Protein AF-0000000080751768 (afdb_homodimer)

Sequence (608 aa):
MKRVINFMGIRRVAFVATLVLTLLSLVSLAVRGLNFGLDFTGGTLIELSYERPVELSDVRAGLETAGYGDALVQSFGATTDVLVRLKGDDPQLGEKVASALRQSASDNPMTVKRAEFVGPAVGEELRDQGGLGMLLALGGILVYVAFRFQWKFGCGAVLSLFHDVIVTLGVFSFLQIPFDLTVLAAVLAIIGYSLNDTIVVFDRIRENFRLLRKADLVENINISTTQTLLRTMATSISTLLAILALMLFGGEPLWGFSLALFIGVMAGTYSSIYIANVVLIWLKLTRDDLIPPVAQEAETDLRPMKRVINFMGIRRVAFVATLVLTLLSLVSLAVRGLNFGLDFTGGTLIELSYERPVELSDVRAGLETAGYGDALVQSFGATTDVLVRLKGDDPQLGEKVASALRQSASDNPMTVKRAEFVGPAVGEELRDQGGLGMLLALGGILVYVAFRFQWKFGCGAVLSLFHDVIVTLGVFSFLQIPFDLTVLAAVLAIIGYSLNDTIVVFDRIRENFRLLRKADLVENINISTTQTLLRTMATSISTLLAILALMLFGGEPLWGFSLALFIGVMAGTYSSIYIANVVLIWLKLTRDDLIPPVAQEAETDLRP

Radius of gyration: 27.69 Å; Cα contacts (8 Å, |Δi|>4): 995; chains: 2; bounding box: 84×96×71 Å

Secondary structure (DSSP, 8-state):
------GGGGHHHHHHHHHHHHHHHHHHHHHT--EE-HHHH-EEEEEEEESS---HHHHHHHHHHHT-TT-EEEEESEEEEEEEEE--S-TTHHHHHHHHHHHHTTTS-EEEEEEEEE-HHHHHHHHHHHHHHHHHHHHHHHHHHHHHS-HHHHHHHHHHHHHHHHHHHHHHHHHT-EE-HHHHHHHHHHHHHHHHHHHHHHHHHHHHHHH-TT--HHHHHHHHHHHHHHHHHHHHHHHHHHHHHHHHHS-GGGHHHHHHHHHHHHHHHHHHHHHHHHHHHHTT--GGGGS-------------/------GGGGHHHHHHHHHHHHHHHHHHHHHT--EE-HHHH-EEEEEEEESS---HHHHHHHHHHHT-TT-EEEEESEEEEEEEEE--S-TTHHHHHHHHHHHHTTTS-EEEEEEEEE-HHHHHHHHHHHHHHHHHHHHHHHHHHHHHS-HHHHHHHHHHHHHHHHHHHHHHHHHT-EE-HHHHHHHHHHHHHHHHHHHHHHHHHHHHHHH-TT--HHHHHHHHHHHHHHHHHHHHHHHHHHHHHHHHHS-GGGHHHHHHHHHHHHHHHHHHHHHHHHHHHHTT--GGGGS-------------

Organism: Azotobacter vinelandii (strain DJ / ATCC BAA-1303) (NCBI:txid322710)

InterPro domains:
  IPR005665 Protein-export membrane protein SecF, bacterial [MF_01464_B] (5-287)
  IPR005665 Protein-export membrane protein SecF, bacterial [TIGR00966] (5-283)
  IPR022645 Protein-export membrane protein SecD/SecF, bacterial [PR01755] (32-47)
  IPR022645 Protein-export membrane protein SecD/SecF, bacterial [PR01755] (144-158)
  IPR022645 Protein-export membrane protein SecD/SecF, bacterial [PR01755] (192-210)
  IPR022645 Protein-export membrane protein SecD/SecF, bacterial [PR01755] (224-239)
  IPR022646 Protein-export membrane protein SecD/SecF/SecDF, conserved site [PF07549] (27-54)
  IPR022813 Protein-export membrane protein SecD/SecF, archaeal and bacterial [PTHR30081] (6-285)
  IPR048634 Protein export membrane protein SecD/SecF, C-terminal [PF02355] (108-284)
  IPR055344 Protein-export membrane protein SecD/SecF, C-terminal, bacterial [TIGR00916] (91-273)

pLDDT: mean 86.0, std 11.64, range [31.56, 97.41]

Foldseek 3Di:
DPDQDQLCVCLVVLVVVLVVLLVLLVVLCVPQNALADCLQQWFKKWKKFWPDQDDQVLLLVLCVVLPQNVWDWDDFPDSRIIMITHDDQDPCVRVSSVVSSCVSPVVIHMDTPDMDGDGRVSNNVCVVVLVVVLVVLLVVVLVVCVVPDQVLLSVLLSVLLVSLLSSLSSVSSVVNPHDYPLQSVLNSVLSVLLSVLLVQLVVLLLVVVVVVVPDALSRSSSRSCRVCVVVLCVVLVVVLVVLVCCCVPVGRVCNSSSSSNNSSSVSSSSSSNRRSSVSSVVVRDHSVSSPDPPPPPPPPCPPD/DPDQDQLCVCLVVLVVVLVVLLVLLVVLCVPQNALADCLQQWFKKWKKFWPDADDQVLLLVLCVVLPQNVWDWDDFPDSRIIMITHDDQDPCVRVSSVVSSCVSPVVIHMDTPDMDGDGRVSNNVCVVVLVVVLVVLLVVVLVVCVVPDQVLLSVLLSVLLVSLLSSLSSVSSVVNPHDYPLQSVLNSVLSVLLSVLLVQLVVLLLVVVVVVVPDALSRSSSRSCRVCVVVLCVVLVVVLVVLVCCCVPVGRVCNSSSSSNNSSSVSSSSSSNRRSSVSSVVVRDHSVSSPDPPPPPPPPCPPD

Solvent-accessible surface area (backbone atoms only — not comparable to full-atom values): 30622 Å² total; per-residue (Å²): 128,84,84,65,50,68,62,68,76,47,40,67,60,52,46,50,51,49,51,51,48,44,49,54,15,49,50,28,40,72,73,67,28,68,34,65,21,55,58,39,61,15,11,31,39,35,32,35,38,35,78,51,73,62,59,67,67,57,54,50,50,40,30,38,75,68,70,44,63,82,46,47,77,42,81,45,91,49,67,30,23,37,33,39,37,36,81,49,80,58,82,58,49,55,56,54,50,50,52,47,44,49,66,65,31,71,88,46,59,66,44,73,42,31,38,36,30,29,22,44,69,52,5,47,50,42,42,53,32,36,51,47,13,49,50,46,15,52,49,47,39,50,54,47,34,52,72,71,31,57,63,63,58,23,52,13,51,50,54,30,49,50,49,28,53,45,40,39,52,11,50,34,17,67,69,53,41,66,45,34,67,60,34,53,52,23,53,50,50,30,55,30,55,30,47,36,49,30,50,54,40,51,51,39,37,58,54,40,55,70,70,39,77,82,54,51,62,69,55,40,46,20,46,25,46,46,72,39,41,63,56,53,47,49,37,48,50,43,29,46,44,28,37,48,28,28,45,75,30,36,44,74,91,38,30,54,26,28,49,42,37,50,46,19,51,54,40,17,58,52,23,33,61,57,44,24,48,49,42,33,58,76,67,60,65,51,70,73,71,71,47,71,75,70,75,71,71,76,74,68,75,74,64,131,128,84,83,64,48,68,65,69,76,48,38,67,58,52,46,51,52,48,51,50,48,46,49,52,15,49,50,27,40,71,73,66,29,70,34,63,22,54,59,39,61,16,10,31,38,35,32,35,37,35,79,50,72,62,59,67,68,58,54,49,51,40,31,38,73,68,70,43,63,83,47,46,78,42,80,46,93,49,66,31,20,36,33,39,37,37,82,50,78,58,82,56,48,55,57,54,50,51,52,48,44,49,67,67,31,70,88,46,59,66,44,74,42,31,37,38,29,28,21,44,69,52,4,47,49,45,42,53,31,35,52,47,12,48,51,46,14,52,48,46,38,48,54,49,34,52,71,71,32,56,63,62,58,24,51,15,52,50,54,30,48,50,48,27,52,44,40,40,53,12,50,32,18,67,69,54,42,66,45,33,66,61,33,52,52,25,52,50,52,31,56,31,55,32,48,38,50,31,50,55,40,51,50,39,35,57,53,40,55,69,71,41,77,83,54,50,62,68,55,40,46,20,46,25,46,46,72,39,40,63,56,54,47,50,38,49,50,44,29,46,43,30,35,49,28,29,46,75,31,36,44,75,90,37,31,53,25,28,49,44,36,49,47,20,52,55,40,19,58,50,25,35,59,57,43,24,47,49,42,32,58,75,68,60,65,51,70,72,71,69,48,71,76,68,74,72,68,75,73,70,74,75,63,133

Structure (mmCIF, N/CA/C/O backbone):
data_AF-0000000080751768-model_v1
#
loop_
_entity.id
_entity.type
_entity.pdbx_description
1 polymer 'Protein-export membrane protein SecF'
#
loop_
_atom_site.group_PDB
_atom_site.id
_atom_site.type_symbol
_atom_site.label_atom_id
_atom_site.label_alt_id
_atom_site.label_comp_id
_atom_site.label_asym_id
_atom_site.label_entity_id
_atom_site.label_seq_id
_atom_site.pdbx_PDB_ins_code
_atom_site.Cartn_x
_atom_site.Cartn_y
_atom_site.Cartn_z
_atom_site.occupancy
_atom_site.B_iso_or_equiv
_atom_site.auth_seq_id
_atom_site.auth_comp_id
_atom_site.auth_asym_id
_atom_site.auth_atom_id
_atom_site.pdbx_PDB_model_num
ATOM 1 N N . MET A 1 1 ? -8.139 27.379 27.003 1 40.51 1 MET A N 1
ATOM 2 C CA . MET A 1 1 ? -6.799 26.954 26.61 1 40.51 1 MET A CA 1
ATOM 3 C C . MET A 1 1 ? -6.731 25.438 26.457 1 40.51 1 MET A C 1
ATOM 5 O O . MET A 1 1 ? -7.106 24.701 27.37 1 40.51 1 MET A O 1
ATOM 9 N N . LYS A 1 2 ? -6.96 24.838 25.332 1 58.49 2 LYS A N 1
ATOM 10 C CA . LYS A 1 2 ? -7.027 23.387 25.189 1 58.49 2 LYS A CA 1
ATOM 11 C C . LYS A 1 2 ? -5.839 22.712 25.869 1 58.49 2 LYS A C 1
ATOM 13 O O . LYS A 1 2 ? -4.736 23.261 25.892 1 58.49 2 LYS A O 1
ATOM 18 N N . ARG A 1 3 ? -6.053 21.817 26.842 1 78.95 3 ARG A N 1
ATOM 19 C CA . ARG A 1 3 ? -5.131 21.046 27.669 1 78.95 3 ARG A CA 1
ATOM 20 C C . ARG A 1 3 ? -4.014 20.441 26.825 1 78.95 3 ARG A C 1
ATOM 22 O O . ARG A 1 3 ? -4.275 19.815 25.797 1 78.95 3 ARG A O 1
ATOM 29 N N . VAL A 1 4 ? -2.801 20.948 27.023 1 88.66 4 VAL A N 1
ATOM 30 C CA . VAL A 1 4 ? -1.594 20.467 26.358 1 88.66 4 VAL A CA 1
ATOM 31 C C . VAL A 1 4 ? -1.123 19.172 27.015 1 88.66 4 VAL A C 1
ATOM 33 O O . VAL A 1 4 ? -0.942 19.117 28.234 1 88.66 4 VAL A O 1
ATOM 36 N N . ILE A 1 5 ? -1.144 18.123 26.306 1 89.25 5 ILE A N 1
ATOM 37 C CA . ILE A 1 5 ? -0.67 16.831 26.788 1 89.25 5 ILE A CA 1
ATOM 38 C C . ILE A 1 5 ? 0.857 16.813 26.802 1 89.25 5 ILE A C 1
ATOM 40 O O . ILE A 1 5 ? 1.498 17.254 25.845 1 89.25 5 ILE A O 1
ATOM 44 N N . ASN A 1 6 ? 1.413 16.372 27.892 1 90.38 6 ASN A N 1
ATOM 45 C CA . ASN A 1 6 ? 2.864 16.315 28.03 1 90.38 6 ASN A CA 1
ATOM 46 C C . ASN A 1 6 ? 3.434 15.032 27.43 1 90.38 6 ASN A C 1
ATOM 48 O O . ASN A 1 6 ? 3.904 14.157 28.159 1 90.38 6 ASN A O 1
ATOM 52 N N . PHE A 1 7 ? 3.573 14.924 26.201 1 89.51 7 PHE A N 1
ATOM 53 C CA . PHE A 1 7 ? 4.073 13.755 25.485 1 89.51 7 PHE A CA 1
ATOM 54 C C . PHE A 1 7 ? 5.543 13.513 25.804 1 89.51 7 PHE A C 1
ATOM 56 O O . PHE A 1 7 ? 5.973 12.366 25.942 1 89.51 7 PHE A O 1
ATOM 63 N N . MET A 1 8 ? 6.305 14.6 25.935 1 87.54 8 MET A N 1
ATOM 64 C CA . MET A 1 8 ? 7.748 14.491 26.125 1 87.54 8 MET A CA 1
ATOM 65 C C . MET A 1 8 ? 8.081 14.136 27.57 1 87.54 8 MET A C 1
ATOM 67 O O . MET A 1 8 ? 9.235 13.85 27.894 1 87.54 8 MET A O 1
ATOM 71 N N . GLY A 1 9 ? 7.063 14.156 28.424 1 85.21 9 GLY A N 1
ATOM 72 C CA . GLY A 1 9 ? 7.274 13.727 29.797 1 85.21 9 GLY A CA 1
ATOM 73 C C . GLY A 1 9 ? 7.701 12.275 29.91 1 85.21 9 GLY A C 1
ATOM 74 O O . GLY A 1 9 ? 8.446 11.911 30.822 1 85.21 9 GLY A O 1
ATOM 75 N N . ILE A 1 10 ? 7.23 11.455 28.968 1 87.18 10 ILE A N 1
ATOM 76 C CA . ILE A 1 10 ? 7.543 10.031 29.019 1 87.18 10 ILE A CA 1
ATOM 77 C C . ILE A 1 10 ? 8.546 9.683 27.921 1 87.18 10 ILE A C 1
ATOM 79 O O . ILE A 1 10 ? 8.668 8.521 27.528 1 87.18 10 ILE A O 1
ATOM 83 N N . ARG A 1 11 ? 9.228 10.697 27.492 1 85.99 11 ARG A N 1
ATOM 84 C CA . ARG A 1 11 ? 10.106 10.507 26.342 1 85.99 11 ARG A CA 1
ATOM 85 C C . ARG A 1 11 ? 11.205 9.497 26.653 1 85.99 11 ARG A C 1
ATOM 87 O O . ARG A 1 11 ? 11.621 8.735 25.778 1 85.99 11 ARG A O 1
ATOM 94 N N . ARG A 1 12 ? 11.658 9.473 27.829 1 88.51 12 ARG A N 1
ATOM 95 C CA . ARG A 1 12 ? 12.729 8.548 28.186 1 88.51 12 ARG A CA 1
ATOM 96 C C . ARG A 1 12 ? 12.244 7.103 28.134 1 88.51 12 ARG A C 1
ATOM 98 O O . ARG A 1 12 ? 12.935 6.23 27.605 1 88.51 12 ARG A O 1
ATOM 105 N N . VAL A 1 13 ? 11.06 6.933 28.655 1 89.92 13 VAL A N 1
ATOM 106 C CA . VAL A 1 13 ? 10.482 5.594 28.632 1 89.92 13 VAL A CA 1
ATOM 107 C C . VAL A 1 13 ? 10.186 5.182 27.192 1 89.92 13 VAL A C 1
ATOM 109 O O . VAL A 1 13 ? 10.444 4.042 26.8 1 89.92 13 VAL A O 1
ATOM 112 N N . ALA A 1 14 ? 9.604 6.146 26.463 1 89.44 14 ALA A N 1
ATOM 113 C CA . ALA A 1 14 ? 9.298 5.876 25.06 1 89.44 14 ALA A CA 1
ATOM 114 C C . ALA A 1 14 ? 10.567 5.571 24.27 1 89.44 14 ALA A C 1
ATOM 116 O O . ALA A 1 14 ? 10.571 4.693 23.404 1 89.44 14 ALA A O 1
ATOM 117 N N . PHE A 1 15 ? 11.605 6.216 24.609 1 88.38 15 PHE A N 1
ATOM 118 C CA . PHE A 1 15 ? 12.872 6.016 23.917 1 88.38 15 PHE A CA 1
ATOM 119 C C . PHE A 1 15 ? 13.453 4.643 24.234 1 88.38 15 PHE A C 1
ATOM 121 O O . PHE A 1 15 ? 13.948 3.952 23.342 1 88.38 15 PHE A O 1
ATOM 128 N N . VAL A 1 16 ? 13.424 4.318 25.478 1 91.32 16 VAL A N 1
ATOM 129 C CA . VAL A 1 16 ? 13.955 3.02 25.881 1 91.32 16 VAL A CA 1
ATOM 130 C C . VAL A 1 16 ? 13.153 1.904 25.217 1 91.32 16 VAL A C 1
ATOM 132 O O . VAL A 1 16 ? 13.723 0.922 24.736 1 91.32 16 VAL A O 1
ATOM 135 N N . ALA A 1 17 ? 11.845 2.074 25.222 1 91.96 17 ALA A N 1
ATOM 136 C CA . ALA A 1 17 ? 10.992 1.083 24.57 1 91.96 17 ALA A CA 1
ATOM 137 C C . ALA A 1 17 ? 11.325 0.966 23.085 1 91.96 17 ALA A C 1
ATOM 139 O O . ALA A 1 17 ? 11.365 -0.139 22.538 1 91.96 17 ALA A O 1
ATOM 140 N N . THR A 1 18 ? 11.537 2.097 22.478 1 92.57 18 THR A N 1
ATOM 141 C CA . THR A 1 18 ? 11.883 2.132 21.062 1 92.57 18 THR A CA 1
ATOM 142 C C . THR A 1 18 ? 13.221 1.442 20.814 1 92.57 18 THR A C 1
ATOM 144 O O . THR A 1 18 ? 13.362 0.672 19.862 1 92.57 18 THR A O 1
ATOM 147 N N . LEU A 1 19 ? 14.166 1.726 21.626 1 92.63 19 LEU A N 1
ATOM 148 C CA . LEU A 1 19 ? 15.497 1.148 21.478 1 92.63 19 LEU A CA 1
ATOM 149 C C . LEU A 1 19 ? 15.457 -0.365 21.667 1 92.63 19 LEU A C 1
ATOM 151 O O . LEU A 1 19 ? 16.096 -1.106 20.917 1 92.63 19 LEU A O 1
ATOM 155 N N . VAL A 1 20 ? 14.715 -0.792 22.647 1 95.15 20 VAL A N 1
ATOM 156 C CA . VAL A 1 20 ? 14.605 -2.221 22.922 1 95.15 20 VAL A CA 1
ATOM 157 C C . VAL A 1 20 ? 13.931 -2.924 21.745 1 95.15 20 VAL A C 1
ATOM 159 O O . VAL A 1 20 ? 14.394 -3.974 21.294 1 95.15 20 VAL A O 1
ATOM 162 N N . LEU A 1 21 ? 12.867 -2.354 21.279 1 94.72 21 LEU A N 1
ATOM 163 C CA . LEU A 1 21 ? 12.135 -2.953 20.169 1 94.72 21 LEU A CA 1
ATOM 164 C C . LEU A 1 21 ? 12.999 -3.006 18.914 1 94.72 21 LEU A C 1
ATOM 166 O O . LEU A 1 21 ? 12.98 -3.999 18.183 1 94.72 21 LEU A O 1
ATOM 170 N N . THR A 1 22 ? 13.721 -1.96 18.678 1 95.37 22 THR A N 1
ATOM 171 C CA . THR A 1 22 ? 14.587 -1.899 17.506 1 95.37 22 THR A CA 1
ATOM 172 C C . THR A 1 22 ? 15.72 -2.915 17.617 1 95.37 22 THR A C 1
ATOM 174 O O . THR A 1 22 ? 16.039 -3.604 16.646 1 95.37 22 THR A O 1
ATOM 177 N N . LEU A 1 23 ? 16.299 -3.003 18.755 1 96.24 23 LEU A N 1
ATOM 178 C CA . LEU A 1 23 ? 17.397 -3.941 18.961 1 96.24 23 LEU A CA 1
ATOM 179 C C . LEU A 1 23 ? 16.914 -5.381 18.833 1 96.24 23 LEU A C 1
ATOM 181 O O . LEU A 1 23 ? 17.593 -6.218 18.234 1 96.24 23 LEU A O 1
ATOM 185 N N . LEU A 1 24 ? 15.766 -5.647 19.436 1 96.9 24 LEU A N 1
ATOM 186 C CA . LEU A 1 24 ? 15.196 -6.985 19.316 1 96.9 24 LEU A CA 1
ATOM 187 C C . LEU A 1 24 ? 14.931 -7.333 17.855 1 96.9 24 LEU A C 1
ATOM 189 O O . LEU A 1 24 ? 15.145 -8.473 17.435 1 96.9 24 LEU A O 1
ATOM 193 N N . SER A 1 25 ? 14.432 -6.365 17.136 1 97.35 25 SER A N 1
ATOM 194 C CA . SER A 1 25 ? 14.162 -6.569 15.717 1 97.35 25 SER A CA 1
ATOM 195 C C . SER A 1 25 ? 15.45 -6.818 14.939 1 97.35 25 SER A C 1
ATOM 197 O O . SER A 1 25 ? 15.506 -7.709 14.09 1 97.35 25 SER A O 1
ATOM 199 N N . LEU A 1 26 ? 16.485 -6.059 15.269 1 96.78 26 LEU A N 1
ATOM 200 C CA . LEU A 1 26 ? 17.765 -6.212 14.586 1 96.78 26 LEU A CA 1
ATOM 201 C C . LEU A 1 26 ? 18.4 -7.558 14.915 1 96.78 26 LEU A C 1
ATOM 203 O O . LEU A 1 26 ? 18.973 -8.21 14.039 1 96.78 26 LEU A O 1
ATOM 207 N N . VAL A 1 27 ? 18.313 -7.98 16.117 1 97.33 27 VAL A N 1
ATOM 208 C CA . VAL A 1 27 ? 18.862 -9.266 16.532 1 97.33 27 VAL A CA 1
ATOM 209 C C . VAL A 1 27 ? 18.118 -10.398 15.828 1 97.33 27 VAL A C 1
ATOM 211 O O . VAL A 1 27 ? 18.736 -11.352 15.349 1 97.33 27 VAL A O 1
ATOM 214 N N . SER A 1 28 ? 16.815 -10.272 15.763 1 97.22 28 SER A N 1
ATOM 215 C CA . SER A 1 28 ? 16.025 -11.29 15.078 1 97.22 28 SER A CA 1
ATOM 216 C C . SER A 1 28 ? 16.399 -11.379 13.602 1 97.22 28 SER A C 1
ATOM 218 O O . SER A 1 28 ? 16.534 -12.475 13.055 1 97.22 28 SER A O 1
ATOM 220 N N . LEU A 1 29 ? 16.572 -10.268 12.991 1 96.2 29 LEU A N 1
ATOM 221 C CA . LEU A 1 29 ? 16.924 -10.228 11.576 1 96.2 29 LEU A CA 1
ATOM 222 C C . LEU A 1 29 ? 18.315 -10.808 11.345 1 96.2 29 LEU A C 1
ATOM 224 O O . LEU A 1 29 ? 18.549 -11.492 10.346 1 96.2 29 LEU A O 1
ATOM 228 N N . ALA A 1 30 ? 19.247 -10.596 12.266 1 96.12 30 ALA A N 1
ATOM 229 C CA . ALA A 1 30 ? 20.625 -11.06 12.119 1 96.12 30 ALA A CA 1
ATOM 230 C C . ALA A 1 30 ? 20.734 -12.554 12.408 1 96.12 30 ALA A C 1
ATOM 232 O O . ALA A 1 30 ? 21.5 -13.265 11.753 1 96.12 30 ALA A O 1
ATOM 233 N N . VAL A 1 31 ? 19.981 -13.066 13.277 1 95.84 31 VAL A N 1
ATOM 234 C CA . VAL A 1 31 ? 20.119 -14.447 13.727 1 95.84 31 VAL A CA 1
ATOM 235 C C . VAL A 1 31 ? 19.191 -15.35 12.918 1 95.84 31 VAL A C 1
ATOM 237 O O . VAL A 1 31 ? 19.61 -16.402 12.428 1 95.84 31 VAL A O 1
ATOM 240 N N . ARG A 1 32 ? 17.957 -14.96 12.765 1 95 32 ARG A N 1
ATOM 241 C CA . ARG A 1 32 ? 16.965 -15.819 12.127 1 95 32 ARG A CA 1
ATOM 242 C C . ARG A 1 32 ? 16.802 -15.466 10.653 1 95 32 ARG A C 1
ATOM 244 O O . ARG A 1 32 ? 16.438 -16.32 9.841 1 95 32 ARG A O 1
ATOM 251 N N . GLY A 1 33 ? 17.037 -14.232 10.36 1 93.78 33 GLY A N 1
ATOM 252 C CA . GLY A 1 33 ? 16.793 -13.785 8.998 1 93.78 33 GLY A CA 1
ATOM 253 C C . GLY A 1 33 ? 15.319 -13.722 8.646 1 93.78 33 GLY A C 1
ATOM 254 O O . GLY A 1 33 ? 14.46 -13.918 9.508 1 93.78 33 GLY A O 1
ATOM 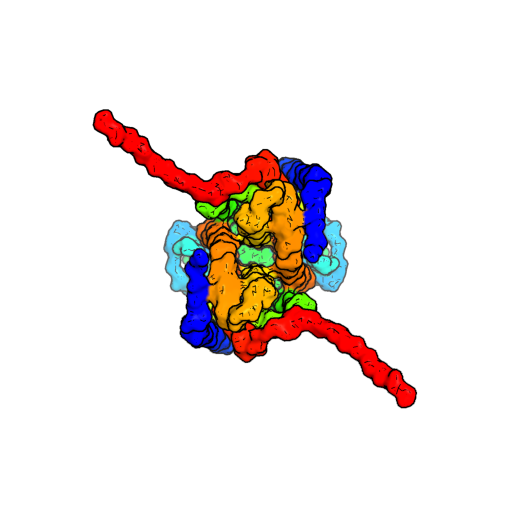255 N N . LEU A 1 34 ? 14.965 -13.477 7.39 1 94.07 34 LEU A N 1
ATOM 256 C CA . LEU A 1 34 ? 13.588 -13.449 6.911 1 94.07 34 LEU A CA 1
ATOM 257 C C . LEU A 1 34 ? 13.2 -14.789 6.294 1 94.07 34 LEU A C 1
ATOM 259 O O . LEU A 1 34 ? 14.048 -15.489 5.737 1 94.07 34 LEU A O 1
ATOM 263 N N . ASN A 1 35 ? 11.957 -15.19 6.471 1 93.2 35 ASN A N 1
ATOM 264 C CA . ASN A 1 35 ? 11.412 -16.35 5.775 1 93.2 35 ASN A CA 1
ATOM 265 C C . ASN A 1 35 ? 10.982 -16 4.354 1 93.2 35 ASN A C 1
ATOM 267 O O . ASN A 1 35 ? 9.796 -15.785 4.094 1 93.2 35 ASN A O 1
ATOM 271 N N . PHE A 1 36 ? 11.957 -16.061 3.466 1 91.32 36 PHE A N 1
ATOM 272 C CA . PHE A 1 36 ? 11.696 -15.638 2.095 1 91.32 36 PHE A CA 1
ATOM 273 C C . PHE A 1 36 ? 10.717 -16.586 1.414 1 91.32 36 PHE A C 1
ATOM 275 O O . PHE A 1 36 ? 10.859 -17.807 1.507 1 91.32 36 PHE A O 1
ATOM 282 N N . GLY A 1 37 ? 9.788 -15.978 0.799 1 89.28 37 GLY A N 1
ATOM 283 C CA . GLY A 1 37 ? 8.796 -16.747 0.063 1 89.28 37 GLY A CA 1
ATOM 284 C C . GLY A 1 37 ? 9.306 -17.256 -1.272 1 89.28 37 GLY A C 1
ATOM 285 O O . GLY A 1 37 ? 10.447 -16.985 -1.651 1 89.28 37 GLY A O 1
ATOM 286 N N . LEU A 1 38 ? 8.448 -17.882 -1.985 1 88.78 38 LEU A N 1
ATOM 287 C CA . LEU A 1 38 ? 8.74 -18.533 -3.258 1 88.78 38 LEU A CA 1
ATOM 288 C C . LEU A 1 38 ? 9.252 -17.523 -4.28 1 88.78 38 LEU A C 1
ATOM 290 O O . LEU A 1 38 ? 10.132 -17.838 -5.084 1 88.78 38 LEU A O 1
ATOM 294 N N . ASP A 1 39 ? 8.826 -16.358 -4.232 1 88.11 39 ASP A N 1
ATOM 295 C CA . ASP A 1 39 ? 9.188 -15.298 -5.169 1 88.11 39 ASP A CA 1
ATOM 296 C C . ASP A 1 39 ? 10.692 -15.037 -5.148 1 88.11 39 ASP A C 1
ATOM 298 O O . ASP A 1 39 ? 11.266 -14.604 -6.149 1 88.11 39 ASP A O 1
ATOM 302 N N . PHE A 1 40 ? 11.299 -15.364 -4.036 1 90.5 40 PHE A N 1
ATOM 303 C CA . PHE A 1 40 ? 12.698 -14.986 -3.878 1 90.5 40 PHE A CA 1
ATOM 304 C C . PHE A 1 40 ? 13.596 -16.217 -3.886 1 90.5 40 PHE A C 1
ATOM 306 O O . PHE A 1 40 ? 14.759 -16.141 -4.288 1 90.5 40 PHE A O 1
ATOM 313 N N . THR A 1 41 ? 13.086 -17.26 -3.428 1 89.56 41 THR A N 1
ATOM 314 C CA . THR A 1 41 ? 13.906 -18.458 -3.292 1 89.56 41 THR A CA 1
ATOM 315 C C . THR A 1 41 ? 13.804 -19.328 -4.542 1 89.56 41 THR A C 1
ATOM 317 O O . THR A 1 41 ? 14.677 -20.16 -4.799 1 89.56 41 THR A O 1
ATOM 320 N N . GLY A 1 42 ? 12.738 -19.148 -5.231 1 89.9 42 GLY A N 1
ATOM 321 C CA . GLY A 1 42 ? 12.436 -20.102 -6.286 1 89.9 42 GLY A CA 1
ATOM 322 C C . GLY A 1 42 ? 11.911 -21.425 -5.761 1 89.9 42 GLY A C 1
ATOM 323 O O . GLY A 1 42 ? 11.964 -21.687 -4.558 1 89.9 42 GLY A O 1
ATOM 324 N N . GLY A 1 43 ? 11.324 -22.143 -6.636 1 91.98 43 GLY A N 1
ATOM 325 C CA . GLY A 1 43 ? 10.783 -23.435 -6.246 1 91.98 43 GLY A CA 1
ATOM 326 C C . GLY A 1 43 ? 9.329 -23.617 -6.636 1 91.98 43 GLY A C 1
ATOM 327 O O . GLY A 1 43 ? 8.88 -23.074 -7.648 1 91.98 43 GLY A O 1
ATOM 328 N N . THR A 1 44 ? 8.722 -24.569 -5.931 1 91.87 44 THR A N 1
ATOM 329 C CA . THR A 1 44 ? 7.333 -24.892 -6.237 1 91.87 44 THR A CA 1
ATOM 330 C C . THR A 1 44 ? 6.47 -24.817 -4.981 1 91.87 44 THR A C 1
ATOM 332 O O . THR A 1 44 ? 6.905 -25.215 -3.898 1 91.87 44 THR A O 1
ATOM 335 N N . LEU A 1 45 ? 5.376 -24.239 -5.15 1 91.79 45 LEU A N 1
ATOM 336 C CA . LEU A 1 45 ? 4.378 -24.147 -4.09 1 91.79 45 LEU A CA 1
ATOM 337 C C . LEU A 1 45 ? 3.039 -24.71 -4.553 1 91.79 45 LEU A C 1
ATOM 339 O O . LEU A 1 45 ? 2.545 -24.348 -5.624 1 91.79 45 LEU A O 1
ATOM 343 N N . ILE A 1 46 ? 2.472 -25.616 -3.735 1 91.38 46 ILE A N 1
ATOM 344 C CA . ILE A 1 46 ? 1.197 -26.228 -4.095 1 91.38 46 ILE A CA 1
ATOM 345 C C . ILE A 1 46 ? 0.225 -26.124 -2.922 1 91.38 46 ILE A C 1
ATOM 347 O O . ILE A 1 46 ? 0.573 -26.458 -1.788 1 91.38 46 ILE A O 1
ATOM 351 N N . GLU A 1 47 ? -0.838 -25.625 -3.255 1 91.08 47 GLU A N 1
ATOM 352 C CA . GLU A 1 47 ? -1.92 -25.595 -2.276 1 91.08 47 GLU A CA 1
ATOM 353 C C . GLU A 1 47 ? -2.939 -26.699 -2.545 1 91.08 47 GLU A C 1
ATOM 355 O O . GLU A 1 47 ? -3.524 -26.76 -3.628 1 91.08 47 GLU A O 1
ATOM 360 N N . LEU A 1 48 ? -3.157 -27.494 -1.557 1 91.51 48 LEU A N 1
ATOM 361 C CA . LEU A 1 48 ? -4.057 -28.637 -1.673 1 91.51 48 LEU A CA 1
ATOM 362 C C . LEU A 1 48 ? -5.258 -28.48 -0.747 1 91.51 48 LEU A C 1
ATOM 364 O O . LEU A 1 48 ? -5.128 -27.956 0.361 1 91.51 48 LEU A O 1
ATOM 368 N N . SER A 1 49 ? -6.328 -28.894 -1.273 1 91.34 49 SER A N 1
ATOM 369 C CA . SER A 1 49 ? -7.541 -28.936 -0.462 1 91.34 49 SER A CA 1
ATOM 370 C C . SER A 1 49 ? -8.1 -30.352 -0.375 1 91.34 49 SER A C 1
ATOM 372 O O . SER A 1 49 ? -8.414 -30.965 -1.398 1 91.34 49 SER A O 1
ATOM 374 N N . TYR A 1 50 ? -8.248 -30.792 0.88 1 90.93 50 TYR A N 1
ATOM 375 C CA . TYR A 1 50 ? -8.816 -32.113 1.127 1 90.93 50 TYR A CA 1
ATOM 376 C C . TYR A 1 50 ? -10.297 -32.014 1.473 1 90.93 50 TYR A C 1
ATOM 378 O O . TYR A 1 50 ? -10.778 -30.95 1.87 1 90.93 50 TYR A O 1
ATOM 386 N N . GLU A 1 51 ? -10.968 -33.039 1.232 1 89.87 51 GLU A N 1
ATOM 387 C CA . GLU A 1 51 ? -12.391 -33.067 1.557 1 89.87 51 GLU A CA 1
ATOM 388 C C . GLU A 1 51 ? -12.612 -33.085 3.067 1 89.87 51 GLU A C 1
ATOM 390 O O . GLU A 1 51 ? -13.555 -32.468 3.569 1 89.87 51 GLU A O 1
ATOM 395 N N . ARG A 1 52 ? -11.784 -33.787 3.792 1 91.51 52 ARG A N 1
ATOM 396 C CA . ARG A 1 52 ? -11.805 -33.855 5.249 1 91.51 52 ARG A CA 1
ATOM 397 C C . ARG A 1 52 ? -10.483 -33.376 5.839 1 91.51 52 ARG A C 1
ATOM 399 O O . ARG A 1 52 ? -9.449 -33.412 5.169 1 91.51 52 ARG A O 1
ATOM 406 N N . PRO A 1 53 ? -10.615 -32.995 7.028 1 90.34 53 PRO A N 1
ATOM 407 C CA . PRO A 1 53 ? -9.377 -32.537 7.662 1 90.34 53 PRO A CA 1
ATOM 408 C C . PRO A 1 53 ? -8.276 -33.595 7.639 1 90.34 53 PRO A C 1
ATOM 410 O O . PRO A 1 53 ? -8.556 -34.787 7.793 1 90.34 53 PRO A O 1
ATOM 413 N N . VAL A 1 54 ? -7.08 -33.121 7.376 1 87.53 54 VAL A N 1
ATOM 414 C CA . VAL A 1 54 ? -5.949 -34.036 7.264 1 87.53 54 VAL A CA 1
ATOM 415 C C . VAL A 1 54 ? -4.843 -33.611 8.228 1 87.53 54 VAL A C 1
ATOM 417 O O . VAL A 1 54 ? -4.637 -32.417 8.459 1 87.53 54 VAL A O 1
ATOM 420 N N . GLU A 1 55 ? -4.173 -34.592 8.782 1 88.29 55 GLU A N 1
ATOM 421 C CA . GLU A 1 55 ? -3.023 -34.305 9.634 1 88.29 55 GLU A CA 1
ATOM 422 C C . GLU A 1 55 ? -1.77 -34.046 8.802 1 88.29 55 GLU A C 1
ATOM 424 O O . GLU A 1 55 ? -1.477 -34.79 7.864 1 88.29 55 GLU A O 1
ATOM 429 N N . LEU A 1 56 ? -1.06 -33.116 9.147 1 90.54 56 LEU A N 1
ATOM 430 C CA . LEU A 1 56 ? 0.139 -32.732 8.41 1 90.54 56 LEU A CA 1
ATOM 431 C C . LEU A 1 56 ? 1.166 -33.859 8.416 1 90.54 56 LEU A C 1
ATOM 433 O O . LEU A 1 56 ? 1.92 -34.023 7.454 1 90.54 56 LEU A O 1
ATOM 437 N N . SER A 1 57 ? 1.19 -34.648 9.467 1 90 57 SER A N 1
ATOM 438 C CA . SER A 1 57 ? 2.131 -35.758 9.569 1 90 57 SER A CA 1
ATOM 439 C C . SER A 1 57 ? 1.871 -36.804 8.49 1 90 57 SER A C 1
ATOM 441 O O . SER A 1 57 ? 2.808 -37.405 7.962 1 90 57 SER A O 1
ATOM 443 N N . ASP A 1 58 ? 0.641 -36.967 8.138 1 88.85 58 ASP A N 1
ATOM 444 C CA . ASP A 1 58 ? 0.276 -37.924 7.097 1 88.85 58 ASP A CA 1
ATOM 445 C C . ASP A 1 58 ? 0.738 -37.444 5.723 1 88.85 58 ASP A C 1
ATOM 447 O O . ASP A 1 58 ? 1.197 -38.242 4.903 1 88.85 58 ASP A O 1
ATOM 451 N N . VAL A 1 59 ? 0.583 -36.17 5.55 1 90.54 59 VAL A N 1
ATOM 452 C CA . VAL A 1 59 ? 1.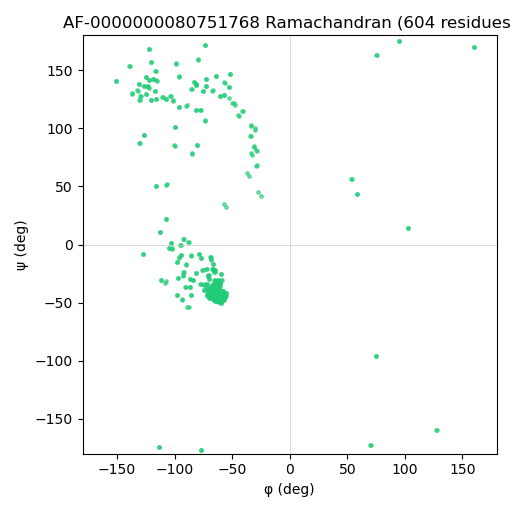001 -35.595 4.276 1 90.54 59 VAL A CA 1
ATOM 453 C C . VAL A 1 59 ? 2.519 -35.692 4.138 1 90.54 59 VAL A C 1
ATOM 455 O O . VAL A 1 59 ? 3.031 -36.046 3.074 1 90.54 59 VAL A O 1
ATOM 458 N N . ARG A 1 60 ? 3.179 -35.426 5.242 1 91.25 60 ARG A N 1
ATOM 459 C CA . ARG A 1 60 ? 4.636 -35.51 5.234 1 91.25 60 ARG A CA 1
ATOM 460 C C . ARG A 1 60 ? 5.1 -36.937 4.963 1 91.25 60 ARG A C 1
ATOM 462 O O . ARG A 1 60 ? 6.067 -37.153 4.229 1 91.25 60 ARG A O 1
ATOM 469 N N . ALA A 1 61 ? 4.463 -37.851 5.533 1 89.15 61 ALA A N 1
ATOM 470 C CA . ALA A 1 61 ? 4.798 -39.259 5.338 1 89.15 61 ALA A CA 1
ATOM 471 C C . ALA A 1 61 ? 4.58 -39.678 3.887 1 89.15 61 ALA A C 1
ATOM 473 O O . ALA A 1 61 ? 5.379 -40.432 3.325 1 89.15 61 ALA A O 1
ATOM 474 N N . GLY A 1 62 ? 3.503 -39.17 3.399 1 87.76 62 GLY A N 1
ATOM 475 C CA . GLY A 1 62 ? 3.241 -39.445 1.995 1 87.76 62 GLY A CA 1
ATOM 476 C C . GLY A 1 62 ? 4.302 -38.884 1.069 1 87.76 62 GLY A C 1
ATOM 477 O O . GLY A 1 62 ? 4.704 -39.541 0.106 1 87.76 62 GLY A O 1
ATOM 478 N N . LEU A 1 63 ? 4.764 -37.742 1.385 1 91.14 63 LEU A N 1
ATOM 479 C CA . LEU A 1 63 ? 5.788 -37.091 0.575 1 91.14 63 LEU A CA 1
ATOM 480 C C . LEU A 1 63 ? 7.132 -37.796 0.728 1 91.14 63 LEU A C 1
ATOM 482 O O . LEU A 1 63 ? 7.879 -37.935 -0.243 1 91.14 63 LEU A O 1
ATOM 486 N N . GLU A 1 64 ? 7.419 -38.18 1.915 1 90.67 64 GLU A N 1
ATOM 487 C CA . GLU A 1 64 ? 8.663 -38.903 2.159 1 90.67 64 GLU A CA 1
ATOM 488 C C . GLU A 1 64 ? 8.7 -40.216 1.383 1 90.67 64 GLU A C 1
ATOM 490 O O . GLU A 1 64 ? 9.733 -40.579 0.816 1 90.67 64 GLU A O 1
ATOM 495 N N . THR A 1 65 ? 7.623 -40.874 1.379 1 89.62 65 THR A N 1
ATOM 496 C CA . THR A 1 65 ? 7.515 -42.144 0.669 1 89.62 65 THR A CA 1
ATOM 497 C C . THR A 1 65 ? 7.666 -41.937 -0.835 1 89.62 65 THR A C 1
ATOM 499 O O . THR A 1 65 ? 8.203 -42.799 -1.534 1 89.62 65 THR A O 1
ATOM 502 N N . ALA A 1 66 ? 7.252 -40.807 -1.262 1 88.53 66 ALA A N 1
ATOM 503 C CA . ALA A 1 66 ? 7.312 -40.504 -2.689 1 88.53 66 ALA A CA 1
ATOM 504 C C . ALA A 1 66 ? 8.675 -39.934 -3.072 1 88.53 66 ALA A C 1
ATOM 506 O O . ALA A 1 66 ? 8.942 -39.684 -4.25 1 88.53 66 ALA A O 1
ATOM 507 N N . GLY A 1 67 ? 9.519 -39.618 -2.098 1 88.06 67 GLY A N 1
ATOM 508 C CA . GLY A 1 67 ? 10.872 -39.162 -2.374 1 88.06 67 GLY A CA 1
ATOM 509 C C . GLY A 1 67 ? 11.038 -37.661 -2.224 1 88.06 67 GLY A C 1
ATOM 510 O O . GLY A 1 67 ? 12.03 -37.092 -2.685 1 88.06 67 GLY A O 1
ATOM 511 N N . TYR A 1 68 ? 10.05 -37.072 -1.603 1 90.35 68 TYR A N 1
ATOM 512 C CA . TYR A 1 68 ? 10.09 -35.625 -1.42 1 90.35 68 TYR A CA 1
ATOM 513 C C . TYR A 1 68 ? 10.158 -35.264 0.059 1 90.35 68 TYR A C 1
ATOM 515 O O . TYR A 1 68 ? 9.403 -34.411 0.531 1 90.35 68 TYR A O 1
ATOM 523 N N . GLY A 1 69 ? 11.057 -35.854 0.731 1 85.18 69 GLY A N 1
ATOM 524 C CA . GLY A 1 69 ? 11.162 -35.686 2.171 1 85.18 69 GLY A CA 1
ATOM 525 C C . GLY A 1 69 ? 11.559 -34.28 2.58 1 85.18 69 GLY A C 1
ATOM 526 O O . GLY A 1 69 ? 11.312 -33.865 3.714 1 85.18 69 GLY A O 1
ATOM 527 N N . ASP A 1 70 ? 12.066 -33.454 1.754 1 86.01 70 ASP A N 1
ATOM 528 C CA . ASP A 1 70 ? 12.548 -32.116 2.084 1 86.01 70 ASP A CA 1
ATOM 529 C C . ASP A 1 70 ? 11.45 -31.074 1.888 1 86.01 70 ASP A C 1
ATOM 531 O O . ASP A 1 70 ? 11.663 -29.885 2.137 1 86.01 70 ASP A O 1
ATOM 535 N N . ALA A 1 71 ? 10.31 -31.57 1.574 1 89.3 71 ALA A N 1
ATOM 536 C CA . ALA A 1 71 ? 9.192 -30.658 1.349 1 89.3 71 ALA A CA 1
ATOM 537 C C . ALA A 1 71 ? 8.691 -30.07 2.665 1 89.3 71 ALA A C 1
ATOM 539 O O . ALA A 1 71 ? 8.637 -30.764 3.682 1 89.3 71 ALA A O 1
ATOM 540 N N . LEU A 1 72 ? 8.42 -28.826 2.705 1 88.67 72 LEU A N 1
ATOM 541 C CA . LEU A 1 72 ? 7.82 -28.16 3.856 1 88.67 72 LEU A CA 1
ATOM 542 C C . LEU A 1 72 ? 6.298 -28.17 3.757 1 88.67 72 LEU A C 1
ATOM 544 O O . LEU A 1 72 ? 5.734 -27.72 2.757 1 88.67 72 LEU A O 1
ATOM 548 N N . VAL A 1 73 ? 5.652 -28.791 4.74 1 90.5 73 VAL A N 1
ATOM 549 C CA . VAL A 1 73 ? 4.197 -28.909 4.759 1 90.5 73 VAL A CA 1
ATOM 550 C C . VAL A 1 73 ? 3.623 -28.042 5.877 1 90.5 73 VAL A C 1
ATOM 552 O O . VAL A 1 73 ? 4.061 -28.129 7.026 1 90.5 73 VAL A O 1
ATOM 555 N N . GLN A 1 74 ? 2.675 -27.199 5.485 1 86.81 74 GLN A N 1
ATOM 556 C CA . GLN A 1 74 ? 2.061 -26.314 6.47 1 86.81 74 GLN A CA 1
ATOM 557 C C . GLN A 1 74 ? 0.554 -26.208 6.251 1 86.81 74 GLN A C 1
ATOM 559 O O . GLN A 1 74 ? 0.062 -26.462 5.149 1 86.81 74 GLN A O 1
ATOM 564 N N . SER A 1 75 ? -0.088 -25.914 7.34 1 83.66 75 SER A N 1
ATOM 565 C CA . SER A 1 75 ? -1.511 -25.619 7.21 1 83.66 75 SER A CA 1
ATOM 566 C C . SER A 1 75 ? -1.736 -24.257 6.561 1 83.66 75 SER A C 1
ATOM 568 O O . SER A 1 75 ? -0.938 -23.336 6.747 1 83.66 75 SER A O 1
ATOM 570 N N . PHE A 1 76 ? -2.725 -24.194 5.76 1 77.81 76 PHE A N 1
ATOM 571 C CA . PHE A 1 76 ? -3.046 -22.945 5.081 1 77.81 76 PHE A CA 1
ATOM 572 C C . PHE A 1 76 ? -4.504 -22.565 5.308 1 77.81 76 PHE A C 1
ATOM 574 O O . PHE A 1 76 ? -5.377 -22.93 4.517 1 77.81 76 PHE A O 1
ATOM 581 N N . GLY A 1 77 ? -4.758 -21.758 6.3 1 74.14 77 GLY A N 1
ATOM 582 C CA . GLY A 1 77 ? -6.113 -21.319 6.593 1 74.14 77 GLY A CA 1
ATOM 583 C C . GLY A 1 77 ? -6.956 -22.39 7.259 1 74.14 77 GLY A C 1
ATOM 584 O O . GLY A 1 77 ? -6.809 -22.648 8.456 1 74.14 77 GLY A O 1
ATOM 585 N N . ALA A 1 78 ? -7.731 -23.094 6.312 1 76.36 78 ALA A N 1
ATOM 586 C CA . ALA A 1 78 ? -8.639 -24.128 6.802 1 76.36 78 ALA A CA 1
ATOM 587 C C . ALA A 1 78 ? -7.885 -25.419 7.107 1 76.36 78 ALA A C 1
ATOM 589 O O . ALA A 1 78 ? -6.791 -25.645 6.585 1 76.36 78 ALA A O 1
ATOM 590 N N . THR A 1 79 ? -8.433 -26.248 7.918 1 83.97 79 THR A N 1
ATOM 591 C CA . THR A 1 79 ? -7.819 -27.51 8.315 1 83.97 79 THR A CA 1
ATOM 592 C C . THR A 1 79 ? -7.766 -28.48 7.138 1 83.97 79 THR A C 1
ATOM 594 O O . THR A 1 79 ? -7.057 -29.487 7.188 1 83.97 79 THR A O 1
ATOM 597 N N . THR A 1 80 ? -8.472 -28.082 6.106 1 89.64 80 THR A N 1
ATOM 598 C CA . THR A 1 80 ? -8.507 -28.951 4.934 1 89.64 80 THR A CA 1
ATOM 599 C C . THR A 1 80 ? -7.469 -28.513 3.905 1 89.64 80 THR A C 1
ATOM 601 O O . THR A 1 80 ? -7.186 -29.242 2.952 1 89.64 80 THR A O 1
ATOM 604 N N . ASP A 1 81 ? -6.932 -27.337 4.158 1 89.82 81 ASP A N 1
ATOM 605 C CA . ASP A 1 81 ? -6.017 -26.782 3.166 1 89.82 81 ASP A CA 1
ATOM 606 C C . ASP A 1 81 ? -4.565 -26.931 3.613 1 89.82 81 ASP A C 1
ATOM 608 O O . ASP A 1 81 ? -4.223 -26.601 4.751 1 89.82 81 ASP A O 1
ATOM 612 N N . VAL A 1 82 ? -3.816 -27.489 2.745 1 90.93 82 VAL A N 1
ATOM 613 C CA . VAL A 1 82 ? -2.412 -27.743 3.051 1 90.93 82 VAL A CA 1
ATOM 614 C C . VAL A 1 82 ? -1.525 -27.076 2.003 1 90.93 82 VAL A C 1
ATOM 616 O O . VAL A 1 82 ? -1.839 -27.099 0.81 1 90.93 82 VAL A O 1
ATOM 619 N N . LEU A 1 83 ? -0.525 -26.469 2.487 1 91.63 83 LEU A N 1
ATOM 620 C CA . LEU A 1 83 ? 0.466 -25.841 1.621 1 91.63 83 LEU A CA 1
ATOM 621 C C . LEU A 1 83 ? 1.767 -26.638 1.616 1 91.63 83 LEU A C 1
ATOM 623 O O . LEU A 1 83 ? 2.316 -26.943 2.676 1 91.63 83 LEU A O 1
ATOM 627 N N . VAL A 1 84 ? 2.221 -27.018 0.428 1 91.6 84 VAL A N 1
ATOM 628 C CA . VAL A 1 84 ? 3.468 -27.759 0.266 1 91.6 84 VAL A CA 1
ATOM 629 C C . VAL A 1 84 ? 4.469 -26.921 -0.525 1 91.6 84 VAL A C 1
ATOM 631 O O . VAL A 1 84 ? 4.163 -26.449 -1.623 1 91.6 84 VAL A O 1
ATOM 634 N N . ARG A 1 85 ? 5.604 -26.754 0.067 1 91.23 85 ARG A N 1
ATOM 635 C CA . ARG A 1 85 ? 6.67 -26.005 -0.591 1 91.23 85 ARG A CA 1
ATOM 636 C C . ARG A 1 85 ? 7.882 -26.893 -0.853 1 91.23 85 ARG A C 1
ATOM 638 O O . ARG A 1 85 ? 8.315 -27.637 0.029 1 91.23 85 ARG A O 1
ATOM 645 N N . LEU A 1 86 ? 8.374 -26.802 -2.112 1 91.36 86 LEU A N 1
ATOM 646 C CA . LEU A 1 86 ? 9.536 -27.593 -2.502 1 91.36 86 LEU A CA 1
ATOM 647 C C . LEU A 1 86 ? 10.58 -26.723 -3.194 1 91.36 86 LEU A C 1
ATOM 649 O O . LEU A 1 86 ? 10.234 -25.843 -3.986 1 91.36 86 LEU A O 1
ATOM 653 N N . LYS A 1 87 ? 11.744 -27.037 -2.772 1 86.69 87 LYS A N 1
ATOM 654 C CA . LYS A 1 87 ? 12.847 -26.393 -3.479 1 86.69 87 LYS A CA 1
ATOM 655 C C . LYS A 1 87 ? 13.197 -27.149 -4.758 1 86.69 87 LYS A C 1
ATOM 657 O O . LYS A 1 87 ? 13.066 -28.373 -4.817 1 86.69 87 LYS A O 1
ATOM 662 N N . GLY A 1 88 ? 13.493 -26.421 -5.831 1 83.09 88 GLY A N 1
ATOM 663 C CA . GLY A 1 88 ? 13.902 -27.085 -7.058 1 83.09 88 GLY A CA 1
ATOM 664 C C . GLY A 1 88 ? 13.735 -26.217 -8.29 1 83.09 88 GLY A C 1
ATOM 665 O O . GLY A 1 88 ? 13.142 -25.139 -8.221 1 83.09 88 GLY A O 1
ATOM 666 N N . ASP A 1 89 ? 14.304 -26.769 -9.321 1 83.82 89 ASP A N 1
ATOM 667 C CA . ASP A 1 89 ? 14.292 -26.021 -10.575 1 83.82 89 ASP A CA 1
ATOM 668 C C . ASP A 1 89 ? 13.415 -26.71 -11.618 1 83.82 89 ASP A C 1
ATOM 670 O O . ASP A 1 89 ? 13.391 -26.305 -12.782 1 83.82 89 ASP A O 1
ATOM 674 N N . ASP A 1 90 ? 12.653 -27.725 -11.141 1 83.68 90 ASP A N 1
ATOM 675 C CA . ASP A 1 90 ? 11.807 -28.482 -12.058 1 83.68 90 ASP A CA 1
ATOM 676 C C . ASP A 1 90 ? 10.377 -27.947 -12.055 1 83.68 90 ASP A C 1
ATOM 678 O O . ASP A 1 90 ? 9.664 -28.07 -11.056 1 83.68 90 ASP A O 1
ATOM 682 N N . PRO A 1 91 ? 9.944 -27.481 -13.206 1 81.06 91 PRO A N 1
ATOM 683 C CA . PRO A 1 91 ? 8.583 -26.945 -13.282 1 81.06 91 PRO A CA 1
ATOM 684 C C . PRO A 1 91 ? 7.514 -28.024 -13.122 1 81.06 91 PRO A C 1
ATOM 686 O O . PRO A 1 91 ? 6.35 -27.71 -12.861 1 81.06 91 PRO A O 1
ATOM 689 N N . GLN A 1 92 ? 7.897 -29.241 -13.202 1 82.18 92 GLN A N 1
ATOM 690 C CA . GLN A 1 92 ? 6.928 -30.33 -13.134 1 82.18 92 GLN A CA 1
ATOM 691 C C . GLN A 1 92 ? 6.801 -30.865 -11.71 1 82.18 92 GLN A C 1
ATOM 693 O O . GLN A 1 92 ? 5.948 -31.71 -11.433 1 82.18 92 GLN A O 1
ATOM 698 N N . LEU A 1 93 ? 7.544 -30.277 -10.889 1 83.69 93 LEU A N 1
ATOM 699 C CA . LEU A 1 93 ? 7.603 -30.793 -9.526 1 83.69 93 LEU A CA 1
ATOM 700 C C . LEU A 1 93 ? 6.237 -30.71 -8.853 1 83.69 93 LEU A C 1
ATOM 702 O O . LEU A 1 93 ? 5.863 -31.6 -8.087 1 83.69 93 LEU A O 1
ATOM 706 N N . GLY A 1 94 ? 5.539 -29.714 -9.142 1 82.91 94 GLY A N 1
ATOM 707 C CA . GLY A 1 94 ? 4.223 -29.554 -8.545 1 82.91 94 GLY A CA 1
ATOM 708 C C . GLY A 1 94 ? 3.26 -30.666 -8.916 1 82.91 94 GLY A C 1
ATOM 709 O O . GLY A 1 94 ? 2.557 -31.199 -8.054 1 82.91 94 GLY A O 1
ATOM 710 N N . GLU A 1 95 ? 3.313 -31.021 -10.081 1 81.42 95 GLU A N 1
ATOM 711 C CA . GLU A 1 95 ? 2.435 -32.083 -10.562 1 81.42 95 GLU A CA 1
ATOM 712 C C . GLU A 1 95 ? 2.856 -33.441 -10.008 1 81.42 95 GLU A C 1
ATOM 714 O O . GLU A 1 95 ? 2.01 -34.292 -9.728 1 81.42 95 GLU A O 1
ATOM 719 N N . LYS A 1 96 ? 4.109 -33.598 -10.039 1 85.55 96 LYS A N 1
ATOM 720 C CA . LYS A 1 96 ? 4.633 -34.865 -9.537 1 85.55 96 LYS A CA 1
ATOM 721 C C . LYS A 1 96 ? 4.246 -35.079 -8.076 1 85.55 96 LYS A C 1
ATOM 723 O O . LYS A 1 96 ? 3.834 -36.176 -7.693 1 85.55 96 LYS A O 1
ATOM 728 N N . VAL A 1 97 ? 4.316 -34.021 -7.388 1 87.6 97 VAL A N 1
ATOM 729 C CA . VAL A 1 97 ? 4.008 -34.085 -5.963 1 87.6 97 VAL A CA 1
ATOM 730 C C . VAL A 1 97 ? 2.507 -34.282 -5.767 1 87.6 97 VAL A C 1
ATOM 732 O O . VAL A 1 97 ? 2.083 -35.096 -4.943 1 87.6 97 VAL A O 1
ATOM 735 N N . ALA A 1 98 ? 1.738 -33.549 -6.519 1 86.95 98 ALA A N 1
ATOM 736 C CA . ALA A 1 98 ? 0.287 -33.683 -6.42 1 86.95 98 ALA A CA 1
ATOM 737 C C . ALA A 1 98 ? -0.158 -35.1 -6.77 1 86.95 98 ALA A C 1
ATOM 739 O O . ALA A 1 98 ? -1.036 -35.662 -6.111 1 86.95 98 ALA A O 1
ATOM 740 N N . SER A 1 99 ? 0.418 -35.631 -7.753 1 85.85 99 SER A N 1
ATOM 741 C CA . SER A 1 99 ? 0.083 -36.987 -8.176 1 85.85 99 SER A CA 1
ATOM 742 C C . SER A 1 99 ? 0.476 -38.01 -7.116 1 85.85 99 SER A C 1
ATOM 744 O O . SER A 1 99 ? -0.259 -38.967 -6.866 1 85.85 99 SER A O 1
ATOM 746 N N . ALA A 1 100 ? 1.587 -37.755 -6.549 1 86.94 100 ALA A N 1
ATOM 747 C CA . ALA A 1 100 ? 2.064 -38.652 -5.5 1 86.94 100 ALA A CA 1
ATOM 748 C C . ALA A 1 100 ? 1.129 -38.633 -4.294 1 86.94 100 ALA A C 1
ATOM 750 O O . ALA A 1 100 ? 0.838 -39.679 -3.71 1 86.94 100 ALA A O 1
ATOM 751 N N . LEU A 1 101 ? 0.675 -37.553 -3.935 1 88.65 101 LEU A N 1
ATOM 752 C CA . LEU A 1 101 ? -0.195 -37.414 -2.772 1 88.65 101 LEU A CA 1
ATOM 753 C C . LEU A 1 101 ? -1.594 -37.94 -3.073 1 88.65 101 LEU A C 1
ATOM 755 O O . LEU A 1 101 ? -2.276 -38.449 -2.181 1 88.65 101 LEU A O 1
ATOM 759 N N . ARG A 1 102 ? -1.994 -37.746 -4.312 1 85.93 102 ARG A N 1
ATOM 760 C CA . ARG A 1 102 ? -3.29 -38.282 -4.713 1 85.93 102 ARG A CA 1
ATOM 761 C C . ARG A 1 102 ? -3.319 -39.801 -4.582 1 85.93 102 ARG A C 1
ATOM 763 O O . ARG A 1 102 ? -4.336 -40.376 -4.189 1 85.93 102 ARG A O 1
ATOM 770 N N . GLN A 1 103 ? -2.244 -40.357 -4.896 1 82.15 103 GLN A N 1
ATOM 771 C CA . GLN A 1 103 ? -2.135 -41.81 -4.825 1 82.15 103 GLN A CA 1
ATOM 772 C C . GLN A 1 103 ? -2.1 -42.289 -3.377 1 82.15 103 GLN A C 1
ATOM 774 O O . GLN A 1 103 ? -2.621 -43.361 -3.06 1 82.15 103 GLN A O 1
ATOM 779 N N . SER A 1 104 ? -1.507 -41.503 -2.56 1 79.94 104 SER A N 1
ATOM 780 C CA . SER A 1 104 ? -1.36 -41.888 -1.159 1 79.94 104 SER A CA 1
ATOM 781 C C . SER A 1 104 ? -2.633 -41.599 -0.371 1 79.94 104 SER A C 1
ATOM 783 O O . SER A 1 104 ? -2.878 -42.213 0.669 1 79.94 104 SER A O 1
ATOM 785 N N . ALA A 1 105 ? -3.411 -40.677 -0.822 1 76.39 105 ALA A N 1
ATOM 786 C CA . ALA A 1 105 ? -4.596 -40.25 -0.081 1 76.39 105 ALA A CA 1
ATOM 787 C C . ALA A 1 105 ? -5.872 -40.758 -0.747 1 76.39 105 ALA A C 1
ATOM 789 O O . ALA A 1 105 ? -6.845 -40.014 -0.888 1 76.39 105 ALA A O 1
ATOM 790 N N . SER A 1 106 ? -5.965 -41.971 -1.008 1 75.7 106 SER A N 1
ATOM 791 C CA . SER A 1 106 ? -7.103 -42.538 -1.724 1 75.7 106 SER A CA 1
ATOM 792 C C . SER A 1 106 ? -8.387 -42.409 -0.911 1 75.7 106 SER A C 1
ATOM 794 O O . SER A 1 106 ? -9.48 -42.323 -1.477 1 75.7 106 SER A O 1
ATOM 796 N N . ASP A 1 107 ? -8.26 -42.305 0.283 1 82.21 107 ASP A N 1
ATOM 797 C CA . ASP A 1 107 ? -9.434 -42.266 1.151 1 82.21 107 ASP A CA 1
ATOM 798 C C . ASP A 1 107 ? -9.919 -40.833 1.354 1 82.21 107 ASP A C 1
ATOM 800 O O . ASP A 1 107 ? -11.029 -40.611 1.842 1 82.21 107 ASP A O 1
ATOM 804 N N . ASN A 1 108 ? -9.137 -39.909 1.074 1 87.1 108 ASN A N 1
ATOM 805 C CA . ASN A 1 108 ? -9.461 -38.493 1.213 1 87.1 108 ASN A CA 1
ATOM 806 C C . ASN A 1 108 ? -9.119 -37.712 -0.052 1 87.1 108 ASN A C 1
ATOM 808 O O . ASN A 1 108 ? -8.026 -37.155 -0.166 1 87.1 108 ASN A O 1
ATOM 812 N N . PRO A 1 109 ? -10.046 -37.65 -0.995 1 88.05 109 PRO A N 1
ATOM 813 C CA . PRO A 1 109 ? -9.769 -36.968 -2.262 1 88.05 109 PRO A CA 1
ATOM 814 C C . PRO A 1 109 ? -9.246 -35.547 -2.065 1 88.05 109 PRO A C 1
ATOM 816 O O . PRO A 1 109 ? -9.689 -34.843 -1.153 1 88.05 109 PRO A O 1
ATOM 819 N N . MET A 1 110 ? -8.219 -35.252 -2.833 1 87.91 110 MET A N 1
ATOM 820 C CA . MET A 1 110 ? -7.584 -33.94 -2.735 1 87.91 110 MET A CA 1
ATOM 821 C C . MET A 1 110 ? -7.601 -33.225 -4.082 1 87.91 110 MET A C 1
ATOM 823 O O . MET A 1 110 ? -7.529 -33.867 -5.131 1 87.91 110 MET A O 1
ATOM 827 N N . THR A 1 111 ? -7.829 -31.922 -4.039 1 87.93 111 THR A N 1
ATOM 828 C CA . THR A 1 111 ? -7.799 -31.102 -5.245 1 87.93 111 THR A CA 1
ATOM 829 C C . THR A 1 111 ? -6.709 -30.038 -5.148 1 87.93 111 THR A C 1
ATOM 831 O O . THR A 1 111 ? -6.437 -29.517 -4.065 1 87.93 111 THR A O 1
ATOM 834 N N . VAL A 1 112 ? -6.134 -29.848 -6.272 1 88.96 112 VAL A N 1
ATOM 835 C CA . VAL A 1 112 ? -5.13 -28.791 -6.335 1 88.96 112 VAL A CA 1
ATOM 836 C C . VAL A 1 112 ? -5.815 -27.437 -6.502 1 88.96 112 VAL A C 1
ATOM 838 O O . VAL A 1 112 ? -6.444 -27.174 -7.53 1 88.96 112 VAL A O 1
ATOM 841 N N . LYS A 1 113 ? -5.637 -26.636 -5.513 1 89.2 113 LYS A N 1
ATOM 842 C CA . LYS A 1 113 ? -6.248 -25.31 -5.555 1 89.2 113 LYS A CA 1
ATOM 843 C C . LYS A 1 113 ? -5.357 -24.317 -6.295 1 89.2 113 LYS A C 1
ATOM 845 O O . LYS A 1 113 ? -5.851 -23.464 -7.035 1 89.2 113 LYS A O 1
ATOM 850 N N . ARG A 1 114 ? -4.11 -24.428 -5.962 1 90.18 114 ARG A N 1
ATOM 851 C CA . ARG A 1 114 ? -3.135 -23.52 -6.557 1 90.18 114 ARG A CA 1
ATOM 852 C C . ARG A 1 114 ? -1.764 -24.179 -6.66 1 90.18 114 ARG A C 1
ATOM 854 O O . ARG A 1 114 ? -1.372 -24.949 -5.781 1 90.18 114 ARG A O 1
ATOM 861 N N . ALA A 1 115 ? -1.112 -23.909 -7.772 1 90.13 115 ALA A N 1
ATOM 862 C CA . ALA A 1 115 ? 0.262 -24.359 -7.976 1 90.13 115 ALA A CA 1
ATOM 863 C C . ALA A 1 115 ? 1.114 -23.256 -8.599 1 90.13 115 ALA A C 1
ATOM 865 O O . ALA A 1 115 ? 0.7 -22.616 -9.568 1 90.13 115 ALA A O 1
ATOM 866 N N . GLU A 1 116 ? 2.224 -23.088 -7.914 1 90.01 116 GLU A N 1
ATOM 867 C CA . GLU A 1 116 ? 3.112 -22.032 -8.391 1 90.01 116 GLU A CA 1
ATOM 868 C C . GLU A 1 116 ? 4.552 -22.525 -8.493 1 90.01 116 GLU A C 1
ATOM 870 O O . GLU A 1 116 ? 5.032 -23.242 -7.612 1 90.01 116 GLU A O 1
ATOM 875 N N . PHE A 1 117 ? 5.15 -22.231 -9.637 1 90.52 117 PHE A N 1
ATOM 876 C CA . PHE A 1 117 ? 6.571 -22.488 -9.837 1 90.52 117 PHE A CA 1
ATOM 877 C C . PHE A 1 117 ? 7.31 -21.203 -10.19 1 90.52 117 PHE A C 1
ATOM 879 O O . PHE A 1 117 ? 6.846 -20.424 -11.025 1 90.52 117 PHE A O 1
ATOM 886 N N . VAL A 1 118 ? 8.448 -21.003 -9.557 1 91.01 118 VAL A N 1
ATOM 887 C CA . VAL A 1 118 ? 9.349 -19.898 -9.866 1 91.01 118 VAL A CA 1
ATOM 888 C C . VAL A 1 118 ? 10.771 -20.425 -10.048 1 91.01 118 VAL A C 1
ATOM 890 O O . VAL A 1 118 ? 11.307 -21.101 -9.167 1 91.01 118 VAL A O 1
ATOM 893 N N . GLY A 1 119 ? 11.283 -20.098 -11.204 1 91.17 119 GLY A N 1
ATOM 894 C CA . GLY A 1 119 ? 12.664 -20.49 -11.434 1 91.17 119 GLY A CA 1
ATOM 895 C C . GLY A 1 119 ? 13.642 -19.809 -10.494 1 91.17 119 GLY A C 1
ATOM 896 O O . GLY A 1 119 ? 13.44 -18.655 -10.11 1 91.17 119 GLY A O 1
ATOM 897 N N . PRO A 1 120 ? 14.697 -20.512 -10.108 1 89.09 120 PRO A N 1
ATOM 898 C CA . PRO A 1 120 ? 15.667 -19.955 -9.163 1 89.09 120 PRO A CA 1
ATOM 899 C C . PRO A 1 120 ? 16.291 -18.651 -9.657 1 89.09 120 PRO A C 1
ATOM 901 O O . PRO A 1 120 ? 16.516 -17.732 -8.866 1 89.09 120 PRO A O 1
ATOM 904 N N . ALA A 1 121 ? 16.579 -18.591 -10.923 1 87.79 121 ALA A N 1
ATOM 905 C CA . ALA A 1 121 ? 17.177 -17.379 -11.478 1 87.79 121 ALA A CA 1
ATOM 906 C C . ALA A 1 121 ? 16.234 -16.188 -11.337 1 87.79 121 ALA A C 1
ATOM 908 O O . ALA A 1 121 ? 16.668 -15.077 -11.023 1 87.79 121 ALA A O 1
ATOM 909 N N . VAL A 1 122 ? 15.059 -16.45 -11.57 1 87.04 122 VAL A N 1
ATOM 910 C CA . VAL A 1 122 ? 14.054 -15.397 -11.461 1 87.04 122 VAL A CA 1
ATOM 911 C C . VAL A 1 122 ? 13.919 -14.961 -10.004 1 87.04 122 VAL A C 1
ATOM 913 O O . VAL A 1 122 ? 13.801 -13.768 -9.715 1 87.04 122 VAL A O 1
ATOM 916 N N . GLY A 1 123 ? 13.909 -15.942 -9.188 1 88.92 123 GLY A N 1
ATOM 917 C CA . GLY A 1 123 ? 13.823 -15.631 -7.77 1 88.92 123 GLY A CA 1
ATOM 918 C C . GLY A 1 123 ? 14.946 -14.734 -7.286 1 88.92 123 GLY A C 1
ATOM 919 O O . GLY A 1 123 ? 14.708 -13.775 -6.548 1 88.92 123 GLY A O 1
ATOM 920 N N . GLU A 1 124 ? 16.114 -15.015 -7.683 1 89.49 124 GLU A N 1
ATOM 921 C CA . GLU A 1 124 ? 17.274 -14.214 -7.302 1 89.49 124 GLU A CA 1
ATOM 922 C C . GLU A 1 124 ? 17.181 -12.802 -7.872 1 89.49 124 GLU A C 1
ATOM 924 O O . GLU A 1 124 ? 17.524 -11.83 -7.196 1 89.49 124 GLU A O 1
ATOM 929 N N . GLU A 1 125 ? 16.756 -12.746 -9.043 1 87.43 125 GLU A N 1
ATOM 930 C CA . GLU A 1 125 ? 16.604 -11.445 -9.686 1 87.43 125 GLU A CA 1
ATOM 931 C C . GLU A 1 125 ? 15.57 -10.588 -8.961 1 87.43 125 GLU A C 1
ATOM 933 O O . GLU A 1 125 ? 15.786 -9.393 -8.747 1 87.43 125 GLU A O 1
ATOM 938 N N . LEU A 1 126 ? 14.52 -11.251 -8.622 1 85.94 126 LEU A N 1
ATOM 939 C CA . LEU A 1 126 ? 13.455 -10.535 -7.928 1 85.94 126 LEU A CA 1
ATOM 940 C C . LEU A 1 126 ? 13.921 -10.068 -6.553 1 85.94 126 LEU A C 1
ATOM 942 O O . LEU A 1 126 ? 13.585 -8.962 -6.122 1 85.94 126 LEU A O 1
ATOM 946 N N . ARG A 1 127 ? 14.62 -10.906 -5.913 1 86.93 127 ARG A N 1
ATOM 947 C CA . ARG A 1 127 ? 15.157 -10.543 -4.606 1 86.93 127 ARG A CA 1
ATOM 948 C C . ARG A 1 127 ? 16.084 -9.337 -4.711 1 86.93 127 ARG A C 1
ATOM 950 O O . ARG A 1 127 ? 15.961 -8.384 -3.938 1 86.93 127 ARG A O 1
ATOM 957 N N . ASP A 1 128 ? 16.958 -9.336 -5.643 1 87.51 128 ASP A N 1
ATOM 958 C CA . ASP A 1 128 ? 17.924 -8.255 -5.809 1 87.51 128 ASP A CA 1
ATOM 959 C C . ASP A 1 128 ? 17.238 -6.969 -6.263 1 87.51 128 ASP A C 1
ATOM 961 O O . ASP A 1 128 ? 17.515 -5.89 -5.735 1 87.51 128 ASP A O 1
ATOM 965 N N . GLN A 1 129 ? 16.365 -7.145 -7.179 1 85.53 129 GLN A N 1
ATOM 966 C CA . GLN A 1 129 ? 15.65 -5.978 -7.685 1 85.53 129 GLN A CA 1
ATOM 967 C C . GLN A 1 129 ? 14.728 -5.393 -6.618 1 85.53 129 GLN A C 1
ATOM 969 O O . GLN A 1 129 ? 14.614 -4.172 -6.491 1 85.53 129 GLN A O 1
ATOM 974 N N . GLY A 1 130 ? 14.077 -6.277 -5.96 1 83.25 130 GLY A N 1
ATOM 975 C CA . GLY A 1 130 ? 13.23 -5.818 -4.871 1 83.25 130 GLY A CA 1
ATOM 976 C C . GLY A 1 130 ? 13.999 -5.099 -3.779 1 83.25 130 GLY A C 1
ATOM 977 O O . GLY A 1 130 ? 13.575 -4.042 -3.306 1 83.25 130 GLY A O 1
ATOM 978 N N . GLY A 1 131 ? 15.054 -5.696 -3.36 1 83.4 131 GLY A N 1
ATOM 979 C CA . GLY A 1 131 ? 15.904 -5.057 -2.369 1 83.4 131 GLY A CA 1
ATOM 980 C C . GLY A 1 131 ? 16.437 -3.71 -2.818 1 83.4 131 GLY A C 1
ATOM 981 O O . GLY A 1 131 ? 16.429 -2.746 -2.05 1 83.4 131 GLY A O 1
ATOM 982 N N . LEU A 1 132 ? 16.846 -3.669 -4.016 1 84.19 132 LEU A N 1
ATOM 983 C CA . LEU A 1 132 ? 17.35 -2.417 -4.57 1 84.19 132 LEU A CA 1
ATOM 984 C C . LEU A 1 132 ? 16.243 -1.372 -4.649 1 84.19 132 LEU A C 1
ATOM 986 O O . LEU A 1 132 ? 16.476 -0.192 -4.377 1 84.19 132 LEU A O 1
ATOM 990 N N . GLY A 1 133 ? 15.125 -1.86 -5.069 1 82.41 133 GLY A N 1
ATOM 991 C CA . GLY A 1 133 ? 13.987 -0.954 -5.091 1 82.41 133 GLY A CA 1
ATOM 992 C C . GLY A 1 133 ? 13.695 -0.329 -3.74 1 82.41 133 GLY A C 1
ATOM 993 O O . GLY A 1 133 ? 13.433 0.872 -3.649 1 82.41 133 GLY A O 1
ATOM 994 N N . MET A 1 134 ? 13.738 -1.092 -2.733 1 84.41 134 MET A N 1
ATOM 995 C CA . MET A 1 134 ? 13.496 -0.598 -1.38 1 84.41 134 MET A CA 1
ATOM 996 C C . MET A 1 134 ? 14.565 0.408 -0.968 1 84.41 134 MET A C 1
ATOM 998 O O . MET A 1 134 ? 14.25 1.457 -0.402 1 84.41 134 MET A O 1
ATOM 1002 N N . LEU A 1 135 ? 15.831 0.121 -1.272 1 85.88 135 LEU A N 1
ATOM 1003 C CA . LEU A 1 135 ? 16.935 1.006 -0.918 1 85.88 135 LEU A CA 1
ATOM 1004 C C . LEU A 1 135 ? 16.831 2.33 -1.668 1 85.88 135 LEU A C 1
ATOM 1006 O O . LEU A 1 135 ? 17.07 3.395 -1.093 1 85.88 135 LEU A O 1
ATOM 1010 N N . LEU A 1 136 ? 16.484 2.232 -2.863 1 85.52 136 LEU A N 1
ATOM 1011 C CA . LEU A 1 136 ? 16.354 3.44 -3.67 1 85.52 136 LEU A CA 1
ATOM 1012 C C . LEU A 1 136 ? 15.162 4.274 -3.213 1 85.52 136 LEU A C 1
ATOM 1014 O O . LEU A 1 136 ? 15.212 5.506 -3.246 1 85.52 136 LEU A O 1
ATOM 1018 N N . ALA A 1 137 ? 14.107 3.541 -2.848 1 83.21 137 ALA A N 1
ATOM 1019 C CA . ALA A 1 137 ? 12.964 4.253 -2.283 1 83.21 137 ALA A CA 1
ATOM 1020 C C . ALA A 1 137 ? 13.362 5.02 -1.026 1 83.21 137 ALA A C 1
ATOM 1022 O O . ALA A 1 137 ? 13.047 6.204 -0.888 1 83.21 137 ALA A O 1
ATOM 1023 N N . LEU A 1 138 ? 14.045 4.401 -0.178 1 83.78 138 LEU A N 1
ATOM 1024 C CA . LEU A 1 138 ? 14.525 5.032 1.047 1 83.78 138 LEU A CA 1
ATOM 1025 C C . LEU A 1 138 ? 15.486 6.172 0.73 1 83.78 138 LEU A C 1
ATOM 1027 O O . LEU A 1 138 ? 15.416 7.238 1.347 1 83.78 138 LEU A O 1
ATOM 1031 N N . GLY A 1 139 ? 16.402 5.882 -0.229 1 83.06 139 GLY A N 1
ATOM 1032 C CA . GLY A 1 139 ? 17.343 6.906 -0.657 1 83.06 139 GLY A CA 1
ATOM 1033 C C . GLY A 1 139 ? 16.667 8.127 -1.251 1 83.06 139 GLY A C 1
ATOM 1034 O O . GLY A 1 139 ? 17.029 9.261 -0.93 1 83.06 139 GLY A O 1
ATOM 1035 N N . GLY A 1 140 ? 15.709 7.912 -2.139 1 81.96 140 GLY A N 1
ATOM 1036 C CA . GLY A 1 140 ? 14.962 9.018 -2.717 1 81.96 140 GLY A CA 1
ATOM 1037 C C . GLY A 1 140 ? 14.257 9.869 -1.678 1 81.96 140 GLY A C 1
ATOM 1038 O O . GLY A 1 140 ? 14.277 11.099 -1.758 1 81.96 140 GLY A O 1
ATOM 1039 N N . ILE A 1 141 ? 13.669 9.295 -0.683 1 81.19 141 ILE A N 1
ATOM 1040 C CA . ILE A 1 141 ? 12.984 10.004 0.392 1 81.19 141 ILE A CA 1
ATOM 1041 C C . ILE A 1 141 ? 13.994 10.814 1.202 1 81.19 141 ILE A C 1
ATOM 1043 O O . ILE A 1 141 ? 13.722 11.955 1.582 1 81.19 141 ILE A O 1
ATOM 1047 N N . LEU A 1 142 ? 15.133 10.17 1.424 1 81.24 142 LEU A N 1
ATOM 1048 C CA . LEU A 1 142 ? 16.192 10.854 2.157 1 81.24 142 LEU A CA 1
ATOM 1049 C C . LEU A 1 142 ? 16.633 12.116 1.423 1 81.24 142 LEU A C 1
ATOM 1051 O O . LEU A 1 142 ? 16.821 13.166 2.042 1 81.24 142 LEU A O 1
ATOM 1055 N N . VAL A 1 143 ? 16.823 11.951 0.157 1 81.77 143 VAL A N 1
ATOM 1056 C CA . VAL A 1 143 ? 17.23 13.094 -0.653 1 81.77 143 VAL A CA 1
ATOM 1057 C C . VAL A 1 143 ? 16.156 14.177 -0.595 1 81.77 143 VAL A C 1
ATOM 1059 O O . VAL A 1 143 ? 16.466 15.36 -0.436 1 81.77 143 VAL A O 1
ATOM 1062 N N . TYR A 1 144 ? 14.91 13.814 -0.665 1 82.59 144 TYR A N 1
ATOM 1063 C CA . TYR A 1 144 ? 13.809 14.77 -0.625 1 82.59 144 TYR A CA 1
ATOM 1064 C C . TYR A 1 144 ? 13.768 15.5 0.712 1 82.59 144 TYR A C 1
ATOM 1066 O O . TYR A 1 144 ? 13.646 16.727 0.753 1 82.59 144 TYR A O 1
ATOM 1074 N N . VAL A 1 145 ? 13.836 14.764 1.784 1 78.17 145 VAL A N 1
ATOM 1075 C CA . VAL A 1 145 ? 13.753 15.337 3.123 1 78.17 145 VAL A CA 1
ATOM 1076 C C . VAL A 1 145 ? 14.938 16.271 3.36 1 78.17 145 VAL A C 1
ATOM 1078 O O . VAL A 1 145 ? 14.8 17.304 4.02 1 78.17 145 VAL A O 1
ATOM 1081 N N . ALA A 1 146 ? 16.102 15.92 2.802 1 77.42 146 ALA A N 1
ATOM 1082 C CA . ALA A 1 146 ? 17.305 16.734 2.953 1 77.42 146 ALA A CA 1
ATOM 1083 C C . ALA A 1 146 ? 17.131 18.098 2.292 1 77.42 146 ALA A C 1
ATOM 1085 O O . ALA A 1 146 ? 17.634 19.107 2.793 1 77.42 146 ALA A O 1
ATOM 1086 N N . PHE A 1 147 ? 16.4 18.092 1.213 1 80.94 147 PHE A N 1
ATOM 1087 C CA . PHE A 1 147 ? 16.213 19.341 0.484 1 80.94 147 PHE A CA 1
ATOM 1088 C C . PHE A 1 147 ? 15.035 20.126 1.047 1 80.94 147 PHE A C 1
ATOM 1090 O O . PHE A 1 147 ? 15.018 21.357 0.987 1 80.94 147 PHE A O 1
ATOM 1097 N N . ARG A 1 148 ? 14.162 19.408 1.529 1 75.87 148 ARG A N 1
ATOM 1098 C CA . ARG A 1 148 ? 12.924 20.061 1.943 1 75.87 148 ARG A CA 1
ATOM 1099 C C . ARG A 1 148 ? 13.034 20.593 3.368 1 75.87 148 ARG A C 1
ATOM 1101 O O . ARG A 1 148 ? 12.443 21.623 3.699 1 75.87 148 ARG A O 1
ATOM 1108 N N . PHE A 1 149 ? 13.69 19.871 4.146 1 75.54 149 PHE A N 1
ATOM 1109 C CA . PHE A 1 149 ? 13.697 20.2 5.566 1 75.54 149 PHE A CA 1
ATOM 1110 C C . PHE A 1 149 ? 15.101 20.567 6.03 1 75.54 149 PHE A C 1
ATOM 1112 O O . PHE A 1 149 ? 16.088 20.193 5.394 1 75.54 149 PHE A O 1
ATOM 1119 N N . GLN A 1 150 ? 15.105 21.41 6.986 1 83.52 150 GLN A N 1
ATOM 1120 C CA . GLN A 1 150 ? 16.356 21.594 7.715 1 83.52 150 GLN A CA 1
ATOM 1121 C C . GLN A 1 150 ? 16.915 20.258 8.193 1 83.52 150 GLN A C 1
ATOM 1123 O O . GLN A 1 150 ? 16.161 19.312 8.43 1 83.52 150 GLN A O 1
ATOM 1128 N N . TRP A 1 151 ? 18.169 20.124 8.24 1 85.33 151 TRP A N 1
ATOM 1129 C CA . TRP A 1 151 ? 18.843 18.845 8.433 1 85.33 151 TRP A CA 1
ATOM 1130 C C . TRP A 1 151 ? 18.424 18.202 9.751 1 85.33 151 TRP A C 1
ATOM 1132 O O . TRP A 1 151 ? 18.389 16.975 9.867 1 85.33 151 TRP A O 1
ATOM 1142 N N . LYS A 1 152 ? 18.101 19.05 10.728 1 89.51 152 LYS A N 1
ATOM 1143 C CA . LYS A 1 152 ? 17.689 18.465 12.001 1 89.51 152 LYS A CA 1
ATOM 1144 C C . LYS A 1 152 ? 16.35 17.745 11.867 1 89.51 152 LYS A C 1
ATOM 1146 O O . LYS A 1 152 ? 16.158 16.669 12.437 1 89.51 152 LYS A O 1
ATOM 1151 N N . PHE A 1 153 ? 15.432 18.352 11.053 1 89.83 153 PHE A N 1
ATOM 1152 C CA . PHE A 1 153 ? 14.15 17.714 10.778 1 89.83 153 PHE A CA 1
ATOM 1153 C C . PHE A 1 153 ? 14.337 16.469 9.919 1 89.83 153 PHE A C 1
ATOM 1155 O O . PHE A 1 153 ? 13.653 15.463 10.118 1 89.83 153 PHE A O 1
ATOM 1162 N N . GLY A 1 154 ? 15.265 16.604 9.001 1 88.39 154 GLY A N 1
ATOM 1163 C CA . GLY A 1 154 ? 15.564 15.461 8.152 1 88.39 154 GLY A CA 1
ATOM 1164 C C . GLY A 1 154 ? 16.071 14.259 8.925 1 88.39 154 GLY A C 1
ATOM 1165 O O . GLY A 1 154 ? 15.662 13.127 8.662 1 88.39 154 GLY A O 1
ATOM 1166 N N . CYS A 1 155 ? 16.929 14.493 9.872 1 89.28 155 CYS A N 1
ATOM 1167 C CA . CYS A 1 155 ? 17.467 13.412 10.69 1 89.28 155 CYS A CA 1
ATOM 1168 C C . CYS A 1 155 ? 16.361 12.728 11.485 1 89.28 155 CYS A C 1
ATOM 1170 O O . CYS A 1 155 ? 16.337 11.501 11.593 1 89.28 155 CYS A O 1
ATOM 1172 N N . GLY A 1 156 ? 15.485 13.533 12.034 1 90.5 156 GLY A N 1
ATOM 1173 C CA . GLY A 1 156 ? 14.369 12.961 12.769 1 90.5 156 GLY A CA 1
ATOM 1174 C C . GLY A 1 156 ? 13.456 12.113 11.904 1 90.5 156 GLY A C 1
ATOM 1175 O O . GLY A 1 156 ? 13.036 11.029 12.312 1 90.5 156 GLY A O 1
ATOM 1176 N N . ALA A 1 157 ? 13.188 12.596 10.719 1 90.41 157 ALA A N 1
ATOM 1177 C CA . ALA A 1 157 ? 12.31 11.889 9.79 1 90.41 157 ALA A CA 1
ATOM 1178 C C . ALA A 1 157 ? 12.933 10.569 9.345 1 90.41 157 ALA A C 1
ATOM 1180 O O . ALA A 1 157 ? 12.259 9.536 9.315 1 90.41 157 ALA A O 1
ATOM 1181 N N . VAL A 1 158 ? 14.195 10.585 9.06 1 87.86 158 VAL A N 1
ATOM 1182 C CA . VAL A 1 158 ? 14.9 9.418 8.541 1 87.86 158 VAL A CA 1
ATOM 1183 C C . VAL A 1 158 ? 15.005 8.352 9.629 1 87.86 158 VAL A C 1
ATOM 1185 O O . VAL A 1 158 ? 14.771 7.168 9.372 1 87.86 158 VAL A O 1
ATOM 1188 N N . LEU A 1 159 ? 15.352 8.748 10.785 1 90.36 159 LEU A N 1
ATOM 1189 C CA . LEU A 1 159 ? 15.487 7.796 11.882 1 90.36 159 LEU A CA 1
ATOM 1190 C C . LEU A 1 159 ? 14.146 7.146 12.206 1 90.36 159 LEU A C 1
ATOM 1192 O O . LEU A 1 159 ? 14.091 5.961 12.541 1 90.36 159 LEU A O 1
ATOM 1196 N N . SER A 1 160 ? 13.108 7.952 12.172 1 92.68 160 SER A N 1
ATOM 1197 C CA . SER A 1 160 ? 11.773 7.405 12.392 1 92.68 160 SER A CA 1
ATOM 1198 C C . SER A 1 160 ? 11.411 6.381 11.321 1 92.68 160 SER A C 1
ATOM 1200 O O . SER A 1 160 ? 10.836 5.334 11.625 1 92.68 160 SER A O 1
ATOM 1202 N N . LEU A 1 161 ? 11.745 6.677 10.099 1 90.58 161 LEU A N 1
ATOM 1203 C CA . LEU A 1 161 ? 11.445 5.787 8.982 1 90.58 161 LEU A CA 1
ATOM 1204 C C . LEU A 1 161 ? 12.211 4.475 9.112 1 90.58 161 LEU A C 1
ATOM 1206 O O . LEU A 1 161 ? 11.656 3.401 8.866 1 90.58 161 LEU A O 1
ATOM 1210 N N . PHE A 1 162 ? 13.503 4.601 9.447 1 90.69 162 PHE A N 1
ATOM 1211 C CA . PHE A 1 162 ? 14.319 3.409 9.644 1 90.69 162 PHE A CA 1
ATOM 1212 C C . PHE A 1 162 ? 13.743 2.535 10.751 1 90.69 162 PHE A C 1
ATOM 1214 O O . PHE A 1 162 ? 13.683 1.311 10.616 1 90.69 162 PHE A O 1
ATOM 1221 N N . HIS A 1 163 ? 13.383 3.185 11.792 1 93.45 163 HIS A N 1
ATOM 1222 C CA . HIS A 1 163 ? 12.762 2.457 12.893 1 93.45 163 HIS A CA 1
ATOM 1223 C C . HIS A 1 163 ? 11.518 1.71 12.428 1 93.45 163 HIS A C 1
ATOM 1225 O O . HIS A 1 163 ? 11.333 0.536 12.759 1 93.45 163 HIS A O 1
ATOM 1231 N N . ASP A 1 164 ? 10.634 2.346 11.693 1 94.54 164 ASP A N 1
ATOM 1232 C CA . ASP A 1 164 ? 9.376 1.747 11.256 1 94.54 164 ASP A CA 1
ATOM 1233 C C . ASP A 1 164 ? 9.626 0.525 10.376 1 94.54 164 ASP A C 1
ATOM 1235 O O . ASP A 1 164 ? 8.962 -0.503 10.529 1 94.54 164 ASP A O 1
ATOM 1239 N N . VAL A 1 165 ? 10.591 0.644 9.465 1 93.32 165 VAL A N 1
ATOM 1240 C CA . VAL A 1 165 ? 10.908 -0.442 8.545 1 93.32 165 VAL A CA 1
ATOM 1241 C C . VAL A 1 165 ? 11.535 -1.604 9.312 1 93.32 165 VAL A C 1
ATOM 1243 O O . VAL A 1 165 ? 11.155 -2.761 9.118 1 93.32 165 VAL A O 1
ATOM 1246 N N . ILE A 1 166 ? 12.452 -1.321 10.237 1 95.38 166 ILE A N 1
ATOM 1247 C CA . ILE A 1 166 ? 13.171 -2.337 10.997 1 95.38 166 ILE A CA 1
ATOM 1248 C C . ILE A 1 166 ? 12.196 -3.098 11.893 1 95.38 166 ILE A C 1
ATOM 1250 O O . ILE A 1 166 ? 12.261 -4.326 11.99 1 95.38 166 ILE A O 1
ATOM 1254 N N . VAL A 1 167 ? 11.33 -2.408 12.52 1 96.5 167 VAL A N 1
ATOM 1255 C CA . VAL A 1 167 ? 10.377 -3.048 13.42 1 96.5 167 VAL A CA 1
ATOM 1256 C C . VAL A 1 167 ? 9.436 -3.948 12.622 1 96.5 167 VAL A C 1
ATOM 1258 O O . VAL A 1 167 ? 9.109 -5.055 13.056 1 96.5 167 VAL A O 1
ATOM 1261 N N . THR A 1 168 ? 8.957 -3.519 11.476 1 96.42 168 THR A N 1
ATOM 1262 C CA . THR A 1 168 ? 8.083 -4.33 10.636 1 96.42 168 THR A CA 1
ATOM 1263 C C . THR A 1 168 ? 8.796 -5.601 10.183 1 96.42 168 THR A C 1
ATOM 1265 O O . THR A 1 168 ? 8.26 -6.703 10.323 1 96.42 168 THR A O 1
ATOM 1268 N N . LEU A 1 169 ? 10.003 -5.438 9.676 1 96.35 169 LEU A N 1
ATOM 1269 C CA . LEU A 1 169 ? 10.782 -6.592 9.241 1 96.35 169 LEU A CA 1
ATOM 1270 C C . LEU A 1 169 ? 11.103 -7.506 10.419 1 96.35 169 LEU A C 1
ATOM 1272 O O . LEU A 1 169 ? 11.158 -8.728 10.265 1 96.35 169 LEU A O 1
ATOM 1276 N N . GLY A 1 170 ? 11.345 -6.858 11.554 1 97.39 170 GLY A N 1
ATOM 1277 C CA . GLY A 1 170 ? 11.636 -7.626 12.754 1 97.39 170 GLY A CA 1
ATOM 1278 C C . GLY A 1 170 ? 10.497 -8.539 13.168 1 97.39 170 GLY A C 1
ATOM 1279 O O . GLY A 1 170 ? 10.725 -9.678 13.579 1 97.39 170 GLY A O 1
ATOM 1280 N N . VAL A 1 171 ? 9.311 -8.104 13.076 1 96.96 171 VAL A N 1
ATOM 1281 C CA . VAL A 1 171 ? 8.147 -8.914 13.419 1 96.96 171 VAL A CA 1
ATOM 1282 C C . VAL A 1 171 ? 8.039 -10.097 12.459 1 96.96 171 VAL A C 1
ATOM 1284 O O . VAL A 1 171 ? 7.761 -11.222 12.88 1 96.96 171 VAL A O 1
ATOM 1287 N N . PHE A 1 172 ? 8.267 -9.898 11.221 1 96.94 172 PHE A N 1
ATOM 1288 C CA . PHE A 1 172 ? 8.217 -10.969 10.233 1 96.94 172 PHE A CA 1
ATOM 1289 C C . PHE A 1 172 ? 9.326 -11.985 10.478 1 96.94 172 PHE A C 1
ATOM 1291 O O . PHE A 1 172 ? 9.122 -13.189 10.309 1 96.94 172 PHE A O 1
ATOM 1298 N N . SER A 1 173 ? 10.443 -11.456 10.855 1 97.39 173 SER A N 1
ATOM 1299 C CA . SER A 1 173 ? 11.563 -12.332 11.182 1 97.39 173 SER A CA 1
ATOM 1300 C C . SER A 1 173 ? 11.282 -13.14 12.444 1 97.39 173 SER A C 1
ATOM 1302 O O . SER A 1 173 ? 11.53 -14.347 12.483 1 97.39 173 SER A O 1
ATOM 1304 N N . PHE A 1 174 ? 10.734 -12.505 13.457 1 96.45 174 PHE A N 1
ATOM 1305 C CA . PHE A 1 174 ? 10.488 -13.134 14.749 1 96.45 174 PHE A CA 1
ATOM 1306 C C . PHE A 1 174 ? 9.414 -14.21 14.631 1 96.45 174 PHE A C 1
ATOM 1308 O O . PHE A 1 174 ? 9.558 -15.3 15.188 1 96.45 174 PHE A O 1
ATOM 1315 N N . LEU A 1 175 ? 8.381 -13.988 13.843 1 95.12 175 LEU A N 1
ATOM 1316 C CA . LEU A 1 175 ? 7.262 -14.916 13.721 1 95.12 175 LEU A CA 1
ATOM 1317 C C . LEU A 1 175 ? 7.468 -15.864 12.545 1 95.12 175 LEU A C 1
ATOM 1319 O O . LEU A 1 175 ? 6.686 -16.797 12.349 1 95.12 175 LEU A O 1
ATOM 1323 N N . GLN A 1 176 ? 8.456 -15.608 11.752 1 93.65 176 GLN A N 1
ATOM 1324 C CA . GLN A 1 176 ? 8.811 -16.43 10.6 1 93.65 176 GLN A CA 1
ATOM 1325 C C . GLN A 1 176 ? 7.648 -16.532 9.617 1 93.65 176 GLN A C 1
ATOM 1327 O O . GLN A 1 176 ? 7.305 -17.627 9.165 1 93.65 176 GLN A O 1
ATOM 1332 N N . ILE A 1 177 ? 7.067 -15.349 9.439 1 91.95 177 ILE A N 1
ATOM 1333 C CA . ILE A 1 177 ? 6.02 -15.235 8.43 1 91.95 177 ILE A CA 1
ATOM 1334 C C . ILE A 1 177 ? 6.651 -15.066 7.049 1 91.95 177 ILE A C 1
ATOM 1336 O O . ILE A 1 177 ? 7.64 -14.346 6.896 1 91.95 177 ILE A O 1
ATOM 1340 N N . PRO A 1 178 ? 6.057 -15.766 6.082 1 90.62 178 PRO A N 1
ATOM 1341 C CA . PRO A 1 178 ? 6.646 -15.685 4.743 1 90.62 178 PRO A CA 1
ATOM 1342 C C . PRO A 1 178 ? 6.725 -14.252 4.219 1 90.62 178 PRO A C 1
ATOM 1344 O O . PRO A 1 178 ? 5.757 -13.496 4.33 1 90.62 178 PRO A O 1
ATOM 1347 N N . PHE A 1 179 ? 7.912 -13.874 3.776 1 93.13 179 PHE A N 1
ATOM 1348 C CA . PHE A 1 179 ? 8.187 -12.577 3.17 1 93.13 179 PHE A CA 1
ATOM 1349 C C . PHE A 1 179 ? 8.206 -12.682 1.65 1 93.13 179 PHE A C 1
ATOM 1351 O O . PHE A 1 179 ? 9.19 -13.141 1.067 1 93.13 179 PHE A O 1
ATOM 1358 N N . ASP A 1 180 ? 7.145 -12.283 0.997 1 90.9 180 ASP A N 1
ATOM 1359 C CA . ASP A 1 180 ? 7.051 -12.369 -0.457 1 90.9 180 ASP A CA 1
ATOM 1360 C C . ASP A 1 180 ? 7.005 -10.979 -1.088 1 90.9 180 ASP A C 1
ATOM 1362 O O . ASP A 1 180 ? 7.218 -9.975 -0.406 1 90.9 180 ASP A O 1
ATOM 1366 N N . LEU A 1 181 ? 6.808 -10.974 -2.328 1 85.03 181 LEU A N 1
ATOM 1367 C CA . LEU A 1 181 ? 6.845 -9.727 -3.084 1 85.03 181 LEU A CA 1
ATOM 1368 C C . LEU A 1 181 ? 5.733 -8.786 -2.635 1 85.03 181 LEU A C 1
ATOM 1370 O O . LEU A 1 181 ? 5.904 -7.565 -2.647 1 85.03 181 LEU A O 1
ATOM 1374 N N . THR A 1 182 ? 4.65 -9.336 -2.289 1 86.28 182 THR A N 1
ATOM 1375 C CA . THR A 1 182 ? 3.524 -8.526 -1.838 1 86.28 182 THR A CA 1
ATOM 1376 C C . THR A 1 182 ? 3.841 -7.852 -0.506 1 86.28 182 THR A C 1
ATOM 1378 O O . THR A 1 182 ? 3.467 -6.699 -0.283 1 86.28 182 THR A O 1
ATOM 1381 N N . VAL A 1 183 ? 4.5 -8.552 0.338 1 91.46 183 VAL A N 1
ATOM 1382 C CA . VAL A 1 183 ? 4.923 -7.988 1.616 1 91.46 183 VAL A CA 1
ATOM 1383 C C . VAL A 1 183 ? 5.966 -6.898 1.38 1 91.46 183 VAL A C 1
ATOM 1385 O O . VAL A 1 183 ? 5.954 -5.863 2.051 1 91.46 183 VAL A O 1
ATOM 1388 N N . LEU A 1 184 ? 6.882 -7.179 0.476 1 89.81 184 LEU A N 1
ATOM 1389 C CA . LEU A 1 184 ? 7.851 -6.151 0.112 1 89.81 184 LEU A CA 1
ATOM 1390 C C . LEU A 1 184 ? 7.147 -4.882 -0.356 1 89.81 184 LEU A C 1
ATOM 1392 O O . LEU A 1 184 ? 7.545 -3.774 0.013 1 89.81 184 LEU A O 1
ATOM 1396 N N . ALA A 1 185 ? 6.182 -5.049 -1.151 1 85.9 185 ALA A N 1
ATOM 1397 C CA . ALA A 1 185 ? 5.395 -3.919 -1.638 1 85.9 185 ALA A CA 1
ATOM 1398 C C . ALA A 1 185 ? 4.751 -3.161 -0.481 1 85.9 185 ALA A C 1
ATOM 1400 O O . ALA A 1 185 ? 4.671 -1.93 -0.506 1 85.9 185 ALA A O 1
ATOM 1401 N N . ALA A 1 186 ? 4.241 -3.854 0.504 1 90.3 186 ALA A N 1
ATOM 1402 C CA . ALA A 1 186 ? 3.647 -3.236 1.687 1 90.3 186 ALA A CA 1
ATOM 1403 C C . ALA A 1 186 ? 4.674 -2.396 2.441 1 90.3 186 ALA A C 1
ATOM 1405 O O . ALA A 1 186 ? 4.358 -1.309 2.929 1 90.3 186 ALA A O 1
ATOM 1406 N N . VAL A 1 187 ? 5.869 -2.91 2.576 1 90.63 187 VAL A N 1
ATOM 1407 C CA . VAL A 1 187 ? 6.932 -2.201 3.281 1 90.63 187 VAL A CA 1
ATOM 1408 C C . VAL A 1 187 ? 7.235 -0.8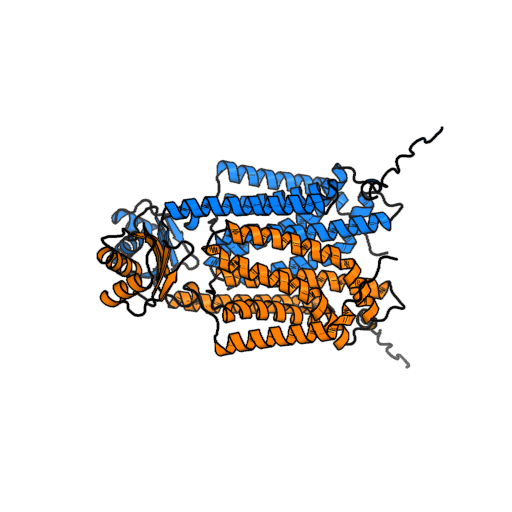84 2.57 1 90.63 187 VAL A C 1
ATOM 1410 O O . VAL A 1 187 ? 7.44 0.145 3.217 1 90.63 187 VAL A O 1
ATOM 1413 N N . LEU A 1 188 ? 7.29 -0.923 1.355 1 82.98 188 LEU A N 1
ATOM 1414 C CA . LEU A 1 188 ? 7.529 0.29 0.58 1 82.98 188 LEU A CA 1
ATOM 1415 C C . LEU A 1 188 ? 6.392 1.288 0.769 1 82.98 188 LEU A C 1
ATOM 1417 O O . LEU A 1 188 ? 6.626 2.497 0.838 1 82.98 188 LEU A O 1
ATOM 1421 N N . ALA A 1 189 ? 5.156 0.776 0.831 1 82.82 189 ALA A N 1
ATOM 1422 C CA . ALA A 1 189 ? 4.001 1.631 1.087 1 82.82 189 ALA A CA 1
ATOM 1423 C C . ALA A 1 189 ? 4.086 2.269 2.471 1 82.82 189 ALA A C 1
ATOM 1425 O O . ALA A 1 189 ? 3.701 3.426 2.653 1 82.82 189 ALA A O 1
ATOM 1426 N N . ILE A 1 190 ? 4.581 1.547 3.391 1 87.05 190 ILE A N 1
ATOM 1427 C CA . ILE A 1 190 ? 4.745 2.016 4.762 1 87.05 190 ILE A CA 1
ATOM 1428 C C . ILE A 1 190 ? 5.689 3.216 4.788 1 87.05 190 ILE A C 1
ATOM 1430 O O . ILE A 1 190 ? 5.48 4.163 5.551 1 87.05 190 ILE A O 1
ATOM 1434 N N . ILE A 1 191 ? 6.692 3.169 4 1 84.64 191 ILE A N 1
ATOM 1435 C CA . ILE A 1 191 ? 7.669 4.251 3.949 1 84.64 191 ILE A CA 1
ATOM 1436 C C . ILE A 1 191 ? 6.972 5.558 3.575 1 84.64 191 ILE A C 1
ATOM 1438 O O . ILE A 1 191 ? 7.192 6.59 4.212 1 84.64 191 ILE A O 1
ATOM 1442 N N . GLY A 1 192 ? 6.106 5.516 2.688 1 78.35 192 GLY A N 1
ATOM 1443 C CA . GLY A 1 192 ? 5.351 6.699 2.306 1 78.35 192 GLY A CA 1
ATOM 1444 C C . GLY A 1 192 ? 4.371 7.152 3.371 1 78.35 192 GLY A C 1
ATOM 1445 O O . GLY A 1 192 ? 4.265 8.346 3.659 1 78.35 192 GLY A O 1
ATOM 1446 N N . TYR A 1 193 ? 3.684 6.223 3.948 1 81.11 193 TYR A N 1
ATOM 1447 C CA . TYR A 1 193 ? 2.676 6.528 4.957 1 81.11 193 TYR A CA 1
ATOM 1448 C C . TYR A 1 193 ? 3.315 7.127 6.204 1 81.11 193 TYR A C 1
ATOM 1450 O O . TYR A 1 193 ? 2.807 8.102 6.763 1 81.11 193 TYR A O 1
ATOM 1458 N N . SER A 1 194 ? 4.373 6.465 6.651 1 86.36 194 SER A N 1
ATOM 1459 C CA . SER A 1 194 ? 5.053 6.912 7.862 1 86.36 194 SER A CA 1
ATOM 1460 C C . SER A 1 194 ? 5.574 8.337 7.711 1 86.36 194 SER A C 1
ATOM 1462 O O . SER A 1 194 ? 5.481 9.14 8.641 1 86.36 194 SER A O 1
ATOM 1464 N N . LEU A 1 195 ? 6.089 8.712 6.632 1 85.53 195 LEU A N 1
ATOM 1465 C CA . LEU A 1 195 ? 6.629 10.047 6.398 1 85.53 195 LEU A CA 1
ATOM 1466 C C . LEU A 1 195 ? 5.524 11.096 6.448 1 85.53 195 LEU A C 1
ATOM 1468 O O . LEU A 1 195 ? 5.749 12.22 6.904 1 85.53 195 LEU A O 1
ATOM 1472 N N . ASN A 1 196 ? 4.342 10.75 6.024 1 84.36 196 ASN A N 1
ATOM 1473 C CA . ASN A 1 196 ? 3.217 11.679 6.037 1 84.36 196 ASN A CA 1
ATOM 1474 C C . ASN A 1 196 ? 2.91 12.168 7.45 1 84.36 196 ASN A C 1
ATOM 1476 O O . ASN A 1 196 ? 2.76 13.37 7.676 1 84.36 196 ASN A O 1
ATOM 1480 N N . ASP A 1 197 ? 2.878 11.291 8.364 1 87.11 197 ASP A N 1
ATOM 1481 C CA . ASP A 1 197 ? 2.569 11.653 9.744 1 87.11 197 ASP A CA 1
ATOM 1482 C C . ASP A 1 197 ? 3.686 12.498 10.353 1 87.11 197 ASP A C 1
ATOM 1484 O O . ASP A 1 197 ? 3.421 13.439 11.103 1 87.11 197 ASP A O 1
ATOM 1488 N N . THR A 1 198 ? 4.858 12.12 10.016 1 90.55 198 THR A N 1
ATOM 1489 C CA . THR A 1 198 ? 6.006 12.856 10.534 1 90.55 198 THR A CA 1
ATOM 1490 C C . THR A 1 198 ? 6.013 14.288 10.008 1 90.55 198 THR A C 1
ATOM 1492 O O . THR A 1 198 ? 6.275 15.23 10.759 1 90.55 198 THR A O 1
ATOM 1495 N N . ILE A 1 199 ? 5.72 14.468 8.795 1 86.6 199 ILE A N 1
ATOM 1496 C CA . ILE A 1 199 ? 5.727 15.784 8.166 1 86.6 199 ILE A CA 1
ATOM 1497 C C . ILE A 1 199 ? 4.643 16.66 8.79 1 86.6 199 ILE A C 1
ATOM 1499 O O . ILE A 1 199 ? 4.848 17.859 8.997 1 86.6 199 ILE A O 1
ATOM 1503 N N . VAL A 1 200 ? 3.512 16.098 9.113 1 85.26 200 VAL A N 1
ATOM 1504 C CA . VAL A 1 200 ? 2.409 16.839 9.716 1 85.26 200 VAL A CA 1
ATOM 1505 C C . VAL A 1 200 ? 2.847 17.414 11.061 1 85.26 200 VAL A C 1
ATOM 1507 O O . VAL A 1 200 ? 2.597 18.586 11.353 1 85.26 200 VAL A O 1
ATOM 1510 N N . VAL A 1 201 ? 3.464 16.638 11.85 1 90.74 201 VAL A N 1
ATOM 1511 C CA . VAL A 1 201 ? 3.913 17.065 13.17 1 90.74 201 VAL A CA 1
ATOM 1512 C C . VAL A 1 201 ? 5.025 18.103 13.028 1 90.74 201 VAL A C 1
ATOM 1514 O O . VAL A 1 201 ? 5.016 19.129 13.711 1 90.74 201 VAL A O 1
ATOM 1517 N N . PHE A 1 202 ? 5.964 17.882 12.147 1 90.8 202 PHE A N 1
ATOM 1518 C CA . PHE A 1 202 ? 7.095 18.778 11.933 1 90.8 202 PHE A CA 1
ATOM 1519 C C . PHE A 1 202 ? 6.622 20.137 11.431 1 90.8 202 PHE A C 1
ATOM 1521 O O . PHE A 1 202 ? 7.16 21.173 11.828 1 90.8 202 PHE A O 1
ATOM 1528 N N . ASP A 1 203 ? 5.682 20.084 10.603 1 87.46 203 ASP A N 1
ATOM 1529 C CA . ASP A 1 203 ? 5.152 21.338 10.075 1 87.46 203 ASP A CA 1
ATOM 1530 C C . ASP A 1 203 ? 4.521 22.177 11.184 1 87.46 203 ASP A C 1
ATOM 1532 O O . ASP A 1 203 ? 4.673 23.4 11.206 1 87.46 203 ASP A O 1
ATOM 1536 N N . ARG A 1 204 ? 3.8 21.505 12.048 1 89.74 204 ARG A N 1
ATOM 1537 C CA . ARG A 1 204 ? 3.178 22.219 13.158 1 89.74 204 ARG A CA 1
ATOM 1538 C C . ARG A 1 204 ? 4.232 22.778 14.109 1 89.74 204 ARG A C 1
ATOM 1540 O O . ARG A 1 204 ? 4.086 23.889 14.623 1 89.74 204 ARG A O 1
ATOM 1547 N N . ILE A 1 205 ? 5.261 22.073 14.327 1 91.7 205 ILE A N 1
ATOM 1548 C CA . ILE A 1 205 ? 6.352 22.53 15.181 1 91.7 205 ILE A CA 1
ATOM 1549 C C . ILE A 1 205 ? 7.005 23.766 14.566 1 91.7 205 ILE A C 1
ATOM 1551 O O . ILE A 1 205 ? 7.261 24.752 15.262 1 91.7 205 ILE A O 1
ATOM 1555 N N . ARG A 1 206 ? 7.235 23.72 13.296 1 89.27 206 ARG A N 1
ATOM 1556 C CA . ARG A 1 206 ? 7.841 24.849 12.597 1 89.27 206 ARG A CA 1
ATOM 1557 C C . ARG A 1 206 ? 6.942 26.079 12.66 1 89.27 206 ARG A C 1
ATOM 1559 O O . ARG A 1 206 ? 7.422 27.196 12.862 1 89.27 206 ARG A O 1
ATOM 1566 N N . GLU A 1 207 ? 5.688 25.822 12.427 1 87.15 207 GLU A N 1
ATOM 1567 C CA . GLU A 1 207 ? 4.718 26.91 12.492 1 87.15 207 GLU A CA 1
ATOM 1568 C C . GLU A 1 207 ? 4.685 27.539 13.882 1 87.15 207 GLU A C 1
ATOM 1570 O O . GLU A 1 207 ? 4.657 28.764 14.014 1 87.15 207 GLU A O 1
ATOM 1575 N N . ASN A 1 208 ? 4.735 26.704 14.913 1 90.79 208 ASN A N 1
ATOM 1576 C CA . ASN A 1 208 ? 4.605 27.167 16.291 1 90.79 208 ASN A CA 1
ATOM 1577 C C . ASN A 1 208 ? 5.883 27.842 16.778 1 90.79 208 ASN A C 1
ATOM 1579 O O . ASN A 1 208 ? 5.856 28.613 17.739 1 90.79 208 ASN A O 1
ATOM 1583 N N . PHE A 1 209 ? 7.012 27.575 16.176 1 88.41 209 PHE A N 1
ATOM 1584 C CA . PHE A 1 209 ? 8.231 28.312 16.489 1 88.41 209 PHE A CA 1
ATOM 1585 C C . PHE A 1 209 ? 8.071 29.791 16.158 1 88.41 209 PHE A C 1
ATOM 1587 O O . PHE A 1 209 ? 8.662 30.648 16.817 1 88.41 209 PHE A O 1
ATOM 1594 N N . ARG A 1 210 ? 7.276 29.99 15.175 1 83.27 210 ARG A N 1
ATOM 1595 C CA . ARG A 1 210 ? 7.049 31.371 14.76 1 83.27 210 ARG A CA 1
ATOM 1596 C C . ARG A 1 210 ? 5.963 32.025 15.607 1 83.27 210 ARG A C 1
ATOM 1598 O O . ARG A 1 210 ? 6.06 33.206 15.947 1 83.27 210 ARG A O 1
ATOM 1605 N N . LEU A 1 211 ? 5.075 31.214 16.037 1 84.6 211 LEU A N 1
ATOM 1606 C CA . LEU A 1 211 ? 3.905 31.753 16.721 1 84.6 211 LEU A CA 1
ATOM 1607 C C . LEU A 1 211 ? 4.15 31.848 18.224 1 84.6 211 LEU A C 1
ATOM 1609 O O . LEU A 1 211 ? 3.664 32.774 18.878 1 84.6 211 LEU A O 1
ATOM 1613 N N . LEU A 1 212 ? 4.88 30.837 18.71 1 85.51 212 LEU A N 1
ATOM 1614 C CA . LEU A 1 212 ? 5.121 30.773 20.148 1 85.51 212 LEU A CA 1
ATOM 1615 C C . LEU A 1 212 ? 6.512 31.295 20.489 1 85.51 212 LEU A C 1
ATOM 1617 O O . LEU A 1 212 ? 7.415 30.513 20.796 1 85.51 212 LEU A O 1
ATOM 1621 N N . ARG A 1 213 ? 6.699 32.506 20.661 1 81.52 213 ARG A N 1
ATOM 1622 C CA . ARG A 1 213 ? 7.992 33.166 20.812 1 81.52 213 ARG A CA 1
ATOM 1623 C C . ARG A 1 213 ? 8.628 32.824 22.155 1 81.52 213 ARG A C 1
ATOM 1625 O O . ARG A 1 213 ? 9.854 32.765 22.269 1 81.52 213 ARG A O 1
ATOM 1632 N N . LYS A 1 214 ? 7.872 32.512 23.075 1 85.47 214 LYS A N 1
ATOM 1633 C CA . LYS A 1 214 ? 8.409 32.341 24.422 1 85.47 214 LYS A CA 1
ATOM 1634 C C . LYS A 1 214 ? 8.5 30.865 24.795 1 85.47 214 LYS A C 1
ATOM 1636 O O . LYS A 1 214 ? 9.03 30.518 25.853 1 85.47 214 LYS A O 1
ATOM 1641 N N . ALA A 1 215 ? 8.064 30.018 23.966 1 87.69 215 ALA A N 1
ATOM 1642 C CA . ALA A 1 215 ? 8.031 28.6 24.316 1 87.69 215 ALA A CA 1
ATOM 1643 C C . ALA A 1 215 ? 9.371 27.931 24.023 1 87.69 215 ALA A C 1
ATOM 1645 O O . ALA A 1 215 ? 10.007 28.22 23.006 1 87.69 215 ALA A O 1
ATOM 1646 N N . ASP A 1 216 ? 9.829 27.148 24.994 1 90.87 216 ASP A N 1
ATOM 1647 C CA . ASP A 1 216 ? 11.025 26.355 24.723 1 90.87 216 ASP A CA 1
ATOM 1648 C C . ASP A 1 216 ? 10.709 25.186 23.792 1 90.87 216 ASP A C 1
ATOM 1650 O O . ASP A 1 216 ? 9.544 24.938 23.472 1 90.87 216 ASP A O 1
ATOM 1654 N N . LEU A 1 217 ? 11.699 24.544 23.374 1 92.01 217 LEU A N 1
ATOM 1655 C CA . LEU A 1 217 ? 11.577 23.483 22.38 1 92.01 217 LEU A CA 1
ATOM 1656 C C . LEU A 1 217 ? 10.63 22.39 22.864 1 92.01 217 LEU A C 1
ATOM 1658 O O . LEU A 1 217 ? 9.744 21.958 22.124 1 92.01 217 LEU A O 1
ATOM 1662 N N . VAL A 1 218 ? 10.782 21.94 24.094 1 93.4 218 VAL A N 1
ATOM 1663 C CA . VAL A 1 218 ? 9.981 20.851 24.643 1 93.4 218 VAL A CA 1
ATOM 1664 C C . VAL A 1 218 ? 8.52 21.285 24.745 1 93.4 218 VAL A C 1
ATOM 1666 O O . VAL A 1 218 ? 7.613 20.508 24.441 1 93.4 218 VAL A O 1
ATOM 1669 N N . GLU A 1 219 ? 8.329 22.478 25.138 1 93.16 219 GLU A N 1
ATOM 1670 C CA . GLU A 1 219 ? 6.975 23.017 25.226 1 93.16 219 GLU A CA 1
ATOM 1671 C C . GLU A 1 219 ? 6.336 23.134 23.845 1 93.16 219 GLU A C 1
ATOM 1673 O O . GLU A 1 219 ? 5.159 22.813 23.671 1 93.16 219 GLU A O 1
ATOM 1678 N N . ASN A 1 220 ? 7.123 23.64 22.931 1 94.11 220 ASN A N 1
ATOM 1679 C CA . ASN A 1 220 ? 6.635 23.738 21.56 1 94.11 220 ASN A CA 1
ATOM 1680 C C . ASN A 1 220 ? 6.229 22.373 21.011 1 94.11 220 ASN A C 1
ATOM 1682 O O . ASN A 1 220 ? 5.187 22.243 20.367 1 94.11 220 ASN A O 1
ATOM 1686 N N . ILE A 1 221 ? 7.025 21.412 21.255 1 94.31 221 ILE A N 1
ATOM 1687 C CA . ILE A 1 221 ? 6.764 20.064 20.763 1 94.31 221 ILE A CA 1
ATOM 1688 C C . ILE A 1 221 ? 5.495 19.514 21.41 1 94.31 221 ILE A C 1
ATOM 1690 O O . ILE A 1 221 ? 4.648 18.928 20.732 1 94.31 221 ILE A O 1
ATOM 1694 N N . ASN A 1 222 ? 5.349 19.721 22.72 1 94.92 222 ASN A N 1
ATOM 1695 C CA . ASN A 1 222 ? 4.155 19.255 23.417 1 94.92 222 ASN A CA 1
ATOM 1696 C C . ASN A 1 222 ? 2.895 19.931 22.885 1 94.92 222 ASN A C 1
ATOM 1698 O O . ASN A 1 222 ? 1.87 19.276 22.686 1 94.92 222 ASN A O 1
ATOM 1702 N N . ILE A 1 223 ? 2.957 21.219 22.609 1 93.66 223 ILE A N 1
ATOM 1703 C CA . ILE A 1 223 ? 1.819 21.972 22.095 1 93.66 223 ILE A CA 1
ATOM 1704 C C . ILE A 1 223 ? 1.497 21.516 20.674 1 93.66 223 ILE A C 1
ATOM 1706 O O . ILE A 1 223 ? 0.343 21.221 20.356 1 93.66 223 ILE A O 1
ATOM 1710 N N . SER A 1 224 ? 2.555 21.402 19.845 1 93.58 224 SER A N 1
ATOM 1711 C CA . SER A 1 224 ? 2.383 21.034 18.443 1 93.58 224 SER A CA 1
ATOM 1712 C C . SER A 1 224 ? 1.831 19.619 18.307 1 93.58 224 SER A C 1
ATOM 1714 O O . SER A 1 224 ? 0.946 19.369 17.486 1 93.58 224 SER A O 1
ATOM 1716 N N . THR A 1 225 ? 2.336 18.752 19.127 1 92.81 225 THR A N 1
ATOM 1717 C CA . THR A 1 225 ? 1.893 17.363 19.081 1 92.81 225 THR A CA 1
ATOM 1718 C C . THR A 1 225 ? 0.45 17.239 19.563 1 92.81 225 THR A C 1
ATOM 1720 O O . THR A 1 225 ? -0.323 16.444 19.026 1 92.81 225 THR A O 1
ATOM 1723 N N . THR A 1 226 ? 0.118 17.975 20.563 1 93.05 226 THR A N 1
ATOM 1724 C CA . THR A 1 226 ? -1.25 17.977 21.069 1 93.05 226 THR A CA 1
ATOM 1725 C C . THR A 1 226 ? -2.218 18.491 20.007 1 93.05 226 THR A C 1
ATOM 1727 O O . THR A 1 226 ? -3.297 17.926 19.818 1 93.05 226 THR A O 1
ATOM 1730 N N . GLN A 1 227 ? -1.816 19.501 19.26 1 88.95 227 GLN A N 1
ATOM 1731 C CA . GLN A 1 227 ? -2.658 20.127 18.246 1 88.95 227 GLN A CA 1
ATOM 1732 C C . GLN A 1 227 ? -2.862 19.2 17.051 1 88.95 227 GLN A C 1
ATOM 1734 O O . GLN A 1 227 ? -3.879 19.284 16.36 1 88.95 227 GLN A O 1
ATOM 1739 N N . THR A 1 228 ? -1.892 18.333 16.839 1 88.6 228 THR A N 1
ATOM 1740 C CA . THR A 1 228 ? -1.966 17.476 15.661 1 88.6 228 THR A CA 1
ATOM 1741 C C . THR A 1 228 ? -2.431 16.073 16.042 1 88.6 228 THR A C 1
ATOM 1743 O O . THR A 1 228 ? -2.626 15.221 15.172 1 88.6 228 THR A O 1
ATOM 1746 N N . LEU A 1 229 ? -2.616 15.826 17.287 1 89.27 229 LEU A N 1
ATOM 1747 C CA . LEU A 1 229 ? -2.913 14.481 17.766 1 89.27 229 LEU A CA 1
ATOM 1748 C C . LEU A 1 229 ? -4.196 13.951 17.136 1 89.27 229 LEU A C 1
ATOM 1750 O O . LEU A 1 229 ? -4.245 12.802 16.691 1 89.27 229 LEU A O 1
ATOM 1754 N N . LEU A 1 230 ? -5.213 14.754 17.163 1 84.79 230 LEU A N 1
ATOM 1755 C CA . LEU A 1 230 ? -6.498 14.311 16.634 1 84.79 230 LEU A CA 1
ATOM 1756 C C . LEU A 1 230 ? -6.39 13.985 15.148 1 84.79 230 LEU A C 1
ATOM 1758 O O . LEU A 1 230 ? -6.985 13.013 14.676 1 84.79 230 LEU A O 1
ATOM 1762 N N . ARG A 1 231 ? -5.665 14.816 14.473 1 81.86 231 ARG A N 1
ATOM 1763 C CA . ARG A 1 231 ? -5.455 14.568 13.05 1 81.86 231 ARG A CA 1
ATOM 1764 C C . ARG A 1 231 ? -4.65 13.291 12.831 1 81.86 231 ARG A C 1
ATOM 1766 O O . ARG A 1 231 ? -4.997 12.471 11.978 1 81.86 231 ARG A O 1
ATOM 1773 N N . THR A 1 232 ? -3.576 13.158 13.545 1 87.2 232 THR A N 1
ATOM 1774 C CA . THR A 1 232 ? -2.731 11.974 13.443 1 87.2 232 THR A CA 1
ATOM 1775 C C . THR A 1 232 ? -3.522 10.714 13.783 1 87.2 232 THR A C 1
ATOM 1777 O O . THR A 1 232 ? -3.435 9.71 13.072 1 87.2 232 THR A O 1
ATOM 1780 N N . MET A 1 233 ? -4.312 10.806 14.751 1 88.11 233 MET A N 1
ATOM 1781 C CA . MET A 1 233 ? -5.117 9.654 15.146 1 88.11 233 MET A CA 1
ATOM 1782 C C . MET A 1 233 ? -6.191 9.358 14.104 1 88.11 233 MET A C 1
ATOM 1784 O O . MET A 1 233 ? -6.47 8.195 13.808 1 88.11 233 MET A O 1
ATOM 1788 N N . ALA A 1 234 ? -6.787 10.394 13.636 1 84.41 234 ALA A N 1
ATOM 1789 C CA . ALA A 1 234 ? -7.848 10.215 12.648 1 84.41 234 ALA A CA 1
ATOM 1790 C C . ALA A 1 234 ? -7.318 9.53 11.392 1 84.41 234 ALA A C 1
ATOM 1792 O O . ALA A 1 234 ? -7.947 8.609 10.867 1 84.41 234 ALA A O 1
ATOM 1793 N N . THR A 1 235 ? -6.17 9.971 10.911 1 84.14 235 THR A N 1
ATOM 1794 C CA . THR A 1 235 ? -5.595 9.398 9.699 1 84.14 235 THR A CA 1
ATOM 1795 C C . THR A 1 235 ? -5.137 7.963 9.943 1 84.14 235 THR A C 1
ATOM 1797 O O . THR A 1 235 ? -5.362 7.084 9.109 1 84.14 235 THR A O 1
ATOM 1800 N N . SER A 1 236 ? -4.55 7.719 11.102 1 90.27 236 SER A N 1
ATOM 1801 C CA . SER A 1 236 ? -4.08 6.375 11.425 1 90.27 236 SER A CA 1
ATOM 1802 C C . SER A 1 236 ? -5.248 5.413 11.617 1 90.27 236 SER A C 1
ATOM 1804 O O . SER A 1 236 ? -5.211 4.28 11.135 1 90.27 236 SER A O 1
ATOM 1806 N N . ILE A 1 237 ? -6.27 5.866 12.304 1 88.8 237 ILE A N 1
ATOM 1807 C CA . ILE A 1 237 ? -7.416 5.006 12.58 1 88.8 237 ILE A CA 1
ATOM 1808 C C . ILE A 1 237 ? -8.147 4.687 11.278 1 88.8 237 ILE A C 1
ATOM 1810 O O . ILE A 1 237 ? -8.534 3.54 11.041 1 88.8 237 ILE A O 1
ATOM 1814 N N . SER A 1 238 ? -8.349 5.683 10.469 1 84.59 238 SER A N 1
ATOM 1815 C CA . SER A 1 238 ? -9.027 5.44 9.2 1 84.59 238 SER A CA 1
ATOM 1816 C C . SER A 1 238 ? -8.241 4.463 8.332 1 84.59 238 SER A C 1
ATOM 1818 O O . SER A 1 238 ? -8.818 3.55 7.737 1 84.59 238 SER A O 1
ATOM 1820 N N . THR A 1 239 ? -6.939 4.64 8.227 1 86.41 239 THR A N 1
ATOM 1821 C CA . THR A 1 239 ? -6.098 3.738 7.447 1 86.41 239 THR A CA 1
ATOM 1822 C C . THR A 1 239 ? -6.119 2.332 8.039 1 86.41 239 THR A C 1
ATOM 1824 O O . THR A 1 239 ? -6.191 1.344 7.304 1 86.41 239 THR A O 1
ATOM 1827 N N . LEU A 1 240 ? -6.109 2.229 9.404 1 90.91 240 LEU A N 1
ATOM 1828 C CA . LEU A 1 240 ? -6.103 0.931 10.07 1 90.91 240 LEU A CA 1
ATOM 1829 C C . LEU A 1 240 ? -7.423 0.201 9.85 1 90.91 240 LEU A C 1
ATOM 1831 O O . LEU A 1 240 ? -7.448 -1.028 9.751 1 90.91 240 LEU A O 1
ATOM 1835 N N . LEU A 1 241 ? -8.476 0.945 9.796 1 87.12 241 LEU A N 1
ATOM 1836 C CA . LEU A 1 241 ? -9.77 0.322 9.535 1 87.12 241 LEU A CA 1
ATOM 1837 C C . LEU A 1 241 ? -9.797 -0.315 8.15 1 87.12 241 LEU A C 1
ATOM 1839 O O . LEU A 1 241 ? -10.315 -1.422 7.981 1 87.12 241 LEU A O 1
ATOM 1843 N N . ALA A 1 242 ? -9.28 0.381 7.189 1 83.94 242 ALA A N 1
ATOM 1844 C CA . ALA A 1 242 ? -9.199 -0.175 5.841 1 83.94 242 ALA A CA 1
ATOM 1845 C C . ALA A 1 242 ? -8.312 -1.417 5.812 1 83.94 242 ALA A C 1
ATOM 1847 O O . ALA A 1 242 ? -8.645 -2.41 5.161 1 83.94 242 ALA A O 1
ATOM 1848 N N . ILE A 1 243 ? -7.214 -1.407 6.493 1 88.59 243 ILE A N 1
ATOM 1849 C CA . ILE A 1 243 ? -6.263 -2.512 6.533 1 88.59 243 ILE A CA 1
ATOM 1850 C C . ILE A 1 243 ? -6.888 -3.705 7.254 1 88.59 243 ILE A C 1
ATOM 1852 O O . ILE A 1 243 ? -6.697 -4.853 6.847 1 88.59 243 ILE A O 1
ATOM 1856 N N . LEU A 1 244 ? -7.621 -3.398 8.329 1 90.02 244 LEU A N 1
ATOM 1857 C CA . LEU A 1 244 ? -8.278 -4.47 9.069 1 90.02 244 LEU A CA 1
ATOM 1858 C C . LEU A 1 244 ? -9.316 -5.173 8.201 1 90.02 244 LEU A C 1
ATOM 1860 O O . LEU A 1 244 ? -9.47 -6.394 8.277 1 90.02 244 LEU A O 1
ATOM 1864 N N . ALA A 1 245 ? -10.018 -4.424 7.45 1 84.25 245 ALA A N 1
ATOM 1865 C CA . ALA A 1 245 ? -10.968 -5.021 6.515 1 84.25 245 ALA A CA 1
ATOM 1866 C C . ALA A 1 245 ? -10.261 -5.953 5.535 1 84.25 245 ALA A C 1
ATOM 1868 O O . ALA A 1 245 ? -10.769 -7.031 5.218 1 84.25 245 ALA A O 1
ATOM 1869 N N . LEU A 1 246 ? -9.122 -5.565 5.067 1 82.11 246 LEU A N 1
ATOM 1870 C CA . LEU A 1 246 ? -8.34 -6.396 4.159 1 82.11 246 LEU A CA 1
ATOM 1871 C C . LEU A 1 246 ? -7.844 -7.654 4.864 1 82.11 246 LEU A C 1
ATOM 1873 O O . LEU A 1 246 ? -7.831 -8.737 4.274 1 82.11 246 LEU A O 1
ATOM 1877 N N . MET A 1 247 ? -7.416 -7.463 6.083 1 87.19 247 MET A N 1
ATOM 1878 C CA . MET A 1 247 ? -6.863 -8.573 6.855 1 87.19 247 MET A CA 1
ATOM 1879 C C . MET A 1 247 ? -7.93 -9.627 7.132 1 87.19 247 MET A C 1
ATOM 1881 O O . MET A 1 247 ? -7.637 -10.824 7.142 1 87.19 247 MET A O 1
ATOM 1885 N N . LEU A 1 248 ? -9.1 -9.249 7.276 1 86.42 248 LEU A N 1
ATOM 1886 C CA . LEU A 1 248 ? -10.168 -10.166 7.659 1 86.42 248 LEU A CA 1
ATOM 1887 C C . LEU A 1 248 ? -10.869 -10.729 6.427 1 86.42 248 LEU A C 1
ATOM 1889 O O . LEU A 1 248 ? -11.323 -11.875 6.435 1 86.42 248 LEU A O 1
ATOM 1893 N N . PHE A 1 249 ? -10.841 -9.943 5.279 1 81.94 249 PHE A N 1
ATOM 1894 C CA . PHE A 1 249 ? -11.695 -10.347 4.169 1 81.94 249 PHE A CA 1
ATOM 1895 C C . PHE A 1 249 ? -10.891 -10.45 2.878 1 81.94 249 PHE A C 1
ATOM 1897 O O . PHE A 1 249 ? -11.401 -10.921 1.859 1 81.94 249 PHE A O 1
ATOM 1904 N N . GLY A 1 250 ? -9.694 -10.038 2.87 1 77.15 250 GLY A N 1
ATOM 1905 C CA . GLY A 1 250 ? -8.88 -10.028 1.665 1 77.15 250 GLY A CA 1
ATOM 1906 C C . GLY A 1 250 ? -8.352 -11.399 1.29 1 77.15 250 GLY A C 1
ATOM 1907 O O . GLY A 1 250 ? -7.883 -11.605 0.168 1 77.15 250 GLY A O 1
ATOM 1908 N N . GLY A 1 251 ? -8.45 -12.419 2.151 1 78.29 251 GLY A N 1
ATOM 1909 C CA . GLY A 1 251 ? -7.981 -13.766 1.864 1 78.29 251 GLY A CA 1
ATOM 1910 C C . GLY A 1 251 ? -6.577 -14.03 2.375 1 78.29 251 GLY A C 1
ATOM 1911 O O . GLY A 1 251 ? -5.869 -13.101 2.768 1 78.29 251 GLY A O 1
ATOM 1912 N N . GLU A 1 252 ? -6.156 -15.192 2.239 1 80.18 252 GLU A N 1
ATOM 1913 C CA . GLU A 1 252 ? -4.889 -15.637 2.81 1 80.18 252 GLU A CA 1
ATOM 1914 C C . GLU A 1 252 ? -3.704 -15.048 2.049 1 80.18 252 GLU A C 1
ATOM 1916 O O . GLU A 1 252 ? -2.698 -14.67 2.653 1 80.18 252 GLU A O 1
ATOM 1921 N N . PRO A 1 253 ? -3.849 -14.927 0.71 1 79.81 253 PRO A N 1
ATOM 1922 C CA . PRO A 1 253 ? -2.696 -14.403 -0.026 1 79.81 253 PRO A CA 1
ATOM 1923 C C . PRO A 1 253 ? -2.368 -12.957 0.343 1 79.81 253 PRO A C 1
ATOM 1925 O O . PRO A 1 253 ? -1.227 -12.519 0.18 1 79.81 253 PRO A O 1
ATOM 1928 N N . LEU A 1 254 ? -3.352 -12.217 0.882 1 85.05 254 LEU A N 1
ATOM 1929 C CA . LEU A 1 254 ? -3.128 -10.808 1.186 1 85.05 254 LEU A CA 1
ATOM 1930 C C . LEU A 1 254 ? -2.903 -10.603 2.68 1 85.05 254 LEU A C 1
ATOM 1932 O O . LEU A 1 254 ? -2.742 -9.47 3.139 1 85.05 254 LEU A O 1
ATOM 1936 N N . TRP A 1 255 ? -2.908 -11.641 3.431 1 88.48 255 TRP A N 1
ATOM 1937 C CA . TRP A 1 255 ? -2.793 -11.513 4.88 1 88.48 255 TRP A CA 1
ATOM 1938 C C . TRP A 1 255 ? -1.428 -10.96 5.272 1 88.48 255 TRP A C 1
ATOM 1940 O O . TRP A 1 255 ? -1.332 -10.069 6.119 1 88.48 255 TRP A O 1
ATOM 1950 N N . GLY A 1 256 ? -0.355 -11.501 4.689 1 90.38 256 GLY A N 1
ATOM 1951 C CA . GLY A 1 256 ? 0.974 -10.982 4.97 1 90.38 256 GLY A CA 1
ATOM 1952 C C . GLY A 1 256 ? 1.125 -9.513 4.623 1 90.38 256 GLY A C 1
ATOM 1953 O O . GLY A 1 256 ? 1.741 -8.753 5.373 1 90.38 256 GLY A O 1
ATOM 1954 N N . PHE A 1 257 ? 0.587 -9.059 3.513 1 89.87 257 PHE A N 1
ATOM 1955 C CA . PHE A 1 257 ? 0.587 -7.667 3.079 1 89.87 257 PHE A CA 1
ATOM 1956 C C . PHE A 1 257 ? -0.118 -6.781 4.1 1 89.87 257 PHE A C 1
ATOM 1958 O O . PHE A 1 257 ? 0.417 -5.748 4.508 1 89.87 257 PHE A O 1
ATOM 1965 N N . SER A 1 258 ? -1.324 -7.23 4.472 1 91.77 258 SER A N 1
ATOM 1966 C CA . SER A 1 258 ? -2.127 -6.45 5.408 1 91.77 258 SER A CA 1
ATOM 1967 C C . SER A 1 258 ? -1.456 -6.363 6.775 1 91.77 258 SER A C 1
ATOM 1969 O O . SER A 1 258 ? -1.532 -5.332 7.445 1 91.77 258 SER A O 1
ATOM 1971 N N . LEU A 1 259 ? -0.837 -7.425 7.201 1 95 259 LEU A N 1
ATOM 1972 C CA . LEU A 1 259 ? -0.144 -7.419 8.485 1 95 259 LEU A CA 1
ATOM 1973 C C . LEU A 1 259 ? 1.011 -6.424 8.476 1 95 259 LEU A C 1
ATOM 1975 O O . LEU A 1 259 ? 1.217 -5.697 9.45 1 95 259 LEU A O 1
ATOM 1979 N N . ALA A 1 260 ? 1.756 -6.473 7.417 1 95.23 260 ALA A N 1
ATOM 1980 C CA . ALA A 1 260 ? 2.87 -5.536 7.297 1 95.23 260 ALA A CA 1
ATOM 1981 C C . ALA A 1 260 ? 2.386 -4.092 7.399 1 95.23 260 ALA A C 1
ATOM 1983 O O . ALA A 1 260 ? 2.974 -3.284 8.122 1 95.23 260 ALA A O 1
ATOM 1984 N N . LEU A 1 261 ? 1.342 -3.756 6.712 1 93.24 261 LEU A N 1
ATOM 1985 C CA . LEU A 1 261 ? 0.792 -2.406 6.741 1 93.24 261 LEU A CA 1
ATOM 1986 C C . LEU A 1 261 ? 0.272 -2.061 8.133 1 93.24 261 LEU A C 1
ATOM 1988 O O . LEU A 1 261 ? 0.409 -0.922 8.586 1 93.24 261 LEU A O 1
ATOM 1992 N N . PHE A 1 262 ? -0.383 -3.076 8.738 1 95.09 262 PHE A N 1
ATOM 1993 C CA . PHE A 1 262 ? -0.93 -2.873 10.075 1 95.09 262 PHE A CA 1
ATOM 1994 C C . PHE A 1 262 ? 0.169 -2.482 11.056 1 95.09 262 PHE A C 1
ATOM 1996 O O . PHE A 1 262 ? 0.049 -1.479 11.762 1 95.09 262 PHE A O 1
ATOM 2003 N N . ILE A 1 263 ? 1.248 -3.197 11.035 1 96.04 263 ILE A N 1
ATOM 2004 C CA . ILE A 1 263 ? 2.382 -2.932 11.914 1 96.04 263 ILE A CA 1
ATOM 2005 C C . ILE A 1 263 ? 3.028 -1.601 11.536 1 96.04 263 ILE A C 1
ATOM 2007 O O . ILE A 1 263 ? 3.353 -0.792 12.408 1 96.04 263 ILE A O 1
ATOM 2011 N N . GLY A 1 264 ? 3.226 -1.383 10.285 1 93.74 264 GLY A N 1
ATOM 2012 C CA . GLY A 1 264 ? 3.859 -0.165 9.806 1 93.74 264 GLY A CA 1
ATOM 2013 C C . GLY A 1 264 ? 3.104 1.092 10.195 1 93.74 264 GLY A C 1
ATOM 2014 O O . GLY A 1 264 ? 3.706 2.071 10.643 1 93.74 264 GLY A O 1
ATOM 2015 N N . VAL A 1 265 ? 1.776 1.073 10.025 1 92.83 265 VAL A N 1
ATOM 2016 C CA . VAL A 1 265 ? 0.953 2.234 10.35 1 92.83 265 VAL A CA 1
ATOM 2017 C C . VAL A 1 265 ? 0.988 2.487 11.855 1 92.83 265 VAL A C 1
ATOM 2019 O O . VAL A 1 265 ? 1.092 3.635 12.296 1 92.83 265 VAL A O 1
ATOM 2022 N N . MET A 1 266 ? 0.912 1.431 12.628 1 94.8 266 MET A N 1
ATOM 2023 C CA . MET A 1 266 ? 0.981 1.575 14.079 1 94.8 266 MET A CA 1
ATOM 2024 C C . MET A 1 266 ? 2.336 2.129 14.507 1 94.8 266 MET A C 1
ATOM 2026 O O . MET A 1 266 ? 2.404 3.059 15.313 1 94.8 266 MET A O 1
ATOM 2030 N N . ALA A 1 267 ? 3.367 1.552 13.983 1 94.34 267 ALA A N 1
ATOM 2031 C CA . ALA A 1 267 ? 4.719 2.005 14.299 1 94.34 267 ALA A CA 1
ATOM 2032 C C . ALA A 1 267 ? 4.946 3.434 13.813 1 94.34 267 ALA A C 1
ATOM 2034 O O . ALA A 1 267 ? 5.605 4.228 14.487 1 94.34 267 ALA A O 1
ATOM 2035 N N . GLY A 1 268 ? 4.456 3.728 12.64 1 92.16 268 GLY A N 1
ATOM 2036 C CA . GLY A 1 268 ? 4.597 5.067 12.089 1 92.16 268 GLY A CA 1
ATOM 2037 C C . GLY A 1 268 ? 3.917 6.132 12.928 1 92.16 268 GLY A C 1
ATOM 2038 O O . GLY A 1 268 ? 4.456 7.226 13.108 1 92.16 268 GLY A O 1
ATOM 2039 N N . THR A 1 269 ? 2.735 5.844 13.4 1 92.68 269 THR A N 1
ATOM 2040 C CA . THR A 1 269 ? 2.015 6.77 14.267 1 92.68 269 THR A CA 1
ATOM 2041 C C . THR A 1 269 ? 2.787 7.012 15.561 1 92.68 269 THR A C 1
ATOM 2043 O O . THR A 1 269 ? 2.954 8.157 15.986 1 92.68 269 THR A O 1
ATOM 2046 N N . TYR A 1 270 ? 3.248 5.943 16.12 1 94.17 270 TYR A N 1
ATOM 2047 C CA . TYR A 1 270 ? 4.043 6.016 17.341 1 94.17 270 TYR A CA 1
ATOM 2048 C C . TYR A 1 270 ? 5.323 6.811 17.112 1 94.17 270 TYR A C 1
ATOM 2050 O O . TYR A 1 270 ? 5.662 7.694 17.902 1 94.17 270 TYR A O 1
ATOM 2058 N N . SER A 1 271 ? 6.035 6.487 16.061 1 93.74 271 SER A N 1
ATOM 2059 C CA . SER A 1 271 ? 7.352 7.075 15.839 1 93.74 271 SER A CA 1
ATOM 2060 C C . SER A 1 271 ? 7.244 8.554 15.481 1 93.74 271 SER A C 1
ATOM 2062 O O . SER A 1 271 ? 8.13 9.344 15.811 1 93.74 271 SER A O 1
ATOM 2064 N N . SER A 1 272 ? 6.137 8.988 14.825 1 91.69 272 SER A N 1
ATOM 2065 C CA . SER A 1 272 ? 5.968 10.392 14.467 1 91.69 272 SER A CA 1
ATOM 2066 C C . SER A 1 272 ? 5.811 11.265 15.707 1 91.69 272 SER A C 1
ATOM 2068 O O . SER A 1 272 ? 6.144 12.452 15.684 1 91.69 272 SER A O 1
ATOM 2070 N N . ILE A 1 273 ? 5.42 10.651 16.788 1 91.39 273 ILE A N 1
ATOM 2071 C CA . ILE A 1 273 ? 5.177 11.388 18.024 1 91.39 273 ILE A CA 1
ATOM 2072 C C . ILE A 1 273 ? 6.403 11.294 18.93 1 91.39 273 ILE A C 1
ATOM 2074 O O . ILE A 1 273 ? 6.886 12.308 19.438 1 91.39 273 ILE A O 1
ATOM 2078 N N . TYR A 1 274 ? 6.993 10.158 19.057 1 92.44 274 TYR A N 1
ATOM 2079 C CA . TYR A 1 274 ? 7.959 9.961 20.132 1 92.44 274 TYR A CA 1
ATOM 2080 C C . TYR A 1 274 ? 9.379 9.898 19.584 1 92.44 274 TYR A C 1
ATOM 2082 O O . TYR A 1 274 ? 10.329 10.309 20.254 1 92.44 274 TYR A O 1
ATOM 2090 N N . ILE A 1 275 ? 9.575 9.4 18.458 1 91.48 275 ILE A N 1
ATOM 2091 C CA . ILE A 1 275 ? 10.93 9.262 17.935 1 91.48 275 ILE A CA 1
ATOM 2092 C C . ILE A 1 275 ? 11.335 10.542 17.207 1 91.48 275 ILE A C 1
ATOM 2094 O O . ILE A 1 275 ? 12.37 11.138 17.515 1 91.48 275 ILE A O 1
ATOM 2098 N N . ALA A 1 276 ? 10.507 10.913 16.293 1 90.8 276 ALA A N 1
ATOM 2099 C CA . ALA A 1 276 ? 10.814 12.102 15.503 1 90.8 276 ALA A CA 1
ATOM 2100 C C . ALA A 1 276 ? 11.049 13.312 16.402 1 90.8 276 ALA A C 1
ATOM 2102 O O . ALA A 1 276 ? 12.024 14.046 16.224 1 90.8 276 ALA A O 1
ATOM 2103 N N . ASN A 1 277 ? 10.27 13.498 17.41 1 91.89 277 ASN A N 1
ATOM 2104 C CA . ASN A 1 277 ? 10.341 14.653 18.299 1 91.89 277 ASN A CA 1
ATOM 2105 C C . ASN A 1 277 ? 11.543 14.567 19.235 1 91.89 277 ASN A C 1
ATOM 2107 O O . ASN A 1 277 ? 12.183 15.58 19.526 1 91.89 277 ASN A O 1
ATOM 2111 N N . VAL A 1 278 ? 11.84 13.407 19.717 1 91.55 278 VAL A N 1
ATOM 2112 C CA . VAL A 1 278 ? 12.963 13.223 20.631 1 91.55 278 VAL A CA 1
ATOM 2113 C C . VAL A 1 278 ? 14.272 13.539 19.911 1 91.55 278 VAL A C 1
ATOM 2115 O O . VAL A 1 278 ? 15.187 14.12 20.501 1 91.55 278 VAL A O 1
ATOM 2118 N N . VAL A 1 279 ? 14.359 13.192 18.674 1 90.76 279 VAL A N 1
ATOM 2119 C CA . VAL A 1 279 ? 15.558 13.473 17.891 1 90.76 279 VAL A CA 1
ATOM 2120 C C . VAL A 1 279 ? 15.745 14.982 17.756 1 90.76 279 VAL A C 1
ATOM 2122 O O . VAL A 1 279 ? 16.871 15.482 17.81 1 90.76 279 VAL A O 1
ATOM 2125 N N . LEU A 1 280 ? 14.674 15.688 17.622 1 91.13 280 LEU A N 1
ATOM 2126 C CA . LEU A 1 280 ? 14.757 17.142 17.538 1 91.13 280 LEU A CA 1
ATOM 2127 C C . LEU A 1 280 ? 15.288 17.733 18.841 1 91.13 280 LEU A C 1
ATOM 2129 O O . LEU A 1 280 ? 16.034 18.714 18.824 1 91.13 280 LEU A O 1
ATOM 2133 N N . ILE A 1 281 ? 14.898 17.148 19.947 1 91.56 281 ILE A N 1
ATOM 2134 C CA . ILE A 1 281 ? 15.367 17.601 21.252 1 91.56 281 ILE A CA 1
ATOM 2135 C C . ILE A 1 281 ? 16.856 17.295 21.4 1 91.56 281 ILE A C 1
ATOM 2137 O O . ILE A 1 281 ? 17.626 18.138 21.864 1 91.56 281 ILE A O 1
ATOM 2141 N N . TRP A 1 282 ? 17.243 16.136 20.982 1 90.99 282 TRP A N 1
ATOM 2142 C CA . TRP A 1 282 ? 18.638 15.721 21.077 1 90.99 282 TRP A CA 1
ATOM 2143 C C . TRP A 1 282 ? 19.529 16.603 20.208 1 90.99 282 TRP A C 1
ATOM 2145 O O . TRP A 1 282 ? 20.682 16.866 20.557 1 90.99 282 TRP A O 1
ATOM 2155 N N . LEU A 1 283 ? 18.975 17.05 19.082 1 90.78 283 LEU A N 1
ATOM 2156 C CA . LEU A 1 283 ? 19.75 17.878 18.164 1 90.78 283 LEU A CA 1
ATOM 2157 C C . LEU A 1 283 ? 19.641 19.352 18.538 1 90.78 283 LEU A C 1
ATOM 2159 O O . LEU A 1 283 ? 20.178 20.216 17.841 1 90.78 283 LEU A O 1
ATOM 2163 N N . LYS A 1 284 ? 18.943 19.663 19.612 1 88.03 284 LYS A N 1
ATOM 2164 C CA . LYS A 1 284 ? 18.794 21.009 20.158 1 88.03 284 LYS A CA 1
ATOM 2165 C C . LYS A 1 284 ? 18.297 21.983 19.094 1 88.03 284 LYS A C 1
ATOM 2167 O O . LYS A 1 284 ? 18.912 23.026 18.863 1 88.03 284 LYS A O 1
ATOM 2172 N N . LEU A 1 285 ? 17.155 21.619 18.523 1 87.49 285 LEU A N 1
ATOM 2173 C CA . LEU A 1 285 ? 16.54 22.49 17.527 1 87.49 285 LEU A CA 1
ATOM 2174 C C . LEU A 1 285 ? 16.208 23.852 18.127 1 87.49 285 LEU A C 1
ATOM 2176 O O . LEU A 1 285 ? 15.688 23.933 19.243 1 87.49 285 LEU A O 1
ATOM 2180 N N . THR A 1 286 ? 16.655 24.899 17.483 1 83.84 286 THR A N 1
ATOM 2181 C CA . THR A 1 286 ? 16.373 26.258 17.932 1 83.84 286 THR A CA 1
ATOM 2182 C C . THR A 1 286 ? 15.66 27.052 16.841 1 83.84 286 THR A C 1
ATOM 2184 O O . THR A 1 286 ? 15.588 26.611 15.692 1 83.84 286 THR A O 1
ATOM 2187 N N . ARG A 1 287 ? 15.172 28.149 17.215 1 81.19 287 ARG A N 1
ATOM 2188 C CA . ARG A 1 287 ? 14.501 29.055 16.288 1 81.19 287 ARG A CA 1
ATOM 2189 C C . ARG A 1 287 ? 15.45 29.512 15.186 1 81.19 287 ARG A C 1
ATOM 2191 O O . ARG A 1 287 ? 15.034 29.705 14.041 1 81.19 287 ARG A O 1
ATOM 2198 N N . ASP A 1 288 ? 16.687 29.65 15.509 1 77.67 288 ASP A N 1
ATOM 2199 C CA . ASP A 1 288 ? 17.691 30.139 14.569 1 77.67 288 ASP A CA 1
ATOM 2200 C C . ASP A 1 288 ? 17.924 29.134 13.443 1 77.67 288 ASP A C 1
ATOM 2202 O O . ASP A 1 288 ? 18.363 29.506 12.353 1 77.67 288 ASP A O 1
ATOM 2206 N N . ASP A 1 289 ? 17.547 27.936 13.779 1 77.8 289 ASP A N 1
ATOM 2207 C CA . ASP A 1 289 ? 17.721 26.898 12.768 1 77.8 289 ASP A CA 1
ATOM 2208 C C . ASP A 1 289 ? 16.707 27.056 11.637 1 77.8 289 ASP A C 1
ATOM 2210 O O . ASP A 1 289 ? 16.896 26.513 10.547 1 77.8 289 ASP A O 1
ATOM 2214 N N . LEU A 1 290 ? 15.601 27.773 11.97 1 73.06 290 LEU A N 1
ATOM 2215 C CA . LEU A 1 290 ? 14.502 27.864 11.015 1 73.06 290 LEU A CA 1
ATOM 2216 C C . LEU A 1 290 ? 14.577 29.165 10.222 1 73.06 290 LEU A C 1
ATOM 2218 O O . LEU A 1 290 ? 13.759 29.401 9.33 1 73.06 290 LEU A O 1
ATOM 2222 N N . ILE A 1 291 ? 15.399 30.205 10.664 1 61.58 291 ILE A N 1
ATOM 2223 C CA . ILE A 1 291 ? 15.583 31.462 9.948 1 61.58 291 ILE A CA 1
ATOM 2224 C C . ILE A 1 291 ? 16.464 31.232 8.721 1 61.58 291 ILE A C 1
ATOM 2226 O O . ILE A 1 291 ? 17.562 30.683 8.832 1 61.58 291 ILE A O 1
ATOM 2230 N N . PRO A 1 292 ? 15.786 31.272 7.6 1 54.35 292 PRO A N 1
ATOM 2231 C CA . PRO A 1 292 ? 16.668 31.136 6.438 1 54.35 292 PRO A CA 1
ATOM 2232 C C . PRO A 1 292 ? 17.958 31.94 6.579 1 54.35 292 PRO A C 1
ATOM 2234 O O . PRO A 1 292 ? 17.958 33.013 7.189 1 54.35 292 PRO A O 1
ATOM 2237 N N . PRO A 1 293 ? 19.06 31.349 6.65 1 45.32 293 PRO A N 1
ATOM 2238 C CA . PRO A 1 293 ? 20.271 32.166 6.757 1 45.32 293 PRO A CA 1
ATOM 2239 C C . PRO A 1 293 ? 20.16 33.487 5.998 1 45.32 293 PRO A C 1
ATOM 2241 O O . PRO A 1 293 ? 19.703 33.508 4.853 1 45.32 293 PRO A O 1
ATOM 2244 N N . VAL A 1 294 ? 19.755 34.602 6.609 1 41.77 294 VAL A N 1
ATOM 2245 C CA . VAL A 1 294 ? 19.986 35.865 5.915 1 41.77 294 VAL A CA 1
ATOM 2246 C C . VAL A 1 294 ? 21.281 35.785 5.112 1 41.77 294 VAL A C 1
ATOM 2248 O O . VAL A 1 294 ? 22.309 35.334 5.623 1 41.77 294 VAL A O 1
ATOM 2251 N N . ALA A 1 295 ? 21.193 35.592 3.865 1 42.29 295 ALA A N 1
ATOM 2252 C CA . ALA A 1 295 ? 22.401 35.875 3.095 1 42.29 295 ALA A CA 1
ATOM 2253 C C . ALA A 1 295 ? 23.212 36.995 3.741 1 42.29 295 ALA A C 1
ATOM 2255 O O . ALA A 1 295 ? 22.697 38.092 3.968 1 42.29 295 ALA A O 1
ATOM 2256 N N . GLN A 1 296 ? 24.034 36.827 4.655 1 37.72 296 GLN A N 1
ATOM 2257 C CA . GLN A 1 296 ? 25.028 37.857 4.937 1 37.72 296 GLN A CA 1
ATOM 2258 C C . GLN A 1 296 ? 25.359 38.66 3.682 1 37.72 296 GLN A C 1
ATOM 2260 O O . GLN A 1 296 ? 25.858 38.108 2.699 1 37.72 296 GLN A O 1
ATOM 2265 N N . GLU A 1 297 ? 24.605 39.564 3.315 1 35.88 297 GLU A N 1
ATOM 2266 C CA . GLU A 1 297 ? 25.225 40.626 2.529 1 35.88 297 GLU A CA 1
ATOM 2267 C C . GLU A 1 297 ? 26.69 40.815 2.913 1 35.88 297 GLU A C 1
ATOM 2269 O O . GLU A 1 297 ? 27.017 40.93 4.096 1 35.88 297 GLU A O 1
ATOM 2274 N N . ALA A 1 298 ? 27.684 40.316 2.187 1 40.55 298 ALA A N 1
ATOM 2275 C CA . ALA A 1 298 ? 29.057 40.809 2.118 1 40.55 298 ALA A CA 1
ATOM 2276 C C . ALA A 1 298 ? 29.113 42.312 2.376 1 40.55 298 ALA A C 1
ATOM 2278 O O . ALA A 1 298 ? 28.614 43.105 1.575 1 40.55 298 ALA A O 1
ATOM 2279 N N . GLU A 1 299 ? 28.843 42.811 3.496 1 35.6 299 GLU A N 1
ATOM 2280 C CA . GLU A 1 299 ? 29.486 44.097 3.746 1 35.6 299 GLU A CA 1
ATOM 2281 C C . GLU A 1 299 ? 30.88 44.147 3.127 1 35.6 299 GLU A C 1
ATOM 2283 O O . GLU A 1 299 ? 31.812 43.516 3.631 1 35.6 299 GLU A O 1
ATOM 2288 N N . THR A 1 300 ? 31.024 43.964 1.785 1 37.12 300 THR A N 1
ATOM 2289 C CA . THR A 1 300 ? 32.157 44.625 1.148 1 37.12 300 THR A CA 1
ATOM 2290 C C . THR A 1 300 ? 32.456 45.959 1.825 1 37.12 300 THR A C 1
ATOM 2292 O O . THR A 1 300 ? 31.6 46.845 1.868 1 37.12 300 THR A O 1
ATOM 2295 N N . ASP A 1 301 ? 33.135 45.913 2.996 1 38.75 301 ASP A N 1
ATOM 2296 C CA . ASP A 1 301 ? 33.993 46.989 3.482 1 38.75 301 ASP A CA 1
ATOM 2297 C C . ASP A 1 301 ? 34.515 47.84 2.327 1 38.75 301 ASP A C 1
ATOM 2299 O O . ASP A 1 301 ? 35.49 47.471 1.668 1 38.75 301 ASP A O 1
ATOM 2303 N N . LEU A 1 302 ? 33.705 48.165 1.34 1 31.94 302 LEU A N 1
ATOM 2304 C CA . LEU A 1 302 ? 34.104 49.262 0.465 1 31.94 302 LEU A CA 1
ATOM 2305 C C . LEU A 1 302 ? 34.332 50.54 1.266 1 31.94 302 LEU A C 1
ATOM 2307 O O . LEU A 1 302 ? 33.414 51.346 1.432 1 31.94 302 LEU A O 1
ATOM 2311 N N . ARG A 1 303 ? 34.858 50.33 2.513 1 36.2 303 ARG A N 1
ATOM 2312 C CA . ARG A 1 303 ? 35.79 51.411 2.813 1 36.2 303 ARG A CA 1
ATOM 2313 C C . ARG A 1 303 ? 36.787 51.606 1.675 1 36.2 303 ARG A C 1
ATOM 2315 O O . ARG A 1 303 ? 37.311 50.634 1.129 1 36.2 303 ARG A O 1
ATOM 2322 N N . PRO A 1 304 ? 36.808 52.906 1.089 1 33.77 304 PRO A N 1
ATOM 2323 C CA . PRO A 1 304 ? 37.986 53.257 0.292 1 33.77 304 PRO A CA 1
ATOM 2324 C C . PRO A 1 304 ? 39.296 53.002 1.033 1 33.77 304 PRO A C 1
ATOM 2326 O O . PRO A 1 304 ? 39.313 52.947 2.266 1 33.77 304 PRO A O 1
ATOM 2329 N N . MET B 1 1 ? 2.135 38.999 4.796 1 40.06 1 MET B N 1
ATOM 2330 C CA . MET B 1 1 ? 0.904 38.237 4.603 1 40.06 1 MET B CA 1
ATOM 2331 C C . MET B 1 1 ? 1.087 37.171 3.528 1 40.06 1 MET B C 1
ATOM 2333 O O . MET B 1 1 ? 1.504 37.477 2.409 1 40.06 1 MET B O 1
ATOM 2337 N N . LYS B 1 2 ? 1.509 35.956 3.779 1 58.1 2 LYS B N 1
ATOM 2338 C CA . LYS B 1 2 ? 1.816 34.951 2.766 1 58.1 2 LYS B CA 1
ATOM 2339 C C . LYS B 1 2 ? 0.704 34.862 1.724 1 58.1 2 LYS B C 1
ATOM 2341 O O . LYS B 1 2 ? -0.471 35.055 2.045 1 58.1 2 LYS B O 1
ATOM 2346 N N . ARG B 1 3 ? 0.989 35.116 0.44 1 78.61 3 ARG B N 1
ATOM 2347 C CA . ARG B 1 3 ? 0.14 35.139 -0.747 1 78.61 3 ARG B CA 1
ATOM 2348 C C . ARG B 1 3 ? -0.809 33.945 -0.764 1 78.61 3 ARG B C 1
ATOM 2350 O O . ARG B 1 3 ? -0.381 32.803 -0.585 1 78.61 3 ARG B O 1
ATOM 2357 N N . VAL B 1 4 ? -2.092 34.22 -0.577 1 88.64 4 VAL B N 1
ATOM 2358 C CA . VAL B 1 4 ? -3.161 33.229 -0.619 1 88.64 4 VAL B CA 1
ATOM 2359 C C . VAL B 1 4 ? -3.476 32.869 -2.07 1 88.64 4 VAL B C 1
ATOM 2361 O O . VAL B 1 4 ? -3.731 33.752 -2.893 1 88.64 4 VAL B O 1
ATOM 2364 N N . ILE B 1 5 ? -3.249 31.689 -2.432 1 89.28 5 ILE B N 1
ATOM 2365 C CA . ILE B 1 5 ? -3.556 31.195 -3.77 1 89.28 5 ILE B CA 1
ATOM 2366 C C . ILE B 1 5 ? -5.06 30.964 -3.903 1 89.28 5 ILE B C 1
ATOM 2368 O O . ILE B 1 5 ? -5.688 30.396 -3.007 1 89.28 5 ILE B O 1
ATOM 2372 N N . ASN B 1 6 ? -5.618 31.452 -4.97 1 90.42 6 ASN B N 1
ATOM 2373 C CA . ASN B 1 6 ? -7.049 31.302 -5.208 1 90.42 6 ASN B CA 1
ATOM 2374 C C . ASN B 1 6 ? -7.37 29.963 -5.867 1 90.42 6 ASN B C 1
ATOM 2376 O O . ASN B 1 6 ? -7.752 29.918 -7.038 1 90.42 6 ASN B O 1
ATOM 2380 N N . PHE B 1 7 ? -7.408 28.928 -5.185 1 89.5 7 PHE B N 1
ATOM 2381 C CA . PHE B 1 7 ? -7.671 27.581 -5.678 1 89.5 7 PHE B CA 1
ATOM 2382 C C . PHE B 1 7 ? -9.107 27.457 -6.174 1 89.5 7 PHE B C 1
ATOM 2384 O O . PHE B 1 7 ? -9.367 26.794 -7.18 1 89.5 7 PHE B O 1
ATOM 2391 N N . MET B 1 8 ? -10.033 28.11 -5.48 1 87.5 8 MET B N 1
ATOM 2392 C CA . MET B 1 8 ? -11.453 27.975 -5.791 1 87.5 8 MET B CA 1
ATOM 2393 C C . MET B 1 8 ? -11.83 28.827 -6.998 1 87.5 8 MET B C 1
ATOM 2395 O O . MET B 1 8 ? -12.947 28.728 -7.509 1 87.5 8 MET B O 1
ATOM 2399 N N . GLY B 1 9 ? -10.889 29.652 -7.443 1 85.16 9 GLY B N 1
ATOM 2400 C CA . GLY B 1 9 ? -11.129 30.421 -8.654 1 85.16 9 GLY B CA 1
ATOM 2401 C C . GLY B 1 9 ? -11.339 29.554 -9.881 1 85.16 9 GLY B C 1
ATOM 2402 O O . GLY B 1 9 ? -12.084 29.925 -10.79 1 85.16 9 GLY B O 1
ATOM 2403 N N . ILE B 1 10 ? -10.675 28.388 -9.889 1 87.04 10 ILE B N 1
ATOM 2404 C CA . ILE B 1 10 ? -10.773 27.507 -11.047 1 87.04 10 ILE B CA 1
ATOM 2405 C C . ILE B 1 10 ? -11.636 26.295 -10.702 1 87.04 10 ILE B C 1
ATOM 2407 O O . ILE B 1 10 ? -11.559 25.26 -11.368 1 87.04 10 ILE B O 1
ATOM 2411 N N . ARG B 1 11 ? -12.437 26.484 -9.705 1 85.91 11 ARG B N 1
ATOM 2412 C CA . ARG B 1 11 ? -13.197 25.348 -9.195 1 85.91 11 ARG B CA 1
ATOM 2413 C C . ARG B 1 11 ? -14.147 24.803 -10.256 1 85.91 11 ARG B C 1
ATOM 2415 O O . ARG B 1 11 ? -14.379 23.595 -10.328 1 85.91 11 ARG B O 1
ATOM 2422 N N . ARG B 1 12 ? -14.674 25.634 -11.047 1 88.27 12 ARG B N 1
ATOM 2423 C CA . ARG B 1 12 ? -15.614 25.18 -12.067 1 88.27 12 ARG B CA 1
ATOM 2424 C C . ARG B 1 12 ? -14.912 24.322 -13.116 1 88.27 12 ARG B C 1
ATOM 2426 O O . ARG B 1 12 ? -15.423 23.272 -13.508 1 88.27 12 ARG B O 1
ATOM 2433 N N . VAL B 1 13 ? -13.757 24.792 -13.482 1 89.86 13 VAL B N 1
ATOM 2434 C CA . VAL B 1 13 ? -12.982 24.036 -14.46 1 89.86 13 VAL B CA 1
ATOM 2435 C C . VAL B 1 13 ? -12.526 22.714 -13.848 1 89.86 13 VAL B C 1
ATOM 2437 O O . VAL B 1 13 ? -12.579 21.669 -14.502 1 89.86 13 VAL B O 1
ATOM 2440 N N . ALA B 1 14 ? -12.041 22.828 -12.6 1 89.33 14 ALA B N 1
ATOM 2441 C CA . ALA B 1 14 ? -11.6 21.623 -11.902 1 89.33 14 ALA B CA 1
ATOM 2442 C C . ALA B 1 14 ? -12.75 20.634 -11.737 1 89.33 14 ALA B C 1
ATOM 2444 O O . ALA B 1 14 ? -12.559 19.423 -11.871 1 89.33 14 ALA B O 1
ATOM 2445 N N . PHE B 1 15 ? -13.894 21.133 -11.529 1 88.34 15 PHE B N 1
ATOM 2446 C CA . PHE B 1 15 ? -15.065 20.284 -11.343 1 88.34 15 PHE B CA 1
ATOM 2447 C C . PHE B 1 15 ? -15.447 19.596 -12.648 1 88.34 15 PHE B C 1
ATOM 2449 O O . PHE B 1 15 ? -15.766 18.405 -12.658 1 88.34 15 PHE B O 1
ATOM 2456 N N . VAL B 1 16 ? -15.457 20.364 -13.685 1 91.22 16 VAL B N 1
ATOM 2457 C CA . VAL B 1 16 ? -15.809 19.797 -14.983 1 91.22 16 VAL B CA 1
ATOM 2458 C C . VAL B 1 16 ? -14.8 18.716 -15.366 1 91.22 16 VAL B C 1
ATOM 2460 O O . VAL B 1 16 ? -15.178 17.654 -15.864 1 91.22 16 VAL B O 1
ATOM 2463 N N . ALA B 1 17 ? -13.538 19.024 -15.132 1 91.96 17 ALA B N 1
ATOM 2464 C CA . ALA B 1 17 ? -12.5 18.037 -15.421 1 91.96 17 ALA B CA 1
ATOM 2465 C C . ALA B 1 17 ? -12.708 16.767 -14.601 1 91.96 17 ALA B C 1
ATOM 2467 O O . ALA B 1 17 ? -12.538 15.657 -15.111 1 91.96 17 ALA B O 1
ATOM 2468 N N . THR B 1 18 ? -13.051 16.966 -13.36 1 92.49 18 THR B N 1
ATOM 2469 C CA . THR B 1 18 ? -13.3 15.841 -12.466 1 92.49 18 THR B CA 1
ATOM 2470 C C . THR B 1 18 ? -14.496 15.023 -12.945 1 92.49 18 THR B C 1
ATOM 2472 O O . THR B 1 18 ? -14.45 13.791 -12.951 1 92.49 18 THR B O 1
ATOM 2475 N N . LEU B 1 19 ? -15.524 15.679 -13.313 1 92.56 19 LEU B N 1
ATOM 2476 C CA . LEU B 1 19 ? -16.738 15.009 -13.768 1 92.56 19 LEU B CA 1
ATOM 2477 C C . LEU B 1 19 ? -16.479 14.229 -15.053 1 92.56 19 LEU B C 1
ATOM 2479 O O . LEU B 1 19 ? -16.944 13.096 -15.2 1 92.56 19 LEU B O 1
ATOM 2483 N N . VAL B 1 20 ? -15.749 14.837 -15.946 1 95.06 20 VAL B N 1
ATOM 2484 C CA . VAL B 1 20 ? -15.44 14.187 -17.215 1 95.06 20 VAL B CA 1
ATOM 2485 C C . VAL B 1 20 ? -14.587 12.945 -16.966 1 95.06 20 VAL B C 1
ATOM 2487 O O . VAL B 1 20 ? -14.853 11.879 -17.526 1 95.06 20 VAL B O 1
ATOM 2490 N N . LEU B 1 21 ? -13.59 13.092 -16.147 1 94.72 21 LEU B N 1
ATOM 2491 C CA . LEU B 1 21 ? -12.699 11.974 -15.855 1 94.72 21 LEU B CA 1
ATOM 2492 C C . LEU B 1 21 ? -13.455 10.841 -15.17 1 94.72 21 LEU B C 1
ATOM 2494 O O . LEU B 1 21 ? -13.23 9.667 -15.472 1 94.72 21 LEU B O 1
ATOM 2498 N N . THR B 1 22 ? -14.313 11.193 -14.272 1 95.39 22 THR B N 1
ATOM 2499 C CA . THR B 1 22 ? -15.094 10.193 -13.552 1 95.39 22 THR B CA 1
ATOM 2500 C C . THR B 1 22 ? -16.062 9.483 -14.493 1 95.39 22 THR B C 1
ATOM 2502 O O . THR B 1 22 ? -16.203 8.259 -14.439 1 95.39 22 THR B O 1
ATOM 2505 N N . LEU B 1 23 ? -16.704 10.229 -15.321 1 96.25 23 LEU B N 1
ATOM 2506 C CA . LEU B 1 23 ? -17.658 9.647 -16.258 1 96.25 23 LEU B CA 1
ATOM 2507 C C . LEU B 1 23 ? -16.953 8.734 -17.256 1 96.25 23 LEU B C 1
ATOM 2509 O O . LEU B 1 23 ? -17.455 7.655 -17.579 1 96.25 23 LEU B O 1
ATOM 2513 N N . LEU B 1 24 ? -15.817 9.207 -17.757 1 96.91 24 LEU B N 1
ATOM 2514 C CA . LEU B 1 24 ? -15.044 8.377 -18.674 1 96.91 24 LEU B CA 1
ATOM 2515 C C . LEU B 1 24 ? -14.625 7.072 -18.005 1 96.91 24 LEU B C 1
ATOM 2517 O O . LEU B 1 24 ? -14.634 6.014 -18.638 1 96.91 24 LEU B O 1
ATOM 2521 N N . SER B 1 25 ? -14.227 7.179 -16.766 1 97.34 25 SER B N 1
ATOM 2522 C CA . SER B 1 25 ? -13.828 5.996 -16.01 1 97.34 25 SER B CA 1
ATOM 2523 C C . SER B 1 25 ? -15.004 5.047 -15.806 1 97.34 25 SER B C 1
ATOM 2525 O O . SER B 1 25 ? -14.863 3.832 -15.964 1 97.34 25 SER B O 1
ATOM 2527 N N . LEU B 1 26 ? -16.166 5.623 -15.504 1 96.79 26 LEU B N 1
ATOM 2528 C CA . LEU B 1 26 ? -17.355 4.808 -15.284 1 96.79 26 LEU B CA 1
ATOM 2529 C C . LEU B 1 26 ? -17.801 4.137 -16.579 1 96.79 26 LEU B C 1
ATOM 2531 O O . LEU B 1 26 ? -18.202 2.971 -16.573 1 96.79 26 LEU B O 1
ATOM 2535 N N . VAL B 1 27 ? -17.739 4.814 -17.663 1 97.36 27 VAL B N 1
ATOM 2536 C CA . VAL B 1 27 ? -18.115 4.26 -18.96 1 97.36 27 VAL B CA 1
ATOM 2537 C C . VAL B 1 27 ? -17.159 3.131 -19.336 1 97.36 27 VAL B C 1
ATOM 2539 O O . VAL B 1 27 ? -17.589 2.079 -19.817 1 97.36 27 VAL B O 1
ATOM 2542 N N . SER B 1 28 ? -15.883 3.364 -19.104 1 97.2 28 SER B N 1
ATOM 2543 C CA . SER B 1 28 ? -14.901 2.326 -19.402 1 97.2 28 SER B CA 1
ATOM 2544 C C . SER B 1 28 ? -15.149 1.074 -18.568 1 97.2 28 SER B C 1
ATOM 2546 O O . SER B 1 28 ? -15.076 -0.045 -19.081 1 97.2 28 SER B O 1
ATOM 2548 N N . LEU B 1 29 ? -15.448 1.256 -17.333 1 96.16 29 LEU B N 1
ATOM 2549 C CA . LEU B 1 29 ? -15.7 0.132 -16.437 1 96.16 29 LEU B CA 1
ATOM 2550 C C . LEU B 1 29 ? -16.968 -0.613 -16.841 1 96.16 29 LEU B C 1
ATOM 2552 O O . LEU B 1 29 ? -17.022 -1.842 -16.762 1 96.16 29 LEU B O 1
ATOM 2556 N N . ALA B 1 30 ? -17.987 0.082 -17.324 1 96.12 30 ALA B N 1
ATOM 2557 C CA . ALA B 1 30 ? -19.263 -0.525 -17.691 1 96.12 30 ALA B CA 1
ATOM 2558 C C . ALA B 1 30 ? -19.165 -1.237 -19.037 1 96.12 30 ALA B C 1
ATOM 2560 O O . ALA B 1 30 ? -19.763 -2.298 -19.23 1 96.12 30 ALA B O 1
ATOM 2561 N N . VAL B 1 31 ? -18.403 -0.76 -19.928 1 95.88 31 VAL B N 1
ATOM 2562 C CA . VAL B 1 31 ? -18.362 -1.281 -21.291 1 95.88 31 VAL B CA 1
ATOM 2563 C C . VAL B 1 31 ? -17.251 -2.321 -21.413 1 95.88 31 VAL B C 1
ATOM 2565 O O . VAL B 1 31 ? -17.467 -3.409 -21.952 1 95.88 31 VAL B O 1
ATOM 2568 N N . ARG B 1 32 ? -16.08 -2.01 -20.915 1 95.06 32 ARG B N 1
ATOM 2569 C CA . ARG B 1 32 ? -14.925 -2.881 -21.109 1 95.06 32 ARG B CA 1
ATOM 2570 C C . ARG B 1 32 ? -14.71 -3.782 -19.898 1 95.06 32 ARG B C 1
ATOM 2572 O O . ARG B 1 32 ? -14.155 -4.876 -20.022 1 95.06 32 ARG B O 1
ATOM 2579 N N . GLY B 1 33 ? -15.121 -3.289 -18.776 1 93.81 33 GLY B N 1
ATOM 2580 C CA . GLY B 1 33 ? -14.847 -4.033 -17.557 1 93.81 33 GLY B CA 1
ATOM 2581 C C . GLY B 1 33 ? -13.378 -4.04 -17.18 1 93.81 33 GLY B C 1
ATOM 2582 O O . GLY B 1 33 ? -12.565 -3.363 -17.813 1 93.81 33 GLY B O 1
ATOM 2583 N N . LEU B 1 34 ? -12.975 -4.808 -16.173 1 94.12 34 LEU B N 1
ATOM 2584 C CA . LEU B 1 34 ? -11.586 -4.952 -15.75 1 94.12 34 LEU B CA 1
ATOM 2585 C C . LEU B 1 34 ? -10.955 -6.194 -16.371 1 94.12 34 LEU B C 1
ATOM 2587 O O . LEU B 1 34 ? -11.644 -7.185 -16.625 1 94.12 34 LEU B O 1
ATOM 2591 N N . ASN B 1 35 ? -9.677 -6.117 -16.711 1 93.24 35 ASN B N 1
ATOM 2592 C CA . ASN B 1 35 ? -8.912 -7.286 -17.131 1 93.24 35 ASN B CA 1
ATOM 2593 C C . ASN B 1 35 ? -8.437 -8.105 -15.934 1 93.24 35 ASN B C 1
ATOM 2595 O O . ASN B 1 35 ? -7.284 -7.99 -15.517 1 93.24 35 ASN B O 1
ATOM 2599 N N . PHE B 1 36 ? -9.325 -8.983 -15.497 1 91.36 36 PHE B N 1
ATOM 2600 C CA . PHE B 1 36 ? -9.033 -9.745 -14.289 1 91.36 36 PHE B CA 1
ATOM 2601 C C . PHE B 1 36 ? -7.874 -10.707 -14.523 1 91.36 36 PHE B C 1
ATOM 2603 O O . PHE B 1 36 ? -7.839 -11.411 -15.534 1 91.36 36 PHE B O 1
ATOM 2610 N N . GLY B 1 37 ? -6.999 -10.66 -13.603 1 89.28 37 GLY B N 1
ATOM 2611 C CA . GLY B 1 37 ? -5.852 -11.552 -13.662 1 89.28 37 GLY B CA 1
ATOM 2612 C C . GLY B 1 37 ? -6.182 -12.975 -13.252 1 89.28 37 GLY B C 1
ATOM 2613 O O . GLY B 1 37 ? -7.321 -13.273 -12.886 1 89.28 37 GLY B O 1
ATOM 2614 N N . LEU B 1 38 ? -5.189 -13.785 -13.226 1 88.75 38 LEU B N 1
ATOM 2615 C CA . LEU B 1 38 ? -5.286 -15.214 -12.95 1 88.75 38 LEU B CA 1
ATOM 2616 C C . LEU B 1 38 ? -5.869 -15.461 -11.562 1 88.75 38 LEU B C 1
ATOM 2618 O O . LEU B 1 38 ? -6.629 -16.411 -11.364 1 88.75 38 LEU B O 1
ATOM 2622 N N . ASP B 1 39 ? -5.63 -14.649 -10.658 1 88.05 39 ASP B N 1
ATOM 2623 C CA . ASP B 1 39 ? -6.079 -14.775 -9.275 1 88.05 39 ASP B CA 1
ATOM 2624 C C . ASP B 1 39 ? -7.603 -14.826 -9.195 1 88.05 39 ASP B C 1
ATOM 2626 O O . ASP B 1 39 ? -8.162 -15.417 -8.269 1 88.05 39 ASP B O 1
ATOM 2630 N N . PHE B 1 40 ? -8.235 -14.253 -10.194 1 90.46 40 PHE B N 1
ATOM 2631 C CA . PHE B 1 40 ? -9.683 -14.11 -10.101 1 90.46 40 PHE B CA 1
ATOM 2632 C C . PHE B 1 40 ? -10.381 -15.009 -11.115 1 90.46 40 PHE B C 1
ATOM 2634 O O . PHE B 1 40 ? -11.514 -15.442 -10.892 1 90.46 40 PHE B O 1
ATOM 2641 N N . THR B 1 41 ? -9.753 -15.225 -12.167 1 89.64 41 THR B N 1
ATOM 2642 C CA . THR B 1 41 ? -10.39 -15.981 -13.24 1 89.64 41 THR B CA 1
ATOM 2643 C C . THR B 1 41 ? -10.064 -17.467 -13.121 1 89.64 41 THR B C 1
ATOM 2645 O O . THR B 1 41 ? -10.781 -18.31 -13.665 1 89.64 41 THR B O 1
ATOM 2648 N N . GLY B 1 42 ? -8.978 -17.725 -12.47 1 89.89 42 GLY B N 1
ATOM 2649 C CA . GLY B 1 42 ? -8.457 -19.082 -12.524 1 89.89 42 GLY B CA 1
ATOM 2650 C C . GLY B 1 42 ? -7.775 -19.407 -13.839 1 89.89 42 GLY B C 1
ATOM 2651 O O . GLY B 1 42 ? -7.867 -18.64 -14.799 1 89.89 42 GLY B O 1
ATOM 2652 N N . GLY B 1 43 ? -7.023 -20.447 -13.813 1 92 43 GLY B N 1
ATOM 2653 C CA . GLY B 1 43 ? -6.321 -20.854 -15.02 1 92 43 GLY B CA 1
ATOM 2654 C C . GLY B 1 43 ? -4.831 -21.045 -14.808 1 92 43 GLY B C 1
ATOM 2655 O O . GLY B 1 43 ? -4.397 -21.426 -13.718 1 92 43 GLY B O 1
ATOM 2656 N N . THR B 1 44 ? -4.135 -20.985 -15.935 1 91.91 44 THR B N 1
ATOM 2657 C CA . THR B 1 44 ? -2.694 -21.206 -15.89 1 91.91 44 THR B CA 1
ATOM 2658 C C . THR B 1 44 ? -1.949 -20.055 -16.558 1 91.91 44 THR B C 1
ATOM 2660 O O . THR B 1 44 ? -2.397 -19.527 -17.578 1 91.91 44 THR B O 1
ATOM 2663 N N . LEU B 1 45 ? -0.949 -19.664 -15.928 1 91.89 45 LEU B N 1
ATOM 2664 C CA . LEU B 1 45 ? -0.059 -18.633 -16.449 1 91.89 45 LEU B CA 1
ATOM 2665 C C . LEU B 1 45 ? 1.382 -19.132 -16.496 1 91.89 45 LEU B C 1
ATOM 2667 O O . LEU B 1 45 ? 1.892 -19.663 -15.507 1 91.89 45 LEU B O 1
ATOM 2671 N N . ILE B 1 46 ? 2.019 -18.968 -17.677 1 91.45 46 ILE B N 1
ATOM 2672 C CA . ILE B 1 46 ? 3.394 -19.43 -17.833 1 91.45 46 ILE B CA 1
ATOM 2673 C C . ILE B 1 46 ? 4.252 -18.31 -18.417 1 91.45 46 ILE B C 1
ATOM 2675 O O . ILE B 1 46 ? 3.875 -17.686 -19.412 1 91.45 46 ILE B O 1
ATOM 2679 N N . GLU B 1 47 ? 5.245 -18.104 -17.747 1 91.18 47 GLU B N 1
ATOM 2680 C CA . GLU B 1 47 ? 6.236 -17.163 -18.259 1 91.18 47 GLU B CA 1
ATOM 2681 C C . GLU B 1 47 ? 7.426 -17.894 -18.875 1 91.18 47 GLU B C 1
ATOM 2683 O O . GLU B 1 47 ? 8.094 -18.68 -18.2 1 91.18 47 GLU B O 1
ATOM 2688 N N . LEU B 1 48 ? 7.686 -17.585 -20.098 1 91.57 48 LEU B N 1
ATOM 2689 C CA . LEU B 1 48 ? 8.753 -18.239 -20.848 1 91.57 48 LEU B CA 1
ATOM 2690 C C . LEU B 1 48 ? 9.848 -17.243 -21.215 1 91.57 48 LEU B C 1
ATOM 2692 O O . LEU B 1 48 ? 9.562 -16.081 -21.513 1 91.57 48 LEU B O 1
ATOM 2696 N N . SER B 1 49 ? 11.006 -17.75 -21.117 1 91.32 49 SER B N 1
ATOM 2697 C CA . SER B 1 49 ? 12.151 -16.963 -21.563 1 91.32 49 SER B CA 1
ATOM 2698 C C . SER B 1 49 ? 12.914 -17.676 -22.674 1 91.32 49 SER B C 1
ATOM 2700 O O . SER B 1 49 ? 13.387 -18.799 -22.486 1 91.32 49 SER B O 1
ATOM 2702 N N . TYR B 1 50 ? 13.041 -16.94 -23.79 1 90.87 50 TYR B N 1
ATOM 2703 C CA . TYR B 1 50 ? 13.784 -17.471 -24.928 1 90.87 50 TYR B CA 1
ATOM 2704 C C . TYR B 1 50 ? 15.204 -16.919 -24.958 1 90.87 50 TYR B C 1
ATOM 2706 O O . TYR B 1 50 ? 15.488 -15.886 -24.347 1 90.87 50 TYR B O 1
ATOM 2714 N N . GLU B 1 51 ? 16.03 -17.629 -25.567 1 90.02 51 GLU B N 1
ATOM 2715 C CA . GLU B 1 51 ? 17.413 -17.178 -25.69 1 90.02 51 GLU B CA 1
ATOM 2716 C C . GLU B 1 51 ? 17.522 -15.986 -26.637 1 90.02 51 GLU B C 1
ATOM 2718 O O . GLU B 1 51 ? 18.317 -15.073 -26.404 1 90.02 51 GLU B O 1
ATOM 2723 N N . ARG B 1 52 ? 16.76 -15.986 -27.686 1 91.37 52 ARG B N 1
ATOM 2724 C CA . ARG B 1 52 ? 16.684 -14.895 -28.652 1 91.37 52 ARG B CA 1
ATOM 2725 C C . ARG B 1 52 ? 15.264 -14.346 -28.748 1 91.37 52 ARG B C 1
ATOM 2727 O O . ARG B 1 52 ? 14.3 -15.045 -28.429 1 91.37 52 ARG B O 1
ATOM 2734 N N . PRO B 1 53 ? 15.249 -13.177 -29.188 1 90.5 53 PRO B N 1
ATOM 2735 C CA . PRO B 1 53 ? 13.911 -12.594 -29.323 1 90.5 53 PRO B CA 1
ATOM 2736 C C . PRO B 1 53 ? 12.992 -13.428 -30.213 1 90.5 53 PRO B C 1
ATOM 2738 O O . PRO B 1 53 ? 13.441 -13.995 -31.212 1 90.5 53 PRO B O 1
ATOM 2741 N N . VAL B 1 54 ? 11.76 -13.523 -29.774 1 87.68 54 VAL B N 1
ATOM 2742 C CA . VAL B 1 54 ? 10.797 -14.343 -30.501 1 87.68 54 VAL B CA 1
ATOM 2743 C C . VAL B 1 54 ? 9.571 -13.506 -30.858 1 87.68 54 VAL B C 1
ATOM 2745 O O . VAL B 1 54 ? 9.159 -12.637 -30.087 1 87.68 54 VAL B O 1
ATOM 2748 N N . GLU B 1 55 ? 9.024 -13.786 -32.022 1 88.43 55 GLU B N 1
ATOM 2749 C CA . GLU B 1 55 ? 7.784 -13.127 -32.42 1 88.43 55 GLU B CA 1
ATOM 2750 C C . GLU B 1 55 ? 6.572 -13.802 -31.785 1 88.43 55 GLU B C 1
ATOM 2752 O O . GLU B 1 55 ? 6.467 -15.03 -31.787 1 88.43 55 GLU B O 1
ATOM 2757 N N . LEU B 1 56 ? 5.692 -13.066 -31.327 1 90.52 56 LEU B N 1
ATOM 2758 C CA . LEU B 1 56 ? 4.506 -13.583 -30.652 1 90.52 56 LEU B CA 1
ATOM 2759 C C . LEU B 1 56 ? 3.665 -14.43 -31.602 1 90.52 56 LEU B C 1
ATOM 2761 O O . LEU B 1 56 ? 3.02 -15.391 -31.177 1 90.52 56 LEU B O 1
ATOM 2765 N N . SER B 1 57 ? 3.681 -14.112 -32.87 1 90.04 57 SER B N 1
ATOM 2766 C CA . SER B 1 57 ? 2.915 -14.859 -33.861 1 90.04 57 SER B CA 1
ATOM 2767 C C . SER B 1 57 ? 3.41 -16.298 -33.972 1 90.04 57 SER B C 1
ATOM 2769 O O . SER B 1 57 ? 2.616 -17.22 -34.169 1 90.04 57 SER B O 1
ATOM 2771 N N . ASP B 1 58 ? 4.682 -16.475 -33.787 1 88.91 58 ASP B N 1
ATOM 2772 C CA . ASP B 1 58 ? 5.263 -17.813 -33.846 1 88.91 58 ASP B CA 1
ATOM 2773 C C . ASP B 1 58 ? 4.836 -18.651 -32.644 1 88.91 58 ASP B C 1
ATOM 2775 O O . ASP B 1 58 ? 4.565 -19.846 -32.778 1 88.91 58 ASP B O 1
ATOM 2779 N N . VAL B 1 59 ? 4.808 -17.98 -31.548 1 90.53 59 VAL B N 1
ATOM 2780 C CA . VAL B 1 59 ? 4.402 -18.677 -30.332 1 90.53 59 VAL B CA 1
ATOM 2781 C C . VAL B 1 59 ? 2.93 -19.074 -30.431 1 90.53 59 VAL B C 1
ATOM 2783 O O . VAL B 1 59 ? 2.558 -20.194 -30.074 1 90.53 59 VAL B O 1
ATOM 2786 N N . ARG B 1 60 ? 2.152 -18.165 -30.963 1 91.32 60 ARG B N 1
ATOM 2787 C CA . ARG B 1 60 ? 0.729 -18.444 -31.128 1 91.32 60 ARG B CA 1
ATOM 2788 C C . ARG B 1 60 ? 0.507 -19.6 -32.097 1 91.32 60 ARG B C 1
ATOM 2790 O O . ARG B 1 60 ? -0.36 -20.447 -31.873 1 91.32 60 ARG B O 1
ATOM 2797 N N . ALA B 1 61 ? 1.238 -19.626 -33.12 1 89.18 61 ALA B N 1
ATOM 2798 C CA . ALA B 1 61 ? 1.136 -20.693 -34.112 1 89.18 61 ALA B CA 1
ATOM 2799 C C . ALA B 1 61 ? 1.522 -22.041 -33.509 1 89.18 61 ALA B C 1
ATOM 2801 O O . ALA B 1 61 ? 0.89 -23.06 -33.797 1 89.18 61 ALA B O 1
ATOM 2802 N N . GLY B 1 62 ? 2.544 -21.942 -32.726 1 87.79 62 GLY B N 1
ATOM 2803 C CA . GLY B 1 62 ? 2.947 -23.158 -32.038 1 87.79 62 GLY B CA 1
ATOM 2804 C C . GLY B 1 62 ? 1.884 -23.691 -31.096 1 87.79 62 GLY B C 1
ATOM 2805 O O . GLY B 1 62 ? 1.661 -24.902 -31.026 1 87.79 62 GLY B O 1
ATOM 2806 N N . LEU B 1 63 ? 1.235 -22.802 -30.449 1 91.13 63 LEU B N 1
ATOM 2807 C CA . LEU B 1 63 ? 0.186 -23.183 -29.51 1 91.13 63 LEU B CA 1
ATOM 2808 C C . LEU B 1 63 ? -1.042 -23.704 -30.25 1 91.13 63 LEU B C 1
ATOM 2810 O O . LEU B 1 63 ? -1.686 -24.656 -29.8 1 91.13 63 LEU B O 1
ATOM 2814 N N . GLU B 1 64 ? -1.358 -23.071 -31.315 1 90.7 64 GLU B N 1
ATOM 2815 C CA . GLU B 1 64 ? -2.492 -23.516 -32.118 1 90.7 64 GLU B CA 1
ATOM 2816 C C . GLU B 1 64 ? -2.271 -24.93 -32.648 1 90.7 64 GLU B C 1
ATOM 2818 O O . GLU B 1 64 ? -3.192 -25.75 -32.645 1 90.7 64 GLU B O 1
ATOM 2823 N N . THR B 1 65 ? -1.106 -25.171 -33.069 1 89.71 65 THR B N 1
ATOM 2824 C CA . THR B 1 65 ? -0.754 -26.485 -33.596 1 89.71 65 THR B CA 1
ATOM 2825 C C . THR B 1 65 ? -0.824 -27.544 -32.499 1 89.71 65 THR B C 1
ATOM 2827 O O . THR B 1 65 ? -1.172 -28.697 -32.763 1 89.71 65 THR B O 1
ATOM 2830 N N . ALA B 1 66 ? -0.552 -27.116 -31.33 1 88.56 66 ALA B N 1
ATOM 2831 C CA . ALA B 1 66 ? -0.548 -28.042 -30.201 1 88.56 66 ALA B CA 1
ATOM 2832 C C . ALA B 1 66 ? -1.949 -28.202 -29.617 1 88.56 66 ALA B C 1
ATOM 2834 O O . ALA B 1 66 ? -2.161 -29.005 -28.706 1 88.56 66 ALA B O 1
ATOM 2835 N N . GLY B 1 67 ? -2.912 -27.372 -30.05 1 88.21 67 GLY B N 1
ATOM 2836 C CA . GLY B 1 67 ? -4.293 -27.515 -29.618 1 88.21 67 GLY B CA 1
ATOM 2837 C C . GLY B 1 67 ? -4.696 -26.503 -28.563 1 88.21 67 GLY B C 1
ATOM 2838 O O . GLY B 1 67 ? -5.722 -26.665 -27.899 1 88.21 67 GLY B O 1
ATOM 2839 N N . TYR B 1 68 ? -3.863 -25.512 -28.424 1 90.38 68 TYR B N 1
ATOM 2840 C CA . TYR B 1 68 ? -4.135 -24.486 -27.424 1 90.38 68 TYR B CA 1
ATOM 2841 C C . TYR B 1 68 ? -4.365 -23.13 -28.082 1 90.38 68 TYR B C 1
ATOM 2843 O O . TYR B 1 68 ? -3.786 -22.125 -27.664 1 90.38 68 TYR B O 1
ATOM 2851 N N . GLY B 1 69 ? -5.204 -23.122 -29.024 1 85.28 69 GLY B N 1
ATOM 2852 C CA . GLY B 1 69 ? -5.435 -21.921 -29.812 1 85.28 69 GLY B CA 1
ATOM 2853 C C . GLY B 1 69 ? -6.07 -20.798 -29.015 1 85.28 69 GLY B C 1
ATOM 2854 O O . GLY B 1 69 ? -5.97 -19.628 -29.393 1 85.28 69 GLY B O 1
ATOM 2855 N N . ASP B 1 70 ? -6.649 -21.001 -27.895 1 86.22 70 ASP B N 1
ATOM 2856 C CA . ASP B 1 70 ? -7.351 -19.993 -27.107 1 86.22 70 ASP B CA 1
ATOM 2857 C C . ASP B 1 70 ? -6.414 -19.336 -26.095 1 86.22 70 ASP B C 1
ATOM 2859 O O . ASP B 1 70 ? -6.825 -18.446 -25.348 1 86.22 70 ASP B O 1
ATOM 2863 N N . ALA B 1 71 ? -5.185 -19.714 -26.193 1 89.37 71 ALA B N 1
ATOM 2864 C CA . ALA B 1 71 ? -4.206 -19.158 -25.262 1 89.37 71 ALA B CA 1
ATOM 2865 C C . ALA B 1 71 ? -3.898 -17.701 -25.595 1 89.37 71 ALA B C 1
ATOM 2867 O O . ALA B 1 71 ? -3.813 -17.331 -26.768 1 89.37 71 ALA B O 1
ATOM 2868 N N . LEU B 1 72 ? -3.832 -16.862 -24.649 1 88.79 72 LEU B N 1
ATOM 2869 C CA . LEU B 1 72 ? -3.425 -15.471 -24.811 1 88.79 72 LEU B CA 1
ATOM 2870 C C . LEU B 1 72 ? -1.916 -15.323 -24.646 1 88.79 72 LEU B C 1
ATOM 2872 O O . LEU B 1 72 ? -1.354 -15.741 -23.631 1 88.79 72 LEU B O 1
ATOM 2876 N N . VAL B 1 73 ? -1.263 -14.84 -25.69 1 90.63 73 VAL B N 1
ATOM 2877 C CA . VAL B 1 73 ? 0.187 -14.678 -25.689 1 90.63 73 VAL B CA 1
ATOM 2878 C C . VAL B 1 73 ? 0.542 -13.193 -25.681 1 90.63 73 VAL B C 1
ATOM 2880 O O . VAL B 1 73 ? 0.037 -12.423 -26.501 1 90.63 73 VAL B O 1
ATOM 2883 N N . GLN B 1 74 ? 1.378 -12.833 -24.716 1 87 74 GLN B N 1
ATOM 2884 C CA . GLN B 1 74 ? 1.78 -11.435 -24.608 1 87 74 GLN B CA 1
ATOM 2885 C C . GLN B 1 74 ? 3.263 -11.312 -24.272 1 87 74 GLN B C 1
ATOM 2887 O O . GLN B 1 74 ? 3.863 -12.246 -23.735 1 87 74 GLN B O 1
ATOM 2892 N N . SER B 1 75 ? 3.773 -10.199 -24.685 1 83.82 75 SER B N 1
ATOM 2893 C CA . SER B 1 75 ? 5.14 -9.904 -24.266 1 83.82 75 SER B CA 1
ATOM 2894 C C . SER B 1 75 ? 5.197 -9.533 -22.788 1 83.82 75 SER B C 1
ATOM 2896 O O . SER B 1 75 ? 4.257 -8.941 -22.254 1 83.82 75 SER B O 1
ATOM 2898 N N . PHE B 1 76 ? 6.219 -9.961 -22.155 1 77.75 76 PHE B N 1
ATOM 2899 C CA . PHE B 1 76 ? 6.392 -9.668 -20.737 1 77.75 76 PHE B CA 1
ATOM 2900 C C . PHE B 1 76 ? 7.756 -9.039 -20.477 1 77.75 76 PHE B C 1
ATOM 2902 O O . PHE B 1 76 ? 8.726 -9.744 -20.191 1 77.75 76 PHE B O 1
ATOM 2909 N N . GLY B 1 77 ? 7.81 -7.737 -20.446 1 74.15 77 GLY B N 1
ATOM 2910 C CA . GLY B 1 77 ? 9.058 -7.036 -20.189 1 74.15 77 GLY B CA 1
ATOM 2911 C C . GLY B 1 77 ? 10.002 -7.045 -21.377 1 74.15 77 GLY B C 1
ATOM 2912 O O . GLY B 1 77 ? 9.81 -6.292 -22.334 1 74.15 77 GLY B O 1
ATOM 2913 N N . ALA B 1 78 ? 10.946 -8.092 -21.285 1 76.48 78 ALA B N 1
ATOM 2914 C CA . ALA B 1 78 ? 11.959 -8.204 -22.331 1 76.48 78 ALA B CA 1
ATOM 2915 C C . ALA B 1 78 ? 11.389 -8.875 -23.577 1 76.48 78 ALA B C 1
ATOM 2917 O O . ALA B 1 78 ? 10.381 -9.582 -23.503 1 76.48 78 ALA B O 1
ATOM 2918 N N . THR B 1 79 ? 12.003 -8.683 -24.686 1 84.09 79 THR B N 1
ATOM 2919 C CA . THR B 1 79 ? 11.56 -9.246 -25.957 1 84.09 79 THR B CA 1
ATOM 2920 C C . THR B 1 79 ? 11.745 -10.761 -25.971 1 84.09 79 THR B C 1
ATOM 2922 O O . THR B 1 79 ? 11.197 -11.45 -26.834 1 84.09 79 THR B O 1
ATOM 2925 N N . THR B 1 80 ? 12.451 -11.203 -24.967 1 89.74 80 THR B N 1
ATOM 2926 C CA . THR B 1 80 ? 12.707 -12.638 -24.899 1 89.74 80 THR B CA 1
ATOM 2927 C C . THR B 1 80 ? 11.697 -13.325 -23.984 1 89.74 80 THR B C 1
ATOM 2929 O O . THR B 1 80 ? 11.601 -14.554 -23.968 1 89.74 80 THR B O 1
ATOM 2932 N N . ASP B 1 81 ? 10.968 -12.487 -23.282 1 89.87 81 ASP B N 1
ATOM 2933 C CA . ASP B 1 81 ? 10.054 -13.053 -22.294 1 89.87 81 ASP B CA 1
ATOM 2934 C C . ASP B 1 81 ? 8.612 -13.016 -22.796 1 89.87 81 ASP B C 1
ATOM 29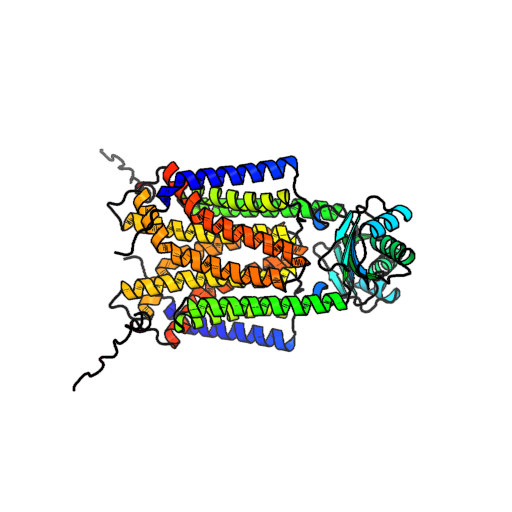36 O O . ASP B 1 81 ? 8.142 -11.982 -23.275 1 89.87 81 ASP B O 1
ATOM 2940 N N . VAL B 1 82 ? 8.027 -14.146 -22.735 1 91.02 82 VAL B N 1
ATOM 2941 C CA . VAL B 1 82 ? 6.66 -14.276 -23.228 1 91.02 82 VAL B CA 1
ATOM 2942 C C . VAL B 1 82 ? 5.76 -14.818 -22.12 1 91.02 82 VAL B C 1
ATOM 2944 O O . VAL B 1 82 ? 6.159 -15.71 -21.368 1 91.02 82 VAL B O 1
ATOM 2947 N N . LEU B 1 83 ? 4.643 -14.222 -22.028 1 91.68 83 LEU B N 1
ATOM 2948 C CA . LEU B 1 83 ? 3.634 -14.661 -21.07 1 91.68 83 LEU B CA 1
ATOM 2949 C C . LEU B 1 83 ? 2.474 -15.35 -21.781 1 91.68 83 LEU B C 1
ATOM 2951 O O . LEU B 1 83 ? 1.902 -14.798 -22.723 1 91.68 83 LEU B O 1
ATOM 2955 N N . VAL B 1 84 ? 2.173 -16.575 -21.362 1 91.71 84 VAL B N 1
ATOM 2956 C CA . VAL B 1 84 ? 1.069 -17.344 -21.926 1 91.71 84 VAL B CA 1
ATOM 2957 C C . VAL B 1 84 ? 0.012 -17.596 -20.853 1 91.71 84 VAL B C 1
ATOM 2959 O O . VAL B 1 84 ? 0.322 -18.109 -19.776 1 91.71 84 VAL B O 1
ATOM 2962 N N . ARG B 1 85 ? -1.175 -17.21 -21.181 1 91.35 85 ARG B N 1
ATOM 2963 C CA . ARG B 1 85 ? -2.291 -17.424 -20.265 1 91.35 85 ARG B CA 1
ATOM 2964 C C . ARG B 1 85 ? -3.331 -18.355 -20.877 1 91.35 85 ARG B C 1
ATOM 2966 O O . ARG B 1 85 ? -3.709 -18.194 -22.039 1 91.35 85 ARG B O 1
ATOM 2973 N N . LEU B 1 86 ? -3.734 -19.351 -20.052 1 91.38 86 LEU B N 1
ATOM 2974 C CA . LEU B 1 86 ? -4.73 -20.315 -20.506 1 91.38 86 LEU B CA 1
ATOM 2975 C C . LEU B 1 86 ? -5.841 -20.477 -19.474 1 91.38 86 LEU B C 1
ATOM 2977 O O . LEU B 1 86 ? -5.576 -20.498 -18.269 1 91.38 86 LEU B O 1
ATOM 2981 N N . LYS B 1 87 ? -6.969 -20.526 -20.059 1 86.78 87 LYS B N 1
ATOM 2982 C CA . LYS B 1 87 ? -8.103 -20.846 -19.197 1 86.78 87 LYS B CA 1
ATOM 2983 C C . LYS B 1 87 ? -8.238 -22.353 -19.003 1 86.78 87 LYS B C 1
ATOM 2985 O O . LYS B 1 87 ? -7.923 -23.131 -19.905 1 86.78 87 LYS B O 1
ATOM 2990 N N . GLY B 1 88 ? -8.556 -22.782 -17.796 1 83.24 88 GLY B N 1
ATOM 2991 C CA . GLY B 1 88 ? -8.769 -24.202 -17.568 1 83.24 88 GLY B CA 1
ATOM 2992 C C . GLY B 1 88 ? -8.647 -24.597 -16.109 1 83.24 88 GLY B C 1
ATOM 2993 O O . GLY B 1 88 ? -8.226 -23.792 -15.275 1 83.24 88 GLY B O 1
ATOM 2994 N N . ASP B 1 89 ? -9.053 -25.82 -15.916 1 83.99 89 ASP B N 1
ATOM 2995 C CA . ASP B 1 89 ? -9.064 -26.329 -14.548 1 83.99 89 ASP B CA 1
ATOM 2996 C C . ASP B 1 89 ? -8.021 -27.429 -14.363 1 83.99 89 ASP B C 1
ATOM 2998 O O . ASP B 1 89 ? -7.972 -28.076 -13.315 1 83.99 89 ASP B O 1
ATOM 3002 N N . ASP B 1 90 ? -7.148 -27.567 -15.394 1 83.74 90 ASP B N 1
ATOM 3003 C CA . ASP B 1 90 ? -6.13 -28.612 -15.344 1 83.74 90 ASP B CA 1
ATOM 3004 C C . ASP B 1 90 ? -4.803 -28.062 -14.825 1 83.74 90 ASP B C 1
ATOM 3006 O O . ASP B 1 90 ? -4.155 -27.255 -15.494 1 83.74 90 ASP B O 1
ATOM 3010 N N . PRO B 1 91 ? -4.369 -28.602 -13.71 1 81.08 91 PRO B N 1
ATOM 3011 C CA . PRO B 1 91 ? -3.105 -28.122 -13.146 1 81.08 91 PRO B CA 1
ATOM 3012 C C . PRO B 1 91 ? -1.896 -28.499 -14 1 81.08 91 PRO B C 1
ATOM 3014 O O . PRO B 1 91 ? -0.814 -27.932 -13.829 1 81.08 91 PRO B O 1
ATOM 3017 N N . GLN B 1 92 ? -2.071 -29.363 -14.926 1 82.2 92 GLN B N 1
ATOM 3018 C CA . GLN B 1 92 ? -0.955 -29.83 -15.741 1 82.2 92 GLN B CA 1
ATOM 3019 C C . GLN B 1 92 ? -0.851 -29.036 -17.04 1 82.2 92 GLN B C 1
ATOM 3021 O O . GLN B 1 92 ? 0.096 -29.214 -17.809 1 82.2 92 GLN B O 1
ATOM 3026 N N . LEU B 1 93 ? -1.733 -28.149 -17.16 1 83.68 93 LEU B N 1
ATOM 3027 C CA . LEU B 1 93 ? -1.811 -27.415 -18.418 1 83.68 93 LEU B CA 1
ATOM 3028 C C . LEU B 1 93 ? -0.524 -26.639 -18.675 1 83.68 93 LEU B C 1
ATOM 3030 O O . LEU B 1 93 ? -0.077 -26.532 -19.819 1 83.68 93 LEU B O 1
ATOM 3034 N N . GLY B 1 94 ? 0.037 -26.149 -17.669 1 82.84 94 GLY B N 1
ATOM 3035 C CA . GLY B 1 94 ? 1.268 -25.392 -17.823 1 82.84 94 GLY B CA 1
ATOM 3036 C C . GLY B 1 94 ? 2.41 -26.218 -18.385 1 82.84 94 GLY B C 1
ATOM 3037 O O . GLY B 1 94 ? 3.122 -25.77 -19.287 1 82.84 94 GLY B O 1
ATOM 3038 N N . GLU B 1 95 ? 2.493 -27.355 -17.937 1 81.4 95 GLU B N 1
ATOM 3039 C CA . GLU B 1 95 ? 3.551 -28.249 -18.398 1 81.4 95 GLU B CA 1
ATOM 3040 C C . GLU B 1 95 ? 3.298 -28.712 -19.83 1 81.4 95 GLU B C 1
ATOM 3042 O O . GLU B 1 95 ? 4.239 -28.886 -20.607 1 81.4 95 GLU B O 1
ATOM 3047 N N . LYS B 1 96 ? 2.092 -29.013 -20.022 1 85.61 96 LYS B N 1
ATOM 3048 C CA . LYS B 1 96 ? 1.728 -29.478 -21.357 1 85.61 96 LYS B CA 1
ATOM 3049 C C . LYS B 1 96 ? 2.035 -28.418 -22.411 1 85.61 96 LYS B C 1
ATOM 3051 O O . LYS B 1 96 ? 2.58 -28.731 -23.472 1 85.61 96 LYS B O 1
ATOM 3056 N N . VAL B 1 97 ? 1.755 -27.254 -22.027 1 87.58 97 VAL B N 1
ATOM 3057 C CA . VAL B 1 97 ? 1.965 -26.142 -22.947 1 87.58 97 VAL B CA 1
ATOM 3058 C C . VAL B 1 97 ? 3.461 -25.884 -23.114 1 87.58 97 VAL B C 1
ATOM 3060 O O . VAL B 1 97 ? 3.942 -25.683 -24.232 1 87.58 97 VAL B O 1
ATOM 3063 N N . ALA B 1 98 ? 4.165 -25.903 -22.022 1 86.97 98 ALA B N 1
ATOM 3064 C CA . ALA B 1 98 ? 5.608 -25.688 -22.081 1 86.97 98 ALA B CA 1
ATOM 3065 C C . ALA B 1 98 ? 6.289 -26.761 -22.926 1 86.97 98 ALA B C 1
ATOM 3067 O O . ALA B 1 98 ? 7.192 -26.462 -23.711 1 86.97 98 ALA B O 1
ATOM 3068 N N . SER B 1 99 ? 5.88 -27.927 -22.756 1 85.8 99 SER B N 1
ATOM 3069 C CA . SER B 1 99 ? 6.447 -29.036 -23.516 1 85.8 99 SER B CA 1
ATOM 3070 C C . SER B 1 99 ? 6.138 -28.902 -25.004 1 85.8 99 SER B C 1
ATOM 3072 O O . SER B 1 99 ? 6.991 -29.184 -25.848 1 85.8 99 SER B O 1
ATOM 3074 N N . ALA B 1 100 ? 4.956 -28.485 -25.248 1 86.94 100 ALA B N 1
ATOM 3075 C CA . ALA B 1 100 ? 4.546 -28.296 -26.637 1 86.94 100 ALA B CA 1
ATOM 3076 C C . ALA B 1 100 ? 5.378 -27.209 -27.311 1 86.94 100 ALA B C 1
ATOM 3078 O O . ALA B 1 100 ? 5.783 -27.356 -28.467 1 86.94 100 ALA B O 1
ATOM 3079 N N . LEU B 1 101 ? 5.629 -26.203 -26.667 1 88.57 101 LEU B N 1
ATOM 3080 C CA . LEU B 1 101 ? 6.379 -25.085 -27.229 1 88.57 101 LEU B CA 1
ATOM 3081 C C . LEU B 1 101 ? 7.861 -25.428 -27.344 1 88.57 101 LEU B C 1
ATOM 3083 O O . LEU B 1 101 ? 8.545 -24.946 -28.249 1 88.57 101 LEU B O 1
ATOM 3087 N N . ARG B 1 102 ? 8.326 -26.201 -26.384 1 85.88 102 ARG B N 1
ATOM 3088 C CA . ARG B 1 102 ? 9.715 -26.641 -26.451 1 85.88 102 ARG B CA 1
ATOM 3089 C C . ARG B 1 102 ? 9.967 -27.471 -27.706 1 85.88 102 ARG B C 1
ATOM 3091 O O . ARG B 1 102 ? 11.028 -27.365 -28.324 1 85.88 102 ARG B O 1
ATOM 3098 N N . GLN B 1 103 ? 9.009 -28.22 -28.023 1 82.08 103 GLN B N 1
ATOM 3099 C CA . GLN B 1 103 ? 9.119 -29.075 -29.2 1 82.08 103 GLN B CA 1
ATOM 3100 C C . GLN B 1 103 ? 9.052 -28.254 -30.484 1 82.08 103 GLN B C 1
ATOM 3102 O O . GLN B 1 103 ? 9.708 -28.585 -31.474 1 82.08 103 GLN B O 1
ATOM 3107 N N . SER B 1 104 ? 8.282 -27.23 -30.427 1 79.71 104 SER B N 1
ATOM 3108 C CA . SER B 1 104 ? 8.093 -26.405 -31.616 1 79.71 104 SER B CA 1
ATOM 3109 C C . SER B 1 104 ? 9.245 -25.421 -31.794 1 79.71 104 SER B C 1
ATOM 3111 O O . SER B 1 104 ? 9.505 -24.956 -32.905 1 79.71 104 SER B O 1
ATOM 3113 N N . ALA B 1 105 ? 9.911 -25.078 -30.742 1 76.21 105 ALA B N 1
ATOM 3114 C CA . ALA B 1 105 ? 10.956 -24.059 -30.789 1 76.21 105 ALA B CA 1
ATOM 3115 C C . ALA B 1 105 ? 12.341 -24.687 -30.667 1 76.21 105 ALA B C 1
ATOM 3117 O O . ALA B 1 105 ? 13.193 -24.188 -29.928 1 76.21 105 ALA B O 1
ATOM 3118 N N . SER B 1 106 ? 12.63 -25.625 -31.426 1 75.67 106 SER B N 1
ATOM 3119 C CA . SER B 1 106 ? 13.891 -26.351 -31.328 1 75.67 106 SER B CA 1
ATOM 3120 C C . SER B 1 106 ? 15.077 -25.447 -31.647 1 75.67 106 SER B C 1
ATOM 3122 O O . SER B 1 106 ? 16.182 -25.664 -31.147 1 75.67 106 SER B O 1
ATOM 3124 N N . ASP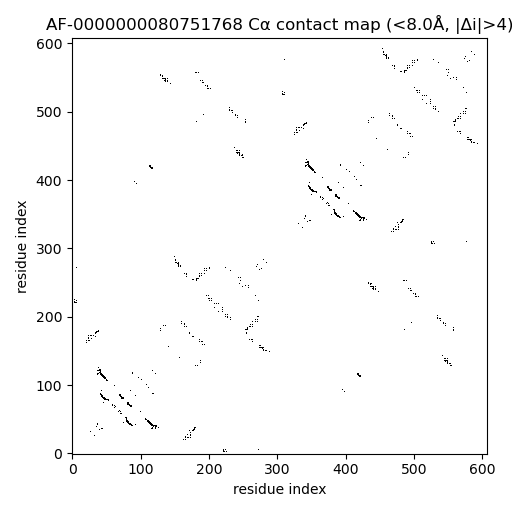 B 1 107 ? 14.852 -24.472 -32.325 1 82.05 107 ASP B N 1
ATOM 3125 C CA . ASP B 1 107 ? 15.937 -23.595 -32.755 1 82.05 107 ASP B CA 1
ATOM 3126 C C . ASP B 1 107 ? 16.183 -22.485 -31.735 1 82.05 107 ASP B C 1
ATOM 3128 O O . ASP B 1 107 ? 17.212 -21.808 -31.784 1 82.05 107 ASP B O 1
ATOM 3132 N N . ASN B 1 108 ? 15.296 -22.244 -30.914 1 87.13 108 ASN B N 1
ATOM 3133 C CA . ASN B 1 108 ? 15.389 -21.217 -29.881 1 87.13 108 ASN B CA 1
ATOM 3134 C C . ASN B 1 108 ? 15.022 -21.77 -28.507 1 87.13 108 ASN B C 1
ATOM 3136 O O . ASN B 1 108 ? 13.867 -21.683 -28.086 1 87.13 108 ASN B O 1
ATOM 3140 N N . PRO B 1 109 ? 15.988 -22.325 -27.795 1 88 109 PRO B N 1
ATOM 3141 C CA . PRO B 1 109 ? 15.701 -22.93 -26.492 1 88 109 PRO B CA 1
ATOM 3142 C C . PRO B 1 109 ? 14.953 -21.986 -25.554 1 88 109 PRO B C 1
ATOM 3144 O O . PRO B 1 109 ? 15.214 -20.78 -25.549 1 88 109 PRO B O 1
ATOM 3147 N N . MET B 1 110 ? 13.956 -22.562 -24.924 1 88 110 MET B N 1
ATOM 3148 C CA . MET B 1 110 ? 13.122 -21.779 -24.017 1 88 110 MET B CA 1
ATOM 3149 C C . MET B 1 110 ? 13.128 -22.381 -22.616 1 88 110 MET B C 1
ATOM 3151 O O . MET B 1 110 ? 13.231 -23.599 -22.46 1 88 110 MET B O 1
ATOM 3155 N N . THR B 1 111 ? 13.142 -21.513 -21.623 1 87.96 111 THR B N 1
ATOM 3156 C CA . THR B 1 111 ? 13.074 -21.951 -20.233 1 87.96 111 THR B CA 1
ATOM 3157 C C . THR B 1 111 ? 11.832 -21.386 -19.549 1 87.96 111 THR B C 1
ATOM 3159 O O . THR B 1 111 ? 11.406 -20.269 -19.848 1 87.96 111 THR B O 1
ATOM 3162 N N . VAL B 1 112 ? 11.319 -22.234 -18.736 1 89.01 112 VAL B N 1
ATOM 3163 C CA . VAL B 1 112 ? 10.174 -21.786 -17.951 1 89.01 112 VAL B CA 1
ATOM 3164 C C . VAL B 1 112 ? 10.656 -20.979 -16.747 1 89.01 112 VAL B C 1
ATOM 3166 O O . VAL B 1 112 ? 11.307 -21.52 -15.85 1 89.01 112 VAL B O 1
ATOM 3169 N N . LYS B 1 113 ? 10.288 -19.744 -16.756 1 89.24 113 LYS B N 1
ATOM 3170 C CA . LYS B 1 113 ? 10.694 -18.869 -15.66 1 89.24 113 LYS B CA 1
ATOM 3171 C C . LYS B 1 113 ? 9.719 -18.965 -14.49 1 89.24 113 LYS B C 1
ATOM 3173 O O . LYS B 1 113 ? 10.13 -18.927 -13.328 1 89.24 113 LYS B O 1
ATOM 3178 N N . ARG B 1 114 ? 8.482 -18.967 -14.878 1 90.28 114 ARG B N 1
ATOM 3179 C CA . ARG B 1 114 ? 7.426 -19.02 -13.872 1 90.28 114 ARG B CA 1
ATOM 3180 C C . ARG B 1 114 ? 6.183 -19.714 -14.418 1 90.28 114 ARG B C 1
ATOM 3182 O O . ARG B 1 114 ? 5.852 -19.568 -15.597 1 90.28 114 ARG B O 1
ATOM 3189 N N . ALA B 1 115 ? 5.584 -20.503 -13.555 1 90.2 115 ALA B N 1
ATOM 3190 C CA . ALA B 1 115 ? 4.311 -21.144 -13.876 1 90.2 115 ALA B CA 1
ATOM 3191 C C . ALA B 1 115 ? 3.349 -21.077 -12.693 1 90.2 115 ALA B C 1
ATOM 3193 O O . ALA B 1 115 ? 3.729 -21.375 -11.558 1 90.2 115 ALA B O 1
ATOM 3194 N N . GLU B 1 116 ? 2.169 -20.619 -13.074 1 90.07 116 GLU B N 1
ATOM 3195 C CA . GLU B 1 116 ? 1.168 -20.474 -12.021 1 90.07 116 GLU B CA 1
ATOM 3196 C C . GLU B 1 116 ? -0.169 -21.076 -12.443 1 90.07 116 GLU B C 1
ATOM 3198 O O . GLU B 1 116 ? -0.594 -20.913 -13.589 1 90.07 116 GLU B O 1
ATOM 3203 N N . PHE B 1 117 ? -0.709 -21.859 -11.522 1 90.42 117 PHE B N 1
ATOM 3204 C CA . PHE B 1 117 ? -2.054 -22.392 -11.703 1 90.42 117 PHE B CA 1
ATOM 3205 C C . PHE B 1 117 ? -2.956 -21.991 -10.541 1 90.42 117 PHE B C 1
ATOM 3207 O O . PHE B 1 117 ? -2.561 -22.093 -9.378 1 90.42 117 PHE B O 1
ATOM 3214 N N . VAL B 1 118 ? -4.158 -21.567 -10.876 1 91.06 118 VAL B N 1
ATOM 3215 C CA . VAL B 1 118 ? -5.194 -21.265 -9.893 1 91.06 118 VAL B CA 1
ATOM 3216 C C . VAL B 1 118 ? -6.5 -21.948 -10.293 1 91.06 118 VAL B C 1
ATOM 3218 O O . VAL B 1 118 ? -6.988 -21.763 -11.41 1 91.06 118 VAL B O 1
ATOM 3221 N N . GLY B 1 119 ? -6.962 -22.717 -9.351 1 91.22 119 GLY B N 1
ATOM 3222 C CA . GLY B 1 119 ? -8.246 -23.346 -9.613 1 91.22 119 GLY B CA 1
ATOM 3223 C C . GLY B 1 119 ? -9.382 -22.35 -9.747 1 91.22 119 GLY B C 1
ATOM 3224 O O . GLY B 1 119 ? -9.389 -21.314 -9.078 1 91.22 119 GLY B O 1
ATOM 3225 N N . PRO B 1 120 ? -10.35 -22.635 -10.617 1 89.2 120 PRO B N 1
ATOM 3226 C CA . PRO B 1 120 ? -11.458 -21.707 -10.853 1 89.2 120 PRO B CA 1
ATOM 3227 C C . PRO B 1 120 ? -12.238 -21.384 -9.581 1 89.2 120 PRO B C 1
ATOM 3229 O O . PRO B 1 120 ? -12.659 -20.241 -9.383 1 89.2 120 PRO B O 1
ATOM 3232 N N . ALA B 1 121 ? -12.442 -22.374 -8.761 1 87.91 121 ALA B N 1
ATOM 3233 C CA . ALA B 1 121 ? -13.179 -22.15 -7.52 1 87.91 121 ALA B CA 1
ATOM 3234 C C . ALA B 1 121 ? -12.443 -21.166 -6.615 1 87.91 121 ALA B C 1
ATOM 3236 O O . ALA B 1 121 ? -13.065 -20.306 -5.987 1 87.91 121 ALA B O 1
ATOM 3237 N N . VAL B 1 122 ? -11.222 -21.334 -6.584 1 87.01 122 VAL B N 1
ATOM 3238 C CA . VAL B 1 122 ? -10.403 -20.449 -5.763 1 87.01 122 VAL B CA 1
ATOM 3239 C C . VAL B 1 122 ? -10.441 -19.033 -6.332 1 87.01 122 VAL B C 1
ATOM 3241 O O . VAL B 1 122 ? -10.533 -18.058 -5.583 1 87.01 122 VAL B O 1
ATOM 3244 N N . GLY B 1 123 ? -10.336 -18.998 -7.602 1 89.01 123 GLY B N 1
ATOM 3245 C CA . GLY B 1 123 ? -10.401 -17.697 -8.248 1 89.01 123 GLY B CA 1
ATOM 3246 C C . GLY B 1 123 ? -11.681 -16.942 -7.943 1 89.01 123 GLY B C 1
ATOM 3247 O O . GLY B 1 123 ? -11.647 -15.745 -7.648 1 89.01 123 GLY B O 1
ATOM 3248 N N . GLU B 1 124 ? -12.761 -17.595 -7.997 1 89.56 124 GLU B N 1
ATOM 3249 C CA . GLU B 1 124 ? -14.055 -16.984 -7.705 1 89.56 124 GLU B CA 1
ATOM 3250 C C . GLU B 1 124 ? -14.142 -16.545 -6.246 1 89.56 124 GLU B C 1
ATOM 3252 O O . GLU B 1 124 ? -14.679 -15.477 -5.945 1 89.56 124 GLU B O 1
ATOM 3257 N N . GLU B 1 125 ? -13.653 -17.356 -5.438 1 87.36 125 GLU B N 1
ATOM 3258 C CA . GLU B 1 125 ? -13.658 -17.033 -4.015 1 87.36 125 GLU B CA 1
ATOM 3259 C C . GLU B 1 125 ? -12.822 -15.788 -3.729 1 87.36 125 GLU B C 1
ATOM 3261 O O . GLU B 1 125 ? -13.234 -14.922 -2.955 1 87.36 125 GLU B O 1
ATOM 3266 N N . LEU B 1 126 ? -11.709 -15.766 -4.376 1 85.86 126 LEU B N 1
ATOM 3267 C CA . LEU B 1 126 ? -10.82 -14.626 -4.176 1 85.86 126 LEU B CA 1
ATOM 3268 C C . LEU B 1 126 ? -11.449 -13.345 -4.714 1 85.86 126 LEU B C 1
ATOM 3270 O O . LEU B 1 126 ? -11.318 -12.281 -4.105 1 85.86 126 LEU B O 1
ATOM 3274 N N . ARG B 1 127 ? -12.057 -13.473 -5.812 1 86.83 127 ARG B N 1
ATOM 3275 C CA . ARG B 1 127 ? -12.737 -12.32 -6.393 1 86.83 127 ARG B CA 1
ATOM 3276 C C . ARG B 1 127 ? -13.827 -11.801 -5.462 1 86.83 127 ARG B C 1
ATOM 3278 O O . ARG B 1 127 ? -13.906 -10.599 -5.199 1 86.83 127 ARG B O 1
ATOM 3285 N N . ASP B 1 128 ? -14.613 -12.655 -4.944 1 87.52 128 ASP B N 1
ATOM 3286 C CA . ASP B 1 128 ? -15.719 -12.266 -4.075 1 87.52 128 ASP B CA 1
ATOM 3287 C C . ASP B 1 128 ? -15.206 -11.724 -2.743 1 87.52 128 ASP B C 1
ATOM 3289 O O . ASP B 1 128 ? -15.684 -10.695 -2.259 1 87.52 128 ASP B O 1
ATOM 3293 N N . GLN B 1 129 ? -14.26 -12.412 -2.239 1 85.44 129 GLN B N 1
ATOM 3294 C CA . GLN B 1 129 ? -13.697 -11.98 -0.965 1 85.44 129 GLN B CA 1
ATOM 3295 C C . GLN B 1 129 ? -12.955 -10.654 -1.112 1 85.44 129 GLN B C 1
ATOM 3297 O O . GLN B 1 129 ? -13.04 -9.789 -0.239 1 85.44 129 GLN B O 1
ATOM 3302 N N . GLY B 1 130 ? -12.222 -10.583 -2.162 1 83.18 130 GLY B N 1
ATOM 3303 C CA . GLY B 1 130 ? -11.534 -9.329 -2.425 1 83.18 130 GLY B CA 1
ATOM 3304 C C . GLY B 1 130 ? -12.48 -8.157 -2.613 1 83.18 130 GLY B C 1
ATOM 3305 O O . GLY B 1 130 ? -12.259 -7.079 -2.057 1 83.18 130 GLY B O 1
ATOM 3306 N N . GLY B 1 131 ? -13.455 -8.355 -3.416 1 83.39 131 GLY B N 1
ATOM 3307 C CA . GLY B 1 131 ? -14.46 -7.322 -3.608 1 83.39 131 GLY B CA 1
ATOM 3308 C C . GLY B 1 131 ? -15.16 -6.924 -2.323 1 83.39 131 GLY B C 1
ATOM 3309 O O . GLY B 1 131 ? -15.354 -5.735 -2.058 1 83.39 131 GLY B O 1
ATOM 3310 N N . LEU B 1 132 ? -15.491 -7.888 -1.575 1 84.09 132 LEU B N 1
ATOM 3311 C CA . LEU B 1 132 ? -16.142 -7.627 -0.296 1 84.09 132 LEU B CA 1
ATOM 3312 C C . LEU B 1 132 ? -15.205 -6.882 0.649 1 84.09 132 LEU B C 1
ATOM 3314 O O . LEU B 1 132 ? -15.634 -5.981 1.373 1 84.09 132 LEU B O 1
ATOM 3318 N N . GLY B 1 133 ? -13.995 -7.345 0.621 1 82.22 133 GLY B N 1
ATOM 3319 C CA . GLY B 1 133 ? -13.011 -6.637 1.425 1 82.22 133 GLY B CA 1
ATOM 3320 C C . GLY B 1 133 ? -12.911 -5.163 1.083 1 82.22 133 GLY B C 1
ATOM 3321 O O . GLY B 1 133 ? -12.844 -4.316 1.977 1 82.22 133 GLY B O 1
ATOM 3322 N N . MET B 1 134 ? -12.908 -4.855 -0.143 1 84.1 134 MET B N 1
ATOM 3323 C CA . MET B 1 134 ? -12.837 -3.467 -0.592 1 84.1 134 MET B CA 1
ATOM 3324 C C . MET B 1 134 ? -14.073 -2.689 -0.154 1 84.1 134 MET B C 1
ATOM 3326 O O . MET B 1 134 ? -13.963 -1.559 0.325 1 84.1 134 MET B O 1
ATOM 3330 N N . LEU B 1 135 ? -15.257 -3.295 -0.282 1 85.73 135 LEU B N 1
ATOM 3331 C CA . LEU B 1 135 ? -16.506 -2.643 0.095 1 85.73 135 LEU B CA 1
ATOM 3332 C C . LEU B 1 135 ? -16.558 -2.396 1.599 1 85.73 135 LEU B C 1
ATOM 3334 O O . LEU B 1 135 ? -16.995 -1.332 2.043 1 85.73 135 LEU B O 1
ATOM 3338 N N . LEU B 1 136 ? -16.119 -3.329 2.301 1 85.18 136 LEU B N 1
ATOM 3339 C CA . LEU B 1 136 ? -16.122 -3.193 3.754 1 85.18 136 LEU B CA 1
ATOM 3340 C C . LEU B 1 136 ? -15.107 -2.149 4.205 1 85.18 136 LEU B C 1
ATOM 3342 O O . LEU B 1 136 ? -15.342 -1.426 5.176 1 85.18 136 LEU B O 1
ATOM 3346 N N . ALA B 1 137 ? -13.979 -2.16 3.486 1 82.95 137 ALA B N 1
ATOM 3347 C CA . ALA B 1 137 ? -13.001 -1.114 3.771 1 82.95 137 ALA B CA 1
ATOM 3348 C C . ALA B 1 137 ? -13.599 0.272 3.546 1 82.95 137 ALA B C 1
ATOM 3350 O O . ALA B 1 137 ? -13.479 1.153 4.401 1 82.95 137 ALA B O 1
ATOM 3351 N N . LEU B 1 138 ? -14.226 0.452 2.483 1 83.67 138 LEU B N 1
ATOM 3352 C CA . LEU B 1 138 ? -14.881 1.717 2.166 1 83.67 138 LEU B CA 1
ATOM 3353 C C . LEU B 1 138 ? -15.98 2.028 3.176 1 83.67 138 LEU B C 1
ATOM 3355 O O . LEU B 1 138 ? -16.115 3.17 3.621 1 83.67 138 LEU B O 1
ATOM 3359 N N . GLY B 1 139 ? -16.774 0.967 3.481 1 82.96 139 GLY B N 1
ATOM 3360 C CA . GLY B 1 139 ? -17.828 1.123 4.471 1 82.96 139 GLY B CA 1
ATOM 3361 C C . GLY B 1 139 ? -17.307 1.514 5.841 1 82.96 139 GLY B C 1
ATOM 3362 O O . GLY B 1 139 ? -17.859 2.405 6.49 1 82.96 139 GLY B O 1
ATOM 3363 N N . GLY B 1 140 ? -16.278 0.836 6.311 1 81.68 140 GLY B N 1
ATOM 3364 C CA . GLY B 1 140 ? -15.67 1.178 7.587 1 81.68 140 GLY B CA 1
ATOM 3365 C C . GLY B 1 140 ? -15.174 2.611 7.646 1 81.68 140 GLY B C 1
ATOM 3366 O O . GLY B 1 140 ? -15.374 3.301 8.647 1 81.68 140 GLY B O 1
ATOM 3367 N N . ILE B 1 141 ? -14.57 3.116 6.619 1 80.92 141 ILE B N 1
ATOM 3368 C CA . ILE B 1 141 ? -14.076 4.487 6.544 1 80.92 141 ILE B CA 1
ATOM 3369 C C . ILE B 1 141 ? -15.251 5.462 6.585 1 80.92 141 ILE B C 1
ATOM 3371 O O . ILE B 1 141 ? -15.182 6.498 7.25 1 80.92 141 ILE B O 1
ATOM 3375 N N . LEU B 1 142 ? -16.287 5.068 5.862 1 81.12 142 LEU B N 1
ATOM 3376 C CA . LEU B 1 142 ? -17.485 5.9 5.851 1 81.12 142 LEU B CA 1
ATOM 3377 C C . LEU B 1 142 ? -18.061 6.042 7.256 1 81.12 142 LEU B C 1
ATOM 3379 O O . LEU B 1 142 ? -18.447 7.139 7.665 1 81.12 142 LEU B O 1
ATOM 3383 N N . VAL B 1 143 ? -18.141 4.932 7.908 1 81.59 143 VAL B N 1
ATOM 3384 C CA . VAL B 1 143 ? -18.66 4.947 9.272 1 81.59 143 VAL B CA 1
ATOM 3385 C C . VAL B 1 143 ? -17.769 5.818 10.154 1 81.59 143 VAL B C 1
ATOM 3387 O O . VAL B 1 143 ? -18.265 6.622 10.947 1 81.59 143 VAL B O 1
ATOM 3390 N N . TYR B 1 144 ? -16.478 5.732 10.012 1 82.46 144 TYR B N 1
ATOM 3391 C CA . TYR B 1 144 ? -15.54 6.514 10.81 1 82.46 144 TYR B CA 1
ATOM 3392 C C . TYR B 1 144 ? -15.704 8.005 10.538 1 82.46 144 TYR B C 1
ATOM 3394 O O . TYR B 1 144 ? -15.771 8.809 11.471 1 82.46 144 TYR B O 1
ATOM 3402 N N . VAL B 1 145 ? -15.738 8.369 9.293 1 77.95 145 VAL B N 1
ATOM 3403 C CA . VAL B 1 145 ? -15.838 9.771 8.901 1 77.95 145 VAL B CA 1
ATOM 3404 C C . VAL B 1 145 ? -17.164 10.35 9.39 1 77.95 145 VAL B C 1
ATOM 3406 O O . VAL B 1 145 ? -17.23 11.516 9.787 1 77.95 145 VAL B O 1
ATOM 3409 N N . ALA B 1 146 ? -18.227 9.531 9.381 1 77.52 146 ALA B N 1
ATOM 3410 C CA . ALA B 1 146 ? -19.546 9.969 9.828 1 77.52 146 ALA B CA 1
ATOM 3411 C C . ALA B 1 146 ? -19.533 10.321 11.313 1 77.52 146 ALA B C 1
ATOM 3413 O O . ALA B 1 146 ? -20.214 11.256 11.741 1 77.52 146 ALA B O 1
ATOM 3414 N N . PHE B 1 147 ? -18.729 9.593 12.037 1 80.86 147 PHE B N 1
ATOM 3415 C CA . PHE B 1 147 ? -18.678 9.826 13.475 1 80.86 147 PHE B CA 1
ATOM 3416 C C . PHE B 1 147 ? -17.676 10.924 13.811 1 80.86 147 PHE B C 1
ATOM 3418 O O . PHE B 1 147 ? -17.839 11.639 14.803 1 80.86 147 PHE B O 1
ATOM 3425 N N . ARG B 1 148 ? -16.742 10.998 13.012 1 75.75 148 ARG B N 1
ATOM 3426 C CA . ARG B 1 148 ? -15.65 11.908 13.341 1 75.75 148 ARG B CA 1
ATOM 3427 C C . ARG B 1 148 ? -15.946 13.32 12.848 1 75.75 148 ARG B C 1
ATOM 3429 O O . ARG B 1 148 ? -15.539 14.301 13.475 1 75.75 148 ARG B O 1
ATOM 3436 N N . PHE B 1 149 ? -16.551 13.382 11.75 1 75.49 149 PHE B N 1
ATOM 3437 C CA . PHE B 1 149 ? -16.715 14.683 11.111 1 75.49 149 PHE B CA 1
ATOM 3438 C C . PHE B 1 149 ? -18.19 15.052 11.006 1 75.49 149 PHE B C 1
ATOM 3440 O O . PHE B 1 149 ? -19.059 14.178 11.047 1 75.49 149 PHE B O 1
ATOM 3447 N N . GLN B 1 150 ? -18.39 16.304 11.06 1 83.46 150 GLN B N 1
ATOM 3448 C CA . GLN B 1 150 ? -19.705 16.789 10.657 1 83.46 150 GLN B CA 1
ATOM 3449 C C . GLN B 1 150 ? -20.091 16.255 9.281 1 83.46 150 GLN B C 1
ATOM 3451 O O . GLN B 1 150 ? -19.222 15.968 8.454 1 83.46 150 GLN B O 1
ATOM 3456 N N . TRP B 1 151 ? -21.306 16.018 9.06 1 85.33 151 TRP B N 1
ATOM 3457 C CA . TRP B 1 151 ? -21.793 15.279 7.9 1 85.33 151 TRP B CA 1
ATOM 3458 C C . TRP B 1 151 ? -21.377 15.966 6.603 1 85.33 151 TRP B C 1
ATOM 3460 O O . TRP B 1 151 ? -21.164 15.305 5.584 1 85.33 151 TRP B O 1
ATOM 3470 N N . LYS B 1 152 ? -21.255 17.289 6.665 1 89.54 152 LYS B N 1
ATOM 3471 C CA . LYS B 1 152 ? -20.852 17.976 5.441 1 89.54 152 LYS B CA 1
ATOM 3472 C C . LYS B 1 152 ? -19.414 17.632 5.066 1 89.54 152 LYS B C 1
ATOM 3474 O O . LYS B 1 152 ? -19.103 17.439 3.889 1 89.54 152 LYS B O 1
ATOM 3479 N N . PHE B 1 153 ? -18.539 17.519 6.107 1 89.84 153 PHE B N 1
ATOM 3480 C CA . PHE B 1 153 ? -17.159 17.109 5.88 1 89.84 153 PHE B CA 1
ATOM 3481 C C . PHE B 1 153 ? -17.093 15.65 5.443 1 89.84 153 PHE B C 1
ATOM 3483 O O . PHE B 1 153 ? -16.279 15.288 4.591 1 89.84 153 PHE B O 1
ATOM 3490 N N . GLY B 1 154 ? -17.961 14.873 6.052 1 88.33 154 GLY B N 1
ATOM 3491 C CA . GLY B 1 154 ? -18.023 13.469 5.681 1 88.33 154 GLY B CA 1
ATOM 3492 C C . GLY B 1 154 ? -18.394 13.251 4.226 1 88.33 154 GLY B C 1
ATOM 3493 O O . GLY B 1 154 ? -17.8 12.411 3.547 1 88.33 154 GLY B O 1
ATOM 3494 N N . CYS B 1 155 ? -19.337 14.002 3.75 1 89.22 155 CYS B N 1
ATOM 3495 C CA . CYS B 1 155 ? -19.761 13.889 2.359 1 89.22 155 CYS B CA 1
ATOM 3496 C C . CYS B 1 155 ? -18.624 14.25 1.411 1 89.22 155 CYS B C 1
ATOM 3498 O O . CYS B 1 155 ? -18.42 13.582 0.396 1 89.22 155 CYS B O 1
ATOM 3500 N N . GLY B 1 156 ? -17.932 15.306 1.752 1 90.49 156 GLY B N 1
ATOM 3501 C CA . GLY B 1 156 ? -16.797 15.692 0.928 1 90.49 156 GLY B CA 1
ATOM 3502 C C . GLY B 1 156 ? -15.706 14.639 0.885 1 90.49 156 GLY B C 1
ATOM 3503 O O . GLY B 1 156 ? -15.156 14.351 -0.18 1 90.49 156 GLY B O 1
ATOM 3504 N N . ALA B 1 157 ? -15.43 14.057 2.024 1 90.35 157 ALA B N 1
ATOM 3505 C CA . ALA B 1 157 ? -14.391 13.036 2.127 1 90.35 157 ALA B CA 1
ATOM 3506 C C . ALA B 1 157 ? -14.771 11.785 1.339 1 90.35 157 ALA B C 1
ATOM 3508 O O . ALA B 1 157 ? -13.946 11.23 0.609 1 90.35 157 ALA B O 1
ATOM 3509 N N . VAL B 1 158 ? -15.996 11.386 1.436 1 87.82 158 VAL B N 1
ATOM 3510 C CA . VAL B 1 158 ? -16.476 10.161 0.805 1 87.82 158 VAL B CA 1
ATOM 3511 C C . VAL B 1 158 ? -16.492 10.332 -0.712 1 87.82 158 VAL B C 1
ATOM 3513 O O . VAL B 1 158 ? -16.06 9.442 -1.448 1 87.82 158 VAL B O 1
ATOM 3516 N N . LEU B 1 159 ? -16.977 11.412 -1.154 1 90.33 159 LEU B N 1
ATOM 3517 C CA . LEU B 1 159 ? -17.042 11.656 -2.591 1 90.33 159 LEU B CA 1
ATOM 3518 C C . LEU B 1 159 ? -15.644 11.712 -3.197 1 90.33 159 LEU B C 1
ATOM 3520 O O . LEU B 1 159 ? -15.43 11.251 -4.321 1 90.33 159 LEU B O 1
ATOM 3524 N N . SER B 1 160 ? -14.745 12.338 -2.472 1 92.61 160 SER B N 1
ATOM 3525 C CA . SER B 1 160 ? -13.361 12.377 -2.933 1 92.61 160 SER B CA 1
ATOM 3526 C C . SER B 1 160 ? -12.77 10.974 -3.026 1 92.61 160 SER B C 1
ATOM 3528 O O . SER B 1 160 ? -12.063 10.654 -3.985 1 92.61 160 SER B O 1
ATOM 3530 N N . LEU B 1 161 ? -13.056 10.16 -2.053 1 90.49 161 LEU B N 1
ATOM 3531 C CA . LEU B 1 161 ? -12.544 8.795 -2.018 1 90.49 161 LEU B CA 1
ATOM 3532 C C . LEU B 1 161 ? -13.107 7.973 -3.173 1 90.49 161 LEU B C 1
ATOM 3534 O O . LEU B 1 161 ? -12.38 7.205 -3.807 1 90.49 161 LEU B O 1
ATOM 3538 N N . PHE B 1 162 ? -14.421 8.113 -3.378 1 90.65 162 PHE B N 1
ATOM 3539 C CA . PHE B 1 162 ? -15.058 7.41 -4.485 1 90.65 162 PHE B CA 1
ATOM 3540 C C . PHE B 1 162 ? -14.436 7.817 -5.815 1 90.65 162 PHE B C 1
ATOM 3542 O O . PHE B 1 162 ? -14.182 6.969 -6.673 1 90.65 162 PHE B O 1
ATOM 3549 N N . HIS B 1 163 ? -14.259 9.076 -5.939 1 93.4 163 HIS B N 1
ATOM 3550 C CA . HIS B 1 163 ? -13.616 9.576 -7.149 1 93.4 163 HIS B CA 1
ATOM 3551 C C . HIS B 1 163 ? -12.242 8.945 -7.343 1 93.4 163 HIS B C 1
ATOM 3553 O O . HIS B 1 163 ? -11.905 8.507 -8.446 1 93.4 163 HIS B O 1
ATOM 3559 N N . ASP B 1 164 ? -11.419 8.899 -6.321 1 94.55 164 ASP B N 1
ATOM 3560 C CA . ASP B 1 164 ? -10.057 8.383 -6.417 1 94.55 164 ASP B CA 1
ATOM 3561 C C . ASP B 1 164 ? -10.055 6.913 -6.828 1 94.55 164 ASP B C 1
ATOM 3563 O O . ASP B 1 164 ? -9.254 6.5 -7.67 1 94.55 164 ASP B O 1
ATOM 3567 N N . VAL B 1 165 ? -10.959 6.138 -6.236 1 93.3 165 VAL B N 1
ATOM 3568 C CA . VAL B 1 165 ? -11.04 4.709 -6.521 1 93.3 165 VAL B CA 1
ATOM 3569 C C . VAL B 1 165 ? -11.537 4.495 -7.949 1 93.3 165 VAL B C 1
ATOM 3571 O O . VAL B 1 165 ? -10.975 3.689 -8.694 1 93.3 165 VAL B O 1
ATOM 3574 N N . ILE B 1 166 ? -12.545 5.247 -8.382 1 95.39 166 ILE B N 1
ATOM 3575 C CA . ILE B 1 166 ? -13.154 5.104 -9.7 1 95.39 166 ILE B CA 1
ATOM 3576 C C . ILE B 1 166 ? -12.142 5.477 -10.78 1 95.39 166 ILE B C 1
ATOM 3578 O O . ILE B 1 166 ? -12.028 4.789 -11.797 1 95.39 166 ILE B O 1
ATOM 3582 N N . VAL B 1 167 ? -11.44 6.519 -10.581 1 96.5 167 VAL B N 1
ATOM 3583 C CA . VAL B 1 167 ? -10.467 6.966 -11.572 1 96.5 167 VAL B CA 1
ATOM 3584 C C . VAL B 1 167 ? -9.347 5.936 -11.698 1 96.5 167 VAL B C 1
ATOM 3586 O O . VAL B 1 167 ? -8.891 5.638 -12.804 1 96.5 167 VAL B O 1
ATOM 3589 N N . THR B 1 168 ? -8.862 5.384 -10.605 1 96.44 168 THR B N 1
ATOM 3590 C CA . THR B 1 168 ? -7.817 4.367 -10.639 1 96.44 168 THR B CA 1
ATOM 3591 C C . THR B 1 168 ? -8.294 3.127 -11.39 1 96.44 168 THR B C 1
ATOM 3593 O O . THR B 1 168 ? -7.609 2.638 -12.29 1 96.44 168 THR B O 1
ATOM 3596 N N . LEU B 1 169 ? -9.468 2.657 -11.031 1 96.38 169 LEU B N 1
ATOM 3597 C CA . LEU B 1 169 ? -10.03 1.492 -11.707 1 96.38 169 LEU B CA 1
ATOM 3598 C C . LEU B 1 169 ? -10.294 1.793 -13.179 1 96.38 169 LEU B C 1
ATOM 3600 O O . LEU B 1 169 ? -10.151 0.914 -14.032 1 96.38 169 LEU B O 1
ATOM 3604 N N . GLY B 1 170 ? -10.714 3.031 -13.406 1 97.4 170 GLY B N 1
ATOM 3605 C CA . GLY B 1 170 ? -10.972 3.443 -14.777 1 97.4 170 GLY B CA 1
ATOM 3606 C C . GLY B 1 170 ? -9.741 3.376 -15.661 1 97.4 170 GLY B C 1
ATOM 3607 O O . GLY B 1 170 ? -9.823 2.959 -16.818 1 97.4 170 GLY B O 1
ATOM 3608 N N . VAL B 1 171 ? -8.633 3.751 -15.18 1 96.99 171 VAL B N 1
ATOM 3609 C CA . VAL B 1 171 ? -7.388 3.697 -15.939 1 96.99 171 VAL B CA 1
ATOM 3610 C C . VAL B 1 171 ? -7.032 2.243 -16.244 1 96.99 171 VAL B C 1
ATOM 3612 O O . VAL B 1 171 ? -6.617 1.92 -17.36 1 96.99 171 VAL B O 1
ATOM 3615 N N . PHE B 1 172 ? -7.198 1.369 -15.322 1 96.96 172 PHE B N 1
ATOM 3616 C CA . PHE B 1 172 ? -6.913 -0.046 -15.527 1 96.96 172 PHE B CA 1
ATOM 3617 C C . PHE B 1 172 ? -7.87 -0.649 -16.549 1 96.96 172 PHE B C 1
ATOM 3619 O O . PHE B 1 172 ? -7.473 -1.488 -17.36 1 96.96 172 PHE B O 1
ATOM 3626 N N . SER B 1 173 ? -9.075 -0.198 -16.461 1 97.41 173 SER B N 1
ATOM 3627 C CA . SER B 1 173 ? -10.068 -0.652 -17.429 1 97.41 173 SER B CA 1
ATOM 3628 C C . SER B 1 173 ? -9.758 -0.127 -18.827 1 97.41 173 SER B C 1
ATOM 3630 O O . SER B 1 173 ? -9.816 -0.877 -19.804 1 97.41 173 SER B O 1
ATOM 3632 N N . PHE B 1 174 ? -9.388 1.127 -18.929 1 96.5 174 PHE B N 1
ATOM 3633 C CA . PHE B 1 174 ? -9.14 1.778 -20.21 1 96.5 174 PHE B CA 1
ATOM 3634 C C . PHE B 1 174 ? -7.909 1.188 -20.888 1 96.5 174 PHE B C 1
ATOM 3636 O O . PHE B 1 174 ? -7.922 0.928 -22.093 1 96.5 174 PHE B O 1
ATOM 3643 N N . LEU B 1 175 ? -6.87 0.871 -20.148 1 95.17 175 LEU B N 1
ATOM 3644 C CA . LEU B 1 175 ? -5.617 0.375 -20.706 1 95.17 175 LEU B CA 1
ATOM 3645 C C . LEU B 1 175 ? -5.593 -1.15 -20.714 1 95.17 175 LEU B C 1
ATOM 3647 O O . LEU B 1 175 ? -4.665 -1.757 -21.254 1 95.17 175 LEU B O 1
ATOM 3651 N N . GLN B 1 176 ? -6.548 -1.756 -20.092 1 93.75 176 GLN B N 1
ATOM 3652 C CA . GLN B 1 176 ? -6.692 -3.206 -20.03 1 93.75 176 GLN B CA 1
ATOM 3653 C C . GLN B 1 176 ? -5.46 -3.855 -19.406 1 93.75 176 GLN B C 1
ATOM 3655 O O . GLN B 1 176 ? -4.924 -4.827 -19.943 1 93.75 176 GLN B O 1
ATOM 3660 N N . ILE B 1 177 ? -5.052 -3.181 -18.344 1 92.05 177 ILE B N 1
ATOM 3661 C CA . ILE B 1 177 ? -3.965 -3.736 -17.545 1 92.05 177 ILE B CA 1
ATOM 3662 C C . ILE B 1 177 ? -4.514 -4.796 -16.593 1 92.05 177 ILE B C 1
ATOM 3664 O O . ILE B 1 177 ? -5.587 -4.622 -16.012 1 92.05 177 ILE B O 1
ATOM 3668 N N . PRO B 1 178 ? -3.752 -5.885 -16.484 1 90.73 178 PRO B N 1
ATOM 3669 C CA . PRO B 1 178 ? -4.25 -6.958 -15.62 1 90.73 178 PRO B CA 1
ATOM 3670 C C . PRO B 1 178 ? -4.505 -6.493 -14.188 1 90.73 178 PRO B C 1
ATOM 3672 O O . PRO B 1 178 ? -3.674 -5.792 -1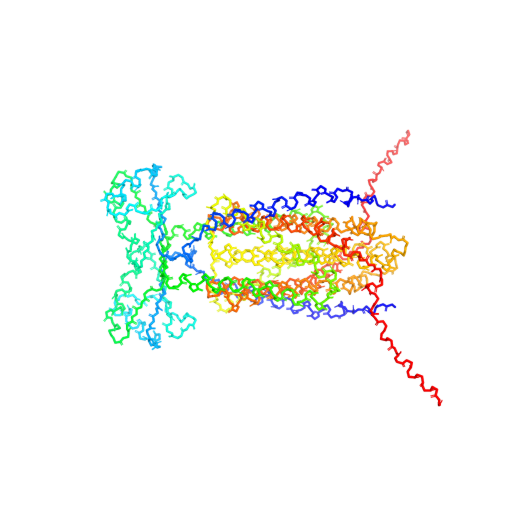3.606 1 90.73 178 PRO B O 1
ATOM 3675 N N . PHE B 1 179 ? -5.701 -6.789 -13.697 1 93.19 179 PHE B N 1
ATOM 3676 C CA . PHE B 1 179 ? -6.123 -6.499 -12.332 1 93.19 179 PHE B CA 1
ATOM 3677 C C . PHE B 1 179 ? -6.016 -7.743 -11.457 1 93.19 179 PHE B C 1
ATOM 3679 O O . PHE B 1 179 ? -6.876 -8.624 -11.515 1 93.19 179 PHE B O 1
ATOM 3686 N N . ASP B 1 180 ? -4.982 -7.842 -10.666 1 90.93 180 ASP B N 1
ATOM 3687 C CA . ASP B 1 180 ? -4.771 -9.007 -9.811 1 90.93 180 ASP B CA 1
ATOM 3688 C C . ASP B 1 180 ? -4.893 -8.634 -8.335 1 90.93 180 ASP B C 1
ATOM 3690 O O . ASP B 1 180 ? -5.305 -7.52 -8.002 1 90.93 180 ASP B O 1
ATOM 3694 N N . LEU B 1 181 ? -4.615 -9.555 -7.538 1 85.03 181 LEU B N 1
ATOM 3695 C CA . LEU B 1 181 ? -4.786 -9.379 -6.1 1 85.03 181 LEU B CA 1
ATOM 3696 C C . LEU B 1 181 ? -3.864 -8.284 -5.573 1 85.03 181 LEU B C 1
ATOM 3698 O O . LEU B 1 181 ? -4.218 -7.568 -4.633 1 85.03 181 LEU B O 1
ATOM 3702 N N . THR B 1 182 ? -2.738 -8.197 -6.133 1 86.25 182 THR B N 1
ATOM 3703 C CA . THR B 1 182 ? -1.783 -7.18 -5.707 1 86.25 182 THR B CA 1
ATOM 3704 C C . THR B 1 182 ? -2.295 -5.783 -6.047 1 86.25 182 THR B C 1
ATOM 3706 O O . THR B 1 182 ? -2.117 -4.844 -5.267 1 86.25 182 THR B O 1
ATOM 3709 N N . VAL B 1 183 ? -2.9 -5.657 -7.171 1 91.5 183 VAL B N 1
ATOM 3710 C CA . VAL B 1 183 ? -3.494 -4.385 -7.57 1 91.5 183 VAL B CA 1
ATOM 3711 C C . VAL B 1 183 ? -4.672 -4.056 -6.656 1 91.5 183 VAL B C 1
ATOM 3713 O O . VAL B 1 183 ? -4.867 -2.898 -6.278 1 91.5 183 VAL B O 1
ATOM 3716 N N . LEU B 1 184 ? -5.461 -5.06 -6.366 1 89.84 184 LEU B N 1
ATOM 3717 C CA . LEU B 1 184 ? -6.547 -4.856 -5.414 1 89.84 184 LEU B CA 1
ATOM 3718 C C . LEU B 1 184 ? -6.013 -4.332 -4.085 1 89.84 184 LEU B C 1
ATOM 3720 O O . LEU B 1 184 ? -6.6 -3.426 -3.49 1 89.84 184 LEU B O 1
ATOM 3724 N N . ALA B 1 185 ? -4.985 -4.909 -3.636 1 85.83 185 ALA B N 1
ATOM 3725 C CA . ALA B 1 185 ? -4.346 -4.472 -2.398 1 85.83 185 ALA B CA 1
ATOM 3726 C C . ALA B 1 185 ? -3.91 -3.012 -2.492 1 85.83 185 ALA B C 1
ATOM 3728 O O . ALA B 1 185 ? -4.017 -2.262 -1.519 1 85.83 185 ALA B O 1
ATOM 3729 N N . ALA B 1 186 ? -3.374 -2.6 -3.617 1 90.34 186 ALA B N 1
ATOM 3730 C CA . ALA B 1 186 ? -2.968 -1.214 -3.838 1 90.34 186 ALA B CA 1
ATOM 3731 C C . ALA B 1 186 ? -4.163 -0.27 -3.74 1 90.34 186 ALA B C 1
ATOM 3733 O O . ALA B 1 186 ? -4.053 0.825 -3.183 1 90.34 186 ALA B O 1
ATOM 3734 N N . VAL B 1 187 ? -5.275 -0.66 -4.309 1 90.64 187 VAL B N 1
ATOM 3735 C CA . VAL B 1 187 ? -6.482 0.16 -4.282 1 90.64 187 VAL B CA 1
ATOM 3736 C C . VAL B 1 187 ? -6.93 0.374 -2.838 1 90.64 187 VAL B C 1
ATOM 3738 O O . VAL B 1 187 ? -7.337 1.477 -2.465 1 90.64 187 VAL B O 1
ATOM 3741 N N . LEU B 1 188 ? -6.881 -0.591 -2.111 1 83.07 188 LEU B N 1
ATOM 3742 C CA . LEU B 1 188 ? -7.246 -0.48 -0.703 1 83.07 188 LEU B CA 1
ATOM 3743 C C . LEU B 1 188 ? -6.29 0.452 0.034 1 83.07 188 LEU B C 1
ATOM 3745 O O . LEU B 1 188 ? -6.71 1.216 0.907 1 83.07 188 LEU B O 1
ATOM 3749 N N . ALA B 1 189 ? -5.002 0.365 -0.306 1 82.82 189 ALA B N 1
ATOM 3750 C CA . ALA B 1 189 ? -4.012 1.264 0.279 1 82.82 189 ALA B CA 1
ATOM 3751 C C . ALA B 1 189 ? -4.292 2.714 -0.106 1 82.82 189 ALA B C 1
ATOM 3753 O O . ALA B 1 189 ? -4.103 3.625 0.704 1 82.82 189 ALA B O 1
ATOM 3754 N N . ILE B 1 190 ? -4.737 2.913 -1.283 1 87.09 190 ILE B N 1
ATOM 3755 C CA . ILE B 1 190 ? -5.07 4.238 -1.795 1 87.09 190 ILE B CA 1
ATOM 3756 C C . ILE B 1 190 ? -6.184 4.853 -0.951 1 87.09 190 ILE B C 1
ATOM 3758 O O . ILE B 1 190 ? -6.177 6.057 -0.685 1 87.09 190 ILE B O 1
ATOM 3762 N N . ILE B 1 191 ? -7.1 4.057 -0.565 1 84.68 191 ILE B N 1
ATOM 3763 C CA . ILE B 1 191 ? -8.222 4.534 0.237 1 84.68 191 ILE B CA 1
ATOM 3764 C C . ILE B 1 191 ? -7.703 5.15 1.534 1 84.68 191 ILE B C 1
ATOM 3766 O O . ILE B 1 191 ? -8.12 6.245 1.919 1 84.68 191 ILE B O 1
ATOM 3770 N N . GLY B 1 192 ? -6.785 4.565 2.128 1 78.41 192 GLY B N 1
ATOM 3771 C CA . GLY B 1 192 ? -6.191 5.107 3.339 1 78.41 192 GLY B CA 1
ATOM 3772 C C . GLY B 1 192 ? -5.372 6.36 3.094 1 78.41 192 GLY B C 1
ATOM 3773 O O . GLY B 1 192 ? -5.469 7.329 3.849 1 78.41 192 GLY B O 1
ATOM 3774 N N . TYR B 1 193 ? -4.6 6.343 2.056 1 80.95 193 TYR B N 1
ATOM 3775 C CA . TYR B 1 193 ? -3.728 7.466 1.732 1 80.95 193 TYR B CA 1
ATOM 3776 C C . TYR B 1 193 ? -4.542 8.703 1.372 1 80.95 193 TYR B C 1
ATOM 3778 O O . TYR B 1 193 ? -4.231 9.81 1.815 1 80.95 193 TYR B O 1
ATOM 3786 N N . SER B 1 194 ? -5.515 8.49 0.5 1 86.4 194 SER B N 1
ATOM 3787 C CA . SER B 1 194 ? -6.34 9.601 0.038 1 86.4 194 SER B CA 1
ATOM 3788 C C . SER B 1 194 ? -7.061 10.275 1.202 1 86.4 194 SER B C 1
ATOM 3790 O O . SER B 1 194 ? -7.161 11.503 1.249 1 86.4 194 SER B O 1
ATOM 3792 N N . LEU B 1 195 ? -7.543 9.59 2.127 1 85.49 195 LEU B N 1
ATOM 3793 C CA . LEU B 1 195 ? -8.262 10.145 3.269 1 85.49 195 LEU B CA 1
ATOM 3794 C C . LEU B 1 195 ? -7.336 10.993 4.134 1 85.49 195 LEU B C 1
ATOM 3796 O O . LEU B 1 195 ? -7.762 12.001 4.704 1 85.49 195 LEU B O 1
ATOM 3800 N N . ASN B 1 196 ? -6.094 10.626 4.221 1 84.27 196 ASN B N 1
ATOM 3801 C CA . ASN B 1 196 ? -5.129 11.377 5.018 1 84.27 196 ASN B CA 1
ATOM 3802 C C . ASN B 1 196 ? -5.004 12.819 4.534 1 84.27 196 ASN B C 1
ATOM 3804 O O . ASN B 1 196 ? -5.062 13.754 5.335 1 84.27 196 ASN B O 1
ATOM 3808 N N . ASP B 1 197 ? -4.9 12.992 3.285 1 87.07 197 ASP B N 1
ATOM 3809 C CA . ASP B 1 197 ? -4.749 14.332 2.725 1 87.07 197 ASP B CA 1
ATOM 3810 C C . ASP B 1 197 ? -6.024 15.152 2.91 1 87.07 197 ASP B C 1
ATOM 3812 O O . ASP B 1 197 ? -5.962 16.351 3.19 1 87.07 197 ASP B O 1
ATOM 3816 N N . THR B 1 198 ? -7.098 14.485 2.738 1 90.53 198 THR B N 1
ATOM 3817 C CA . THR B 1 198 ? -8.379 15.164 2.896 1 90.53 198 THR B CA 1
ATOM 3818 C C . THR B 1 198 ? -8.57 15.633 4.336 1 90.53 198 THR B C 1
ATOM 3820 O O . THR B 1 198 ? -9.027 16.752 4.574 1 90.53 198 THR B O 1
ATOM 3823 N N . ILE B 1 199 ? -8.217 14.846 5.251 1 86.48 199 ILE B N 1
ATOM 3824 C CA . ILE B 1 199 ? -8.381 15.164 6.665 1 86.48 199 ILE B CA 1
ATOM 3825 C C . ILE B 1 199 ? -7.495 16.353 7.032 1 86.48 199 ILE B C 1
ATOM 3827 O O . ILE B 1 199 ? -7.899 17.218 7.813 1 86.48 199 ILE B O 1
ATOM 3831 N N . VAL B 1 200 ? -6.319 16.434 6.486 1 85.23 200 VAL B N 1
ATOM 3832 C CA . VAL B 1 200 ? -5.391 17.525 6.765 1 85.23 200 VAL B CA 1
ATOM 3833 C C . VAL B 1 200 ? -6.006 18.852 6.327 1 85.23 200 VAL B C 1
ATOM 3835 O O . VAL B 1 200 ? -5.964 19.837 7.067 1 85.23 200 VAL B O 1
ATOM 3838 N N . VAL B 1 201 ? -6.544 18.888 5.18 1 90.82 201 VAL B N 1
ATOM 3839 C CA . VAL B 1 201 ? -7.147 20.103 4.642 1 90.82 201 VAL B CA 1
ATOM 3840 C C . VAL B 1 201 ? -8.393 20.463 5.448 1 90.82 201 VAL B C 1
ATOM 3842 O O . VAL B 1 201 ? -8.592 21.625 5.808 1 90.82 201 VAL B O 1
ATOM 3845 N N . PHE B 1 202 ? -9.22 19.503 5.763 1 90.78 202 PHE B N 1
ATOM 3846 C CA . PHE B 1 202 ? -10.457 19.72 6.505 1 90.78 202 PHE B CA 1
ATOM 3847 C C . PHE B 1 202 ? -10.163 20.238 7.908 1 90.78 202 PHE B C 1
ATOM 3849 O O . PHE B 1 202 ? -10.879 21.103 8.418 1 90.78 202 PHE B O 1
ATOM 3856 N N . ASP B 1 203 ? -9.175 19.714 8.465 1 87.45 203 ASP B N 1
ATOM 3857 C CA . ASP B 1 203 ? -8.808 20.157 9.806 1 87.45 203 ASP B CA 1
ATOM 3858 C C . ASP B 1 203 ? -8.391 21.626 9.804 1 87.45 203 ASP B C 1
ATOM 3860 O O . ASP B 1 203 ? -8.725 22.373 10.727 1 87.45 203 ASP B O 1
ATOM 3864 N N . ARG B 1 204 ? -7.642 21.991 8.79 1 89.84 204 ARG B N 1
ATOM 3865 C CA . ARG B 1 204 ? -7.216 23.384 8.689 1 89.84 204 ARG B CA 1
ATOM 3866 C C . ARG B 1 204 ? -8.407 24.304 8.444 1 89.84 204 ARG B C 1
ATOM 3868 O O . ARG B 1 204 ? -8.469 25.406 8.992 1 89.84 204 ARG B O 1
ATOM 3875 N N . ILE B 1 205 ? -9.328 23.883 7.682 1 91.69 205 ILE B N 1
ATOM 3876 C CA . ILE B 1 205 ? -10.534 24.659 7.418 1 91.69 205 ILE B CA 1
ATOM 3877 C C . ILE B 1 205 ? -11.322 24.846 8.712 1 91.69 205 ILE B C 1
ATOM 3879 O O . ILE B 1 205 ? -11.776 25.951 9.016 1 91.69 205 ILE B O 1
ATOM 3883 N N . ARG B 1 206 ? -11.451 23.806 9.463 1 89.23 206 ARG B N 1
ATOM 3884 C CA . ARG B 1 206 ? -12.169 23.867 10.731 1 89.23 206 ARG B CA 1
ATOM 3885 C C . ARG B 1 206 ? -11.475 24.81 11.709 1 89.23 206 ARG B C 1
ATOM 3887 O O . ARG B 1 206 ? -12.134 25.58 12.41 1 89.23 206 ARG B O 1
ATOM 3894 N N . GLU B 1 207 ? -10.183 24.655 11.749 1 87.15 207 GLU B N 1
ATOM 3895 C CA . GLU B 1 207 ? -9.397 25.522 12.622 1 87.15 207 GLU B CA 1
ATOM 3896 C C . GLU B 1 207 ? -9.56 26.989 12.233 1 87.15 207 GLU B C 1
ATOM 3898 O O . GLU B 1 207 ? -9.726 27.851 13.099 1 87.15 207 GLU B O 1
ATOM 3903 N N . ASN B 1 208 ? -9.557 27.266 10.936 1 90.73 208 ASN B N 1
ATOM 3904 C CA . ASN B 1 208 ? -9.598 28.636 10.434 1 90.73 208 ASN B CA 1
ATOM 3905 C C . ASN B 1 208 ? -10.996 29.235 10.553 1 90.73 208 ASN B C 1
ATOM 3907 O O . ASN B 1 208 ? -11.156 30.457 10.542 1 90.73 208 ASN B O 1
ATOM 3911 N N . PHE B 1 209 ? -12.034 28.431 10.644 1 88.34 209 PHE B N 1
ATOM 3912 C CA . PHE B 1 209 ? -13.371 28.941 10.925 1 88.34 209 PHE B CA 1
ATOM 3913 C C . PHE B 1 209 ? -13.415 29.622 12.288 1 88.34 209 PHE B C 1
ATOM 3915 O O . PHE B 1 209 ? -14.177 30.571 12.489 1 88.34 209 PHE B O 1
ATOM 3922 N N . ARG B 1 210 ? -12.591 29.11 13.124 1 83.13 210 ARG B N 1
ATOM 3923 C CA . ARG B 1 210 ? -12.55 29.675 14.469 1 83.13 210 ARG B CA 1
ATOM 3924 C C . ARG B 1 210 ? -11.639 30.897 14.522 1 83.13 210 ARG B C 1
ATOM 3926 O O . ARG B 1 210 ? -11.943 31.874 15.21 1 83.13 210 ARG B O 1
ATOM 3933 N N . LEU B 1 211 ? -10.669 30.861 13.693 1 84.54 211 LEU B N 1
ATOM 3934 C CA . LEU B 1 211 ? -9.649 31.9 13.769 1 84.54 211 LEU B CA 1
ATOM 3935 C C . LEU B 1 211 ? -10.01 33.083 12.877 1 84.54 211 LEU B C 1
ATOM 3937 O O . LEU B 1 211 ? -9.723 34.233 13.216 1 84.54 211 LEU B O 1
ATOM 3941 N N . LEU B 1 212 ? -10.601 32.724 11.73 1 85.45 212 LEU B N 1
ATOM 3942 C CA . LEU B 1 212 ? -10.932 33.761 10.759 1 85.45 212 LEU B CA 1
ATOM 3943 C C . LEU B 1 212 ? -12.407 34.136 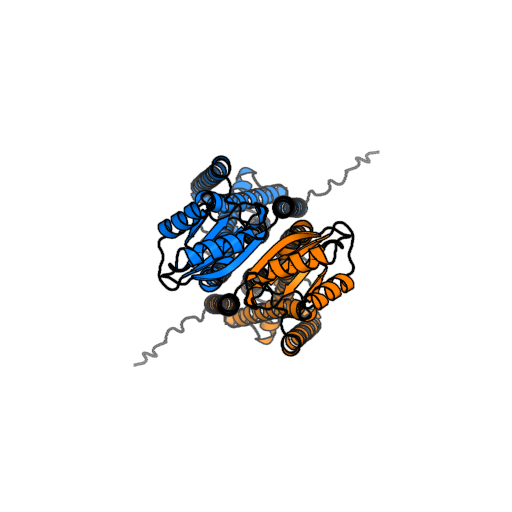10.846 1 85.45 212 LEU B C 1
ATOM 3945 O O . LEU B 1 212 ? -13.2 33.76 9.979 1 85.45 212 LEU B O 1
ATOM 3949 N N . ARG B 1 213 ? -12.787 34.972 11.664 1 81.44 213 ARG B N 1
ATOM 3950 C CA . ARG B 1 213 ? -14.173 35.296 11.987 1 81.44 213 ARG B CA 1
ATOM 3951 C C . ARG B 1 213 ? -14.848 36.026 10.83 1 81.44 213 ARG B C 1
ATOM 3953 O O . ARG B 1 213 ? -16.057 35.896 10.628 1 81.44 213 ARG B O 1
ATOM 3960 N N . LYS B 1 214 ? -14.119 36.673 10.058 1 85.58 214 LYS B N 1
ATOM 3961 C CA . LYS B 1 214 ? -14.722 37.526 9.037 1 85.58 214 LYS B CA 1
ATOM 3962 C C . LYS B 1 214 ? -14.61 36.89 7.654 1 85.58 214 LYS B C 1
ATOM 3964 O O . LYS B 1 214 ? -15.154 37.412 6.679 1 85.58 214 LYS B O 1
ATOM 3969 N N . ALA B 1 215 ? -13.986 35.798 7.558 1 87.63 215 ALA B N 1
ATOM 3970 C CA . ALA B 1 215 ? -13.758 35.201 6.245 1 87.63 215 ALA B CA 1
ATOM 3971 C C . ALA B 1 215 ? -14.953 34.356 5.811 1 87.63 215 ALA B C 1
ATOM 3973 O O . ALA B 1 215 ? -15.549 33.649 6.627 1 87.63 215 ALA B O 1
ATOM 3974 N N . ASP B 1 216 ? -15.356 34.563 4.559 1 90.88 216 ASP B N 1
ATOM 3975 C CA . ASP B 1 216 ? -16.393 33.684 4.027 1 90.88 216 ASP B CA 1
ATOM 3976 C C . ASP B 1 216 ? -15.836 32.294 3.731 1 90.88 216 ASP B C 1
ATOM 3978 O O . ASP B 1 216 ? -14.628 32.069 3.831 1 90.88 216 ASP B O 1
ATOM 3982 N N . LEU B 1 217 ? -16.692 31.426 3.423 1 91.93 217 LEU B N 1
ATOM 3983 C CA . LEU B 1 217 ? -16.339 30.023 3.238 1 91.93 217 LEU B CA 1
ATOM 3984 C C . LEU B 1 217 ? -15.275 29.868 2.157 1 91.93 217 LEU B C 1
ATOM 3986 O O . LEU B 1 217 ? -14.283 29.162 2.353 1 91.93 217 LEU B O 1
ATOM 3990 N N . VAL B 1 218 ? -15.446 30.514 1.02 1 93.34 218 VAL B N 1
ATOM 3991 C CA . VAL B 1 218 ? -14.53 30.391 -0.109 1 93.34 218 VAL B CA 1
ATOM 3992 C C . VAL B 1 218 ? -13.163 30.956 0.271 1 93.34 218 VAL B C 1
ATOM 3994 O O . VAL B 1 218 ? -12.128 30.378 -0.072 1 93.34 218 VAL B O 1
ATOM 3997 N N . GLU B 1 219 ? -13.177 32.02 0.961 1 93.18 219 GLU B N 1
ATOM 3998 C CA . GLU B 1 219 ? -11.931 32.624 1.423 1 93.18 219 GLU B CA 1
ATOM 3999 C C . GLU B 1 219 ? -11.222 31.725 2.431 1 93.18 219 GLU B C 1
ATOM 4001 O O . GLU B 1 219 ? -10 31.57 2.38 1 93.18 219 GLU B O 1
ATOM 4006 N N . ASN B 1 220 ? -12.011 31.214 3.336 1 94.07 220 ASN B N 1
ATOM 4007 C CA . ASN B 1 220 ? -11.448 30.286 4.31 1 94.07 220 ASN B CA 1
ATOM 4008 C C . ASN B 1 220 ? -10.801 29.083 3.63 1 94.07 220 ASN B C 1
ATOM 4010 O O . ASN B 1 220 ? -9.708 28.662 4.012 1 94.07 220 ASN B O 1
ATOM 4014 N N . ILE B 1 221 ? -11.457 28.562 2.67 1 94.29 221 ILE B N 1
ATOM 4015 C CA . ILE B 1 221 ? -10.959 27.392 1.956 1 94.29 221 ILE B CA 1
ATOM 4016 C C . ILE B 1 221 ? -9.67 27.747 1.219 1 94.29 221 ILE B C 1
ATOM 4018 O O . ILE B 1 221 ? -8.698 26.988 1.253 1 94.29 221 ILE B O 1
ATOM 4022 N N . ASN B 1 222 ? -9.653 28.914 0.568 1 94.87 222 ASN B N 1
ATOM 4023 C CA . ASN B 1 222 ? -8.454 29.349 -0.141 1 94.87 222 ASN B CA 1
ATOM 4024 C C . ASN B 1 222 ? -7.278 29.543 0.812 1 94.87 222 ASN B C 1
ATOM 4026 O O . ASN B 1 222 ? -6.154 29.14 0.508 1 94.87 222 ASN B O 1
ATOM 4030 N N . ILE B 1 223 ? -7.518 30.103 1.977 1 93.64 223 ILE B N 1
ATOM 4031 C CA . ILE B 1 223 ? -6.474 30.34 2.969 1 93.64 223 ILE B CA 1
ATOM 4032 C C . ILE B 1 223 ? -5.987 29.008 3.535 1 93.64 223 ILE B C 1
ATOM 4034 O O . ILE B 1 223 ? -4.782 28.754 3.593 1 93.64 223 ILE B O 1
ATOM 4038 N N . SER B 1 224 ? -6.952 28.139 3.887 1 93.54 224 SER B N 1
ATOM 4039 C CA . SER B 1 224 ? -6.629 26.854 4.498 1 93.54 224 SER B CA 1
ATOM 4040 C C . SER B 1 224 ? -5.857 25.962 3.532 1 93.54 224 SER B C 1
ATOM 4042 O O . SER B 1 224 ? -4.89 25.305 3.923 1 93.54 224 SER B O 1
ATOM 4044 N N . THR B 1 225 ? -6.275 25.986 2.305 1 92.78 225 THR B N 1
ATOM 4045 C CA . THR B 1 225 ? -5.62 25.165 1.293 1 92.78 225 THR B CA 1
ATOM 4046 C C . THR B 1 225 ? -4.214 25.682 1.003 1 92.78 225 THR B C 1
ATOM 4048 O O . THR B 1 225 ? -3.29 24.895 0.784 1 92.78 225 THR B O 1
ATOM 4051 N N . THR B 1 226 ? -4.071 26.95 0.964 1 93.05 226 THR B N 1
ATOM 4052 C CA . THR B 1 226 ? -2.76 27.552 0.75 1 93.05 226 THR B CA 1
ATOM 4053 C C . THR B 1 226 ? -1.808 27.196 1.889 1 93.05 226 THR B C 1
ATOM 4055 O O . THR B 1 226 ? -0.644 26.866 1.652 1 93.05 226 THR B O 1
ATOM 4058 N N . GLN B 1 227 ? -2.312 27.179 3.113 1 88.91 227 GLN B N 1
ATOM 4059 C CA . GLN B 1 227 ? -1.504 26.909 4.298 1 88.91 227 GLN B CA 1
ATOM 4060 C C . GLN B 1 227 ? -1.076 25.446 4.349 1 88.91 227 GLN B C 1
ATOM 4062 O O . GLN B 1 227 ? -0.039 25.117 4.93 1 88.91 227 GLN B O 1
ATOM 4067 N N . THR B 1 228 ? -1.88 24.604 3.733 1 88.63 228 THR B N 1
ATOM 4068 C CA . THR B 1 228 ? -1.59 23.177 3.818 1 88.63 228 THR B CA 1
ATOM 4069 C C . THR B 1 228 ? -0.945 22.678 2.528 1 88.63 228 THR B C 1
ATOM 4071 O O . THR B 1 228 ? -0.567 21.509 2.428 1 88.63 228 THR B O 1
ATOM 4074 N N . LEU B 1 229 ? -0.808 23.527 1.573 1 89.18 229 LEU B N 1
ATOM 4075 C CA . LEU B 1 229 ? -0.342 23.117 0.252 1 89.18 229 LEU B CA 1
ATOM 4076 C C . LEU B 1 229 ? 1.048 22.496 0.335 1 89.18 229 LEU B C 1
ATOM 4078 O O . LEU B 1 229 ? 1.303 21.451 -0.269 1 89.18 229 LEU B O 1
ATOM 4082 N N . LEU B 1 230 ? 1.926 23.161 1.012 1 84.73 230 LEU B N 1
ATOM 4083 C CA . LEU B 1 230 ? 3.297 22.673 1.098 1 84.73 230 LEU B CA 1
ATOM 4084 C C . LEU B 1 230 ? 3.346 21.304 1.77 1 84.73 230 LEU B C 1
ATOM 4086 O O . LEU B 1 230 ? 4.113 20.432 1.356 1 84.73 230 LEU B O 1
ATOM 4090 N N . ARG B 1 231 ? 2.558 21.183 2.782 1 82.01 231 ARG B N 1
ATOM 4091 C CA . ARG B 1 231 ? 2.489 19.895 3.465 1 82.01 231 ARG B CA 1
ATOM 4092 C C . ARG B 1 231 ? 1.909 18.821 2.55 1 82.01 231 ARG B C 1
ATOM 4094 O O . ARG B 1 231 ? 2.441 17.712 2.472 1 82.01 231 ARG B O 1
ATOM 4101 N N . THR B 1 232 ? 0.814 19.138 1.925 1 87.29 232 THR B N 1
ATOM 4102 C CA . THR B 1 232 ? 0.168 18.206 1.007 1 87.29 232 THR B CA 1
ATOM 4103 C C . THR B 1 232 ? 1.117 17.814 -0.122 1 87.29 232 THR B C 1
ATOM 4105 O O . THR B 1 232 ? 1.235 16.634 -0.459 1 87.29 232 THR B O 1
ATOM 4108 N N . MET B 1 233 ? 1.819 18.735 -0.605 1 88.14 233 MET B N 1
ATOM 4109 C CA . MET B 1 233 ? 2.761 18.456 -1.685 1 88.14 233 MET B CA 1
ATOM 4110 C C . MET B 1 233 ? 3.939 17.631 -1.179 1 88.14 233 MET B C 1
ATOM 4112 O O . MET B 1 233 ? 4.414 16.729 -1.872 1 88.14 233 MET B O 1
ATOM 4116 N N . ALA B 1 234 ? 4.4 17.991 -0.034 1 84.53 234 ALA B N 1
ATOM 4117 C CA . ALA B 1 234 ? 5.544 17.277 0.527 1 84.53 234 ALA B CA 1
ATOM 4118 C C . ALA B 1 234 ? 5.216 15.802 0.744 1 84.53 234 ALA B C 1
ATOM 4120 O O . ALA B 1 234 ? 6.015 14.926 0.404 1 84.53 234 ALA B O 1
ATOM 4121 N N . THR B 1 235 ? 4.048 15.53 1.296 1 84.24 235 THR B N 1
ATOM 4122 C CA . THR B 1 235 ? 3.658 14.152 1.572 1 84.24 235 THR B CA 1
ATOM 4123 C C . THR B 1 235 ? 3.404 13.392 0.274 1 84.24 235 THR B C 1
ATOM 4125 O O . THR B 1 235 ? 3.815 12.238 0.133 1 84.24 235 THR B O 1
ATOM 4128 N N . SER B 1 236 ? 2.777 14.041 -0.679 1 90.36 236 SER B N 1
ATOM 4129 C CA . SER B 1 236 ? 2.493 13.395 -1.956 1 90.36 236 SER B CA 1
ATOM 4130 C C . SER B 1 236 ? 3.775 13.129 -2.738 1 90.36 236 SER B C 1
ATOM 4132 O O . SER B 1 236 ? 3.945 12.053 -3.314 1 90.36 236 SER B O 1
ATOM 4134 N N . ILE B 1 237 ? 4.663 14.1 -2.746 1 88.84 237 ILE B N 1
ATOM 4135 C CA . ILE B 1 237 ? 5.903 13.959 -3.502 1 88.84 237 ILE B CA 1
ATOM 4136 C C . ILE B 1 237 ? 6.766 12.864 -2.879 1 88.84 237 ILE B C 1
ATOM 4138 O O . ILE B 1 237 ? 7.338 12.036 -3.591 1 88.84 237 ILE B O 1
ATOM 4142 N N . SER B 1 238 ? 6.869 12.874 -1.582 1 84.66 238 SER B N 1
ATOM 4143 C CA . SER B 1 238 ? 7.666 11.845 -0.924 1 84.66 238 SER B CA 1
ATOM 4144 C C . SER B 1 238 ? 7.101 10.453 -1.191 1 84.66 238 SER B C 1
ATOM 4146 O O . SER B 1 238 ? 7.851 9.519 -1.482 1 84.66 238 SER B O 1
ATOM 4148 N N . THR B 1 239 ? 5.805 10.286 -1.087 1 86.52 239 THR B N 1
ATOM 4149 C CA . THR B 1 239 ? 5.169 9.001 -1.356 1 86.52 239 THR B CA 1
ATOM 4150 C C . THR B 1 239 ? 5.359 8.599 -2.816 1 86.52 239 THR B C 1
ATOM 4152 O O . THR B 1 239 ? 5.632 7.434 -3.114 1 86.52 239 THR B O 1
ATOM 4155 N N . LEU B 1 240 ? 5.261 9.595 -3.751 1 90.98 240 LEU B N 1
ATOM 4156 C CA . LEU B 1 240 ? 5.402 9.314 -5.176 1 90.98 240 LEU B CA 1
ATOM 4157 C C . LEU B 1 240 ? 6.83 8.897 -5.509 1 90.98 240 LEU B C 1
ATOM 4159 O O . LEU B 1 240 ? 7.049 8.069 -6.397 1 90.98 240 LEU B O 1
ATOM 4163 N N . LEU B 1 241 ? 7.757 9.478 -4.823 1 87.23 241 LEU B N 1
ATOM 4164 C CA . LEU B 1 241 ? 9.146 9.091 -5.048 1 87.23 241 LEU B CA 1
ATOM 4165 C C . LEU B 1 241 ? 9.372 7.632 -4.669 1 87.23 241 LEU B C 1
ATOM 4167 O O . LEU B 1 241 ? 10.061 6.9 -5.383 1 87.23 241 LEU B O 1
ATOM 4171 N N . ALA B 1 242 ? 8.837 7.225 -3.558 1 84.07 242 ALA B N 1
ATOM 4172 C CA . ALA B 1 242 ? 8.941 5.828 -3.146 1 84.07 242 ALA B CA 1
ATOM 4173 C C . ALA B 1 242 ? 8.256 4.907 -4.152 1 84.07 242 ALA B C 1
ATOM 4175 O O . ALA B 1 242 ? 8.783 3.844 -4.488 1 84.07 242 ALA B O 1
ATOM 4176 N N . ILE B 1 243 ? 7.12 5.273 -4.653 1 88.73 243 ILE B N 1
ATOM 4177 C CA . ILE B 1 243 ? 6.347 4.48 -5.603 1 88.73 243 ILE B CA 1
ATOM 4178 C C . ILE B 1 243 ? 7.09 4.4 -6.934 1 88.73 243 ILE B C 1
ATOM 4180 O O . ILE B 1 243 ? 7.107 3.35 -7.581 1 88.73 243 ILE B O 1
ATOM 4184 N N . LEU B 1 244 ? 7.682 5.535 -7.322 1 90.1 244 LEU B N 1
ATOM 4185 C CA . LEU B 1 244 ? 8.437 5.552 -8.57 1 90.1 244 LEU B CA 1
ATOM 4186 C C . LEU B 1 244 ? 9.63 4.605 -8.495 1 90.1 244 LEU B C 1
ATOM 4188 O O . LEU B 1 244 ? 9.962 3.939 -9.479 1 90.1 244 LEU B O 1
ATOM 4192 N N . ALA B 1 245 ? 10.264 4.596 -7.395 1 84.27 245 ALA B N 1
ATOM 4193 C CA . ALA B 1 245 ? 11.36 3.65 -7.202 1 84.27 245 ALA B CA 1
ATOM 4194 C C . ALA B 1 245 ? 10.876 2.211 -7.358 1 84.27 245 ALA B C 1
ATOM 4196 O O . ALA B 1 245 ? 11.561 1.38 -7.959 1 84.27 245 ALA B O 1
ATOM 4197 N N . LEU B 1 246 ? 9.732 1.916 -6.838 1 82.25 246 LEU B N 1
ATOM 4198 C CA . LEU B 1 246 ? 9.154 0.582 -6.964 1 82.25 246 LEU B CA 1
ATOM 4199 C C . LEU B 1 246 ? 8.8 0.279 -8.416 1 82.25 246 LEU B C 1
ATOM 4201 O O . LEU B 1 246 ? 8.993 -0.846 -8.885 1 82.25 246 LEU B O 1
ATOM 4205 N N . MET B 1 247 ? 8.26 1.276 -9.066 1 87.34 247 MET B N 1
ATOM 4206 C CA . MET B 1 247 ? 7.824 1.106 -10.45 1 87.34 247 MET B CA 1
ATOM 4207 C C . MET B 1 247 ? 9.013 0.834 -11.365 1 87.34 247 MET B C 1
ATOM 4209 O O . MET B 1 247 ? 8.904 0.058 -12.316 1 87.34 247 MET B O 1
ATOM 4213 N N . LEU B 1 248 ? 10.098 1.356 -11.083 1 86.64 248 LEU B N 1
ATOM 4214 C CA . LEU B 1 248 ? 11.26 1.251 -11.959 1 86.64 248 LEU B CA 1
ATOM 4215 C C . LEU B 1 248 ? 12.127 0.058 -11.571 1 86.64 248 LEU B C 1
ATOM 4217 O O . LEU B 1 248 ? 12.748 -0.569 -12.433 1 86.64 248 LEU B O 1
ATOM 4221 N N . PHE B 1 249 ? 12.063 -0.349 -10.244 1 82.16 249 PHE B N 1
ATOM 4222 C CA . PHE B 1 249 ? 13.048 -1.328 -9.797 1 82.16 249 PHE B CA 1
ATOM 4223 C C . PHE B 1 249 ? 12.366 -2.512 -9.121 1 82.16 249 PHE B C 1
ATOM 4225 O O . PHE B 1 249 ? 13.013 -3.514 -8.811 1 82.16 249 PHE B O 1
ATOM 4232 N N . GLY B 1 250 ? 11.132 -2.45 -8.885 1 77.19 250 GLY B N 1
ATOM 4233 C CA . GLY B 1 250 ? 10.415 -3.499 -8.177 1 77.19 250 GLY B CA 1
ATOM 4234 C C . GLY B 1 250 ? 10.128 -4.713 -9.041 1 77.19 250 GLY B C 1
ATOM 4235 O O . GLY B 1 250 ? 9.781 -5.778 -8.527 1 77.19 250 GLY B O 1
ATOM 4236 N N . GLY B 1 251 ? 10.312 -4.656 -10.366 1 78.4 251 GLY B N 1
ATOM 4237 C CA . GLY B 1 251 ? 10.075 -5.778 -11.261 1 78.4 251 GLY B CA 1
ATOM 4238 C C . GLY B 1 251 ? 8.692 -5.762 -11.884 1 78.4 251 GLY B C 1
ATOM 4239 O O . GLY B 1 251 ? 7.826 -4.992 -11.466 1 78.4 251 GLY B O 1
ATOM 4240 N N . GLU B 1 252 ? 8.464 -6.643 -12.726 1 80.27 252 GLU B N 1
ATOM 4241 C CA . GLU B 1 252 ? 7.238 -6.669 -13.518 1 80.27 252 GLU B CA 1
ATOM 4242 C C . GLU B 1 252 ? 6.039 -7.075 -12.666 1 80.27 252 GLU B C 1
ATOM 4244 O O . GLU B 1 252 ? 4.945 -6.528 -12.824 1 80.27 252 GLU B O 1
ATOM 4249 N N . PRO B 1 253 ? 6.257 -8.019 -11.718 1 79.79 253 PRO B N 1
ATOM 4250 C CA . PRO B 1 253 ? 5.097 -8.441 -10.929 1 79.79 253 PRO B CA 1
ATOM 4251 C C . PRO B 1 253 ? 4.531 -7.316 -10.065 1 79.79 253 PRO B C 1
ATOM 4253 O O . PRO B 1 253 ? 3.352 -7.344 -9.703 1 79.79 253 PRO B O 1
ATOM 4256 N N . LEU B 1 254 ? 5.35 -6.299 -9.762 1 85.16 254 LEU B N 1
ATOM 4257 C CA . LEU B 1 254 ? 4.897 -5.23 -8.879 1 85.16 254 LEU B CA 1
ATOM 4258 C C . LEU B 1 254 ? 4.537 -3.982 -9.677 1 85.16 254 LEU B C 1
ATOM 4260 O O . LEU B 1 254 ? 4.171 -2.955 -9.1 1 85.16 254 LEU B O 1
ATOM 4264 N N . TRP B 1 255 ? 4.649 -4.036 -10.959 1 88.61 255 TRP B N 1
ATOM 4265 C CA . TRP B 1 255 ? 4.413 -2.853 -11.779 1 88.61 255 TRP B CA 1
ATOM 4266 C C . TRP B 1 255 ? 2.954 -2.416 -11.697 1 88.61 255 TRP B C 1
ATOM 4268 O O . TRP B 1 255 ? 2.663 -1.227 -11.548 1 88.61 255 TRP B O 1
ATOM 4278 N N . GLY B 1 256 ? 2.02 -3.369 -11.825 1 90.58 256 GLY B N 1
ATOM 4279 C CA . GLY B 1 256 ? 0.61 -3.034 -11.697 1 90.58 256 GLY B CA 1
ATOM 4280 C C . GLY B 1 256 ? 0.262 -2.422 -10.353 1 90.58 256 GLY B C 1
ATOM 4281 O O . GLY B 1 256 ? -0.513 -1.467 -10.282 1 90.58 256 GLY B O 1
ATOM 4282 N N . PHE B 1 257 ? 0.804 -2.925 -9.27 1 89.99 257 PHE B N 1
ATOM 4283 C CA . PHE B 1 257 ? 0.626 -2.405 -7.92 1 89.99 257 PHE B CA 1
ATOM 4284 C C . PHE B 1 257 ? 1.111 -0.964 -7.826 1 89.99 257 PHE B C 1
ATOM 4286 O O . PHE B 1 257 ? 0.398 -0.09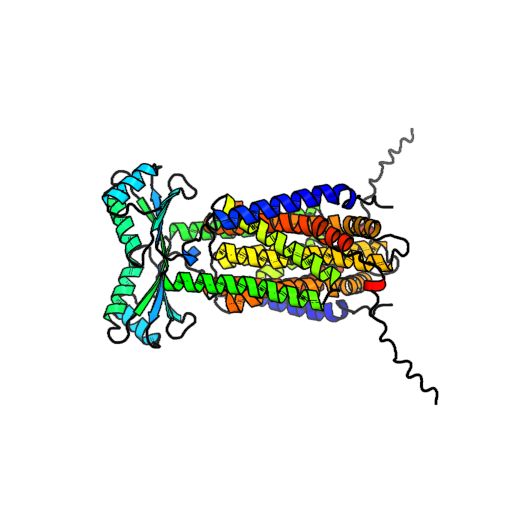4 -7.321 1 89.99 257 PHE B O 1
ATOM 4293 N N . SER B 1 258 ? 2.336 -0.763 -8.32 1 91.89 258 SER B N 1
ATOM 4294 C CA . SER B 1 258 ? 2.942 0.563 -8.246 1 91.89 258 SER B CA 1
ATOM 4295 C C . SER B 1 258 ? 2.168 1.572 -9.087 1 91.89 258 SER B C 1
ATOM 4297 O O . SER B 1 258 ? 2.037 2.737 -8.704 1 91.89 258 SER B O 1
ATOM 4299 N N . LEU B 1 259 ? 1.691 1.164 -10.224 1 95.07 259 LEU B N 1
ATOM 4300 C CA . LEU B 1 259 ? 0.917 2.057 -11.078 1 95.07 259 LEU B CA 1
ATOM 4301 C C . LEU B 1 259 ? -0.373 2.487 -10.388 1 95.07 259 LEU B C 1
ATOM 4303 O O . LEU B 1 259 ? -0.757 3.657 -10.453 1 95.07 259 LEU B O 1
ATOM 4307 N N . ALA B 1 260 ? -1.02 1.52 -9.811 1 95.27 260 ALA B N 1
ATOM 4308 C CA . ALA B 1 260 ? -2.253 1.836 -9.094 1 95.27 260 ALA B CA 1
ATOM 4309 C C . ALA B 1 260 ? -2.004 2.876 -8.005 1 95.27 260 ALA B C 1
ATOM 4311 O O . ALA B 1 260 ? -2.757 3.843 -7.877 1 95.27 260 ALA B O 1
ATOM 4312 N N . LEU B 1 261 ? -0.978 2.706 -7.241 1 93.33 261 LEU B N 1
ATOM 4313 C CA . LEU B 1 261 ? -0.644 3.642 -6.173 1 93.33 261 LEU B CA 1
ATOM 4314 C C . LEU B 1 261 ? -0.283 5.01 -6.743 1 93.33 261 LEU B C 1
ATOM 4316 O O . LEU B 1 261 ? -0.625 6.041 -6.158 1 93.33 261 LEU B O 1
ATOM 4320 N N . PHE B 1 262 ? 0.477 4.957 -7.855 1 95.12 262 PHE B N 1
ATOM 4321 C CA . PHE B 1 262 ? 0.888 6.199 -8.499 1 95.12 262 PHE B CA 1
ATOM 4322 C C . PHE B 1 262 ? -0.325 7.032 -8.894 1 95.12 262 PHE B C 1
ATOM 4324 O O . PHE B 1 262 ? -0.412 8.213 -8.552 1 95.12 262 PHE B O 1
ATOM 4331 N N . ILE B 1 263 ? -1.28 6.41 -9.521 1 96.07 263 ILE B N 1
ATOM 4332 C CA . ILE B 1 263 ? -2.502 7.08 -9.952 1 96.07 263 ILE B CA 1
ATOM 4333 C C . ILE B 1 263 ? -3.314 7.508 -8.732 1 96.07 263 ILE B C 1
ATOM 4335 O O . ILE B 1 263 ? -3.822 8.631 -8.679 1 96.07 263 ILE B O 1
ATOM 4339 N N . GLY B 1 264 ? -3.454 6.644 -7.793 1 93.76 264 GLY B N 1
ATOM 4340 C CA . GLY B 1 264 ? -4.23 6.925 -6.595 1 93.76 264 GLY B CA 1
ATOM 4341 C C . GLY B 1 264 ? -3.706 8.112 -5.809 1 93.76 264 GLY B C 1
ATOM 4342 O O . GLY B 1 264 ? -4.48 8.967 -5.377 1 93.76 264 GLY B O 1
ATOM 4343 N N . VAL B 1 265 ? -2.38 8.166 -5.613 1 92.84 265 VAL B N 1
ATOM 4344 C CA . VAL B 1 265 ? -1.77 9.255 -4.857 1 92.84 265 VAL B CA 1
ATOM 4345 C C . VAL B 1 265 ? -1.951 10.571 -5.609 1 92.84 265 VAL B C 1
ATOM 4347 O O . VAL B 1 265 ? -2.261 11.601 -5.005 1 92.84 265 VAL B O 1
ATOM 4350 N N . MET B 1 266 ? -1.77 10.532 -6.91 1 94.8 266 MET B N 1
ATOM 4351 C CA . MET B 1 266 ? -1.966 11.734 -7.714 1 94.8 266 MET B CA 1
ATOM 4352 C C . MET B 1 266 ? -3.417 12.2 -7.653 1 94.8 266 MET B C 1
ATOM 4354 O O . MET B 1 266 ? -3.685 13.384 -7.441 1 94.8 266 MET B O 1
ATOM 4358 N N . ALA B 1 267 ? -4.308 11.29 -7.845 1 94.31 267 ALA B N 1
ATOM 4359 C CA . ALA B 1 267 ? -5.732 11.607 -7.791 1 94.31 267 ALA B CA 1
ATOM 4360 C C . ALA B 1 267 ? -6.137 12.074 -6.395 1 94.31 267 ALA B C 1
ATOM 4362 O O . ALA B 1 267 ? -6.955 12.986 -6.252 1 94.31 267 ALA B O 1
ATOM 4363 N N . GLY B 1 268 ? -5.615 11.418 -5.394 1 92.13 268 GLY B N 1
ATOM 4364 C CA . GLY B 1 268 ? -5.916 11.792 -4.021 1 92.13 268 GLY B CA 1
ATOM 4365 C C . GLY B 1 268 ? -5.467 13.199 -3.674 1 92.13 268 GLY B C 1
ATOM 4366 O O . GLY B 1 268 ? -6.177 13.929 -2.979 1 92.13 268 GLY B O 1
ATOM 4367 N N . THR B 1 269 ? -4.286 13.574 -4.109 1 92.71 269 THR B N 1
ATOM 4368 C CA . THR B 1 269 ? -3.779 14.923 -3.883 1 92.71 269 THR B CA 1
ATOM 4369 C C . THR B 1 269 ? -4.668 15.957 -4.567 1 92.71 269 THR B C 1
ATOM 4371 O O . THR B 1 269 ? -5.033 16.967 -3.962 1 92.71 269 THR B O 1
ATOM 4374 N N . TYR B 1 270 ? -5.006 15.66 -5.785 1 94.15 270 TYR B N 1
ATOM 4375 C CA . TYR B 1 270 ? -5.888 16.53 -6.554 1 94.15 270 TYR B CA 1
ATOM 4376 C C . TYR B 1 270 ? -7.254 16.648 -5.888 1 94.15 270 TYR B C 1
ATOM 4378 O O . TYR B 1 270 ? -7.781 17.752 -5.728 1 94.15 270 TYR B O 1
ATOM 4386 N N . SER B 1 271 ? -7.831 15.525 -5.528 1 93.7 271 SER B N 1
ATOM 4387 C CA . SER B 1 271 ? -9.203 15.516 -5.032 1 93.7 271 SER B CA 1
ATOM 4388 C C . SER B 1 271 ? -9.296 16.161 -3.653 1 93.7 271 SER B C 1
ATOM 4390 O O . SER B 1 271 ? -10.313 16.77 -3.314 1 93.7 271 SER B O 1
ATOM 4392 N N . SER B 1 272 ? -8.226 16.08 -2.827 1 91.65 272 SER B N 1
ATOM 4393 C CA . SER B 1 272 ? -8.247 16.688 -1.501 1 91.65 272 SER B CA 1
ATOM 4394 C C . SER B 1 272 ? -8.319 18.208 -1.591 1 91.65 272 SER B C 1
ATOM 4396 O O . SER B 1 272 ? -8.823 18.866 -0.678 1 91.65 272 SER B O 1
ATOM 4398 N N . ILE B 1 273 ? -7.928 18.734 -2.722 1 91.3 273 ILE B N 1
ATOM 4399 C CA . ILE B 1 273 ? -7.896 20.18 -2.907 1 91.3 273 ILE B CA 1
ATOM 4400 C C . ILE B 1 273 ? -9.155 20.634 -3.643 1 91.3 273 ILE B C 1
ATOM 4402 O O . ILE B 1 273 ? -9.834 21.566 -3.206 1 91.3 273 ILE B O 1
ATOM 4406 N N . TYR B 1 274 ? -9.558 19.947 -4.654 1 92.34 274 TYR B N 1
ATOM 4407 C CA . TYR B 1 274 ? -10.554 20.512 -5.558 1 92.34 274 TYR B CA 1
ATOM 4408 C C . TYR B 1 274 ? -11.905 19.831 -5.375 1 92.34 274 TYR B C 1
ATOM 4410 O O . TYR B 1 274 ? -12.952 20.449 -5.585 1 92.34 274 TYR B O 1
ATOM 4418 N N . ILE B 1 275 ? -11.938 18.63 -5.034 1 91.44 275 ILE B N 1
ATOM 4419 C CA . ILE B 1 275 ? -13.215 17.936 -4.912 1 91.44 275 ILE B CA 1
ATOM 4420 C C . ILE B 1 275 ? -13.756 18.096 -3.493 1 91.44 275 ILE B C 1
ATOM 4422 O O . ILE B 1 275 ? -14.889 18.543 -3.3 1 91.44 275 ILE B O 1
ATOM 4426 N N . ALA B 1 276 ? -12.927 17.745 -2.575 1 90.72 276 ALA B N 1
ATOM 4427 C CA . ALA B 1 276 ? -13.354 17.816 -1.18 1 90.72 276 ALA B CA 1
ATOM 4428 C C . ALA B 1 276 ? -13.836 19.22 -0.825 1 90.72 276 ALA B C 1
ATOM 4430 O O . ALA B 1 276 ? -14.897 19.383 -0.217 1 90.72 276 ALA B O 1
ATOM 4431 N N . ASN B 1 277 ? -13.165 20.233 -1.263 1 91.89 277 ASN B N 1
ATOM 4432 C CA . ASN B 1 277 ? -13.477 21.619 -0.931 1 91.89 277 ASN B CA 1
ATOM 4433 C C . ASN B 1 277 ? -14.719 22.107 -1.673 1 91.89 277 ASN B C 1
ATOM 4435 O O . ASN B 1 277 ? -15.524 22.857 -1.118 1 91.89 277 ASN B O 1
ATOM 4439 N N . VAL B 1 278 ? -14.872 21.727 -2.9 1 91.52 278 VAL B N 1
ATOM 4440 C CA . VAL B 1 278 ? -16.017 22.151 -3.699 1 91.52 278 VAL B CA 1
ATOM 4441 C C . VAL B 1 278 ? -17.304 21.59 -3.097 1 91.52 278 VAL B C 1
ATOM 4443 O O . VAL B 1 278 ? -18.337 22.263 -3.087 1 91.52 278 VAL B O 1
ATOM 4446 N N . VAL B 1 279 ? -17.247 20.401 -2.596 1 90.73 279 VAL B N 1
ATOM 4447 C CA . VAL B 1 279 ? -18.414 19.785 -1.974 1 90.73 279 VAL B CA 1
ATOM 4448 C C . VAL B 1 279 ? -18.819 20.58 -0.735 1 90.73 279 VAL B C 1
ATOM 4450 O O . VAL B 1 279 ? -20.01 20.758 -0.465 1 90.73 279 VAL B O 1
ATOM 4453 N N . LEU B 1 280 ? -17.856 21.075 -0.026 1 91.09 280 LEU B N 1
ATOM 4454 C CA . LEU B 1 280 ? -18.155 21.892 1.145 1 91.09 280 LEU B CA 1
ATOM 4455 C C . LEU B 1 280 ? -18.862 23.182 0.743 1 91.09 280 LEU B C 1
ATOM 4457 O O . LEU B 1 280 ? -19.746 23.659 1.458 1 91.09 280 LEU B O 1
ATOM 4461 N N . ILE B 1 281 ? -18.475 23.738 -0.374 1 91.44 281 ILE B N 1
ATOM 4462 C CA . ILE B 1 281 ? -19.1 24.955 -0.881 1 91.44 281 ILE B CA 1
ATOM 4463 C C . ILE B 1 281 ? -20.532 24.655 -1.32 1 91.44 281 ILE B C 1
ATOM 4465 O O . ILE B 1 281 ? -21.453 25.416 -1.016 1 91.44 281 ILE B O 1
ATOM 4469 N N . TRP B 1 282 ? -20.709 23.554 -1.977 1 90.98 282 TRP B N 1
ATOM 4470 C CA . TRP B 1 282 ? -22.029 23.16 -2.461 1 90.98 282 TRP B CA 1
ATOM 4471 C C . TRP B 1 282 ? -22.979 22.897 -1.298 1 90.98 282 TRP B C 1
ATOM 4473 O O . TRP B 1 282 ? -24.183 23.144 -1.404 1 90.98 282 TRP B O 1
ATOM 4483 N N . LEU B 1 283 ? -22.424 22.395 -0.2 1 90.76 283 LEU B N 1
ATOM 4484 C CA . LEU B 1 283 ? -23.247 22.078 0.962 1 90.76 283 LEU B CA 1
ATOM 4485 C C . LEU B 1 283 ? -23.392 23.292 1.873 1 90.76 283 LEU B C 1
ATOM 4487 O O . LEU B 1 283 ? -24 23.202 2.942 1 90.76 283 LEU B O 1
ATOM 4491 N N . LYS B 1 284 ? -22.826 24.427 1.493 1 88.02 284 LYS B N 1
ATOM 4492 C CA . LYS B 1 284 ? -22.923 25.7 2.199 1 88.02 284 LYS B CA 1
ATOM 4493 C C . LYS B 1 284 ? -22.506 25.552 3.66 1 88.02 284 LYS B C 1
ATOM 4495 O O . LYS B 1 284 ? -23.257 25.92 4.566 1 88.02 284 LYS B O 1
ATOM 4500 N N . LEU B 1 285 ? -21.285 25.057 3.817 1 87.33 285 LEU B N 1
ATOM 4501 C CA . LEU B 1 285 ? -20.74 24.913 5.163 1 87.33 285 LEU B CA 1
ATOM 4502 C C . LEU B 1 285 ? -20.66 26.265 5.864 1 87.33 285 LEU B C 1
ATOM 4504 O O . LEU B 1 285 ? -20.234 27.255 5.266 1 87.33 285 LEU B O 1
ATOM 4508 N N . THR B 1 286 ? -21.216 26.348 7.048 1 83.73 286 THR B N 1
ATOM 4509 C CA . THR B 1 286 ? -21.175 27.573 7.839 1 83.73 286 THR B CA 1
ATOM 4510 C C . THR B 1 286 ? -20.518 27.32 9.193 1 83.73 286 THR B C 1
ATOM 4512 O O . THR B 1 286 ? -20.302 26.169 9.579 1 83.73 286 THR B O 1
ATOM 4515 N N . ARG B 1 287 ? -20.229 28.335 9.84 1 81.08 287 ARG B N 1
ATOM 4516 C CA . ARG B 1 287 ? -19.644 28.274 11.175 1 81.08 287 ARG B CA 1
ATOM 4517 C C . ARG B 1 287 ? -20.574 27.559 12.148 1 81.08 287 ARG B C 1
ATOM 4519 O O . ARG B 1 287 ? -20.115 26.852 13.048 1 81.08 287 ARG B O 1
ATOM 4526 N N . ASP B 1 288 ? -21.83 27.718 11.961 1 77.7 288 ASP B N 1
ATOM 4527 C CA . ASP B 1 288 ? -22.831 27.14 12.852 1 77.7 288 ASP B CA 1
ATOM 4528 C C . ASP B 1 288 ? -22.829 25.616 12.764 1 77.7 288 ASP B C 1
ATOM 4530 O O . ASP B 1 288 ? -23.24 24.934 13.705 1 77.7 288 ASP B O 1
ATOM 4534 N N . ASP B 1 289 ? -22.307 25.193 11.652 1 78.04 289 ASP B N 1
ATOM 4535 C CA . ASP B 1 289 ? -22.251 23.746 11.469 1 78.04 289 ASP B CA 1
ATOM 4536 C C . ASP B 1 289 ? -21.195 23.119 12.376 1 78.04 289 ASP B C 1
ATOM 4538 O O . ASP B 1 289 ? -21.22 21.912 12.625 1 78.04 289 ASP B O 1
ATOM 4542 N N . LEU B 1 290 ? -20.238 23.991 12.817 1 73.17 290 LEU B N 1
ATOM 4543 C CA . LEU B 1 290 ? -19.102 23.472 13.57 1 73.17 290 LEU B CA 1
ATOM 4544 C C . LEU B 1 290 ? -19.32 23.642 15.07 1 73.17 290 LEU B C 1
ATOM 4546 O O . LEU B 1 290 ? -18.487 23.219 15.875 1 73.17 290 LEU B O 1
ATOM 4550 N N . ILE B 1 291 ? -20.324 24.491 15.534 1 61.79 291 ILE B N 1
ATOM 4551 C CA . ILE B 1 291 ? -20.648 24.677 16.944 1 61.79 291 ILE B CA 1
ATOM 4552 C C . ILE B 1 291 ? -21.382 23.446 17.472 1 61.79 291 ILE B C 1
ATOM 4554 O O . ILE B 1 291 ? -22.381 23.015 16.891 1 61.79 291 ILE B O 1
ATOM 4558 N N . PRO B 1 292 ? -20.64 22.693 18.243 1 54.38 292 PRO B N 1
ATOM 4559 C CA . PRO B 1 292 ? -21.39 21.566 18.802 1 54.38 292 PRO B CA 1
ATOM 4560 C C . PRO B 1 292 ? -22.802 21.954 19.236 1 54.38 292 PRO B C 1
ATOM 4562 O O . PRO B 1 292 ? -23.025 23.079 19.689 1 54.38 292 PRO B O 1
ATOM 4565 N N . PRO B 1 293 ? -23.805 21.457 18.645 1 45.64 293 PRO B N 1
ATOM 4566 C CA . PRO B 1 293 ? -25.14 21.837 19.112 1 45.64 293 PRO B CA 1
ATOM 4567 C C . PRO B 1 293 ? -25.196 22.06 20.621 1 45.64 293 PRO B C 1
ATOM 4569 O O . PRO B 1 293 ? -24.662 21.254 21.388 1 45.64 293 PRO B O 1
ATOM 4572 N N . VAL B 1 294 ? -25.037 23.256 21.143 1 41.16 294 VAL B N 1
ATOM 4573 C CA . VAL B 1 294 ? -25.421 23.452 22.537 1 41.16 294 VAL B CA 1
ATOM 4574 C C . VAL B 1 294 ? -26.62 22.568 22.873 1 41.16 294 VAL B C 1
ATOM 4576 O O . VAL B 1 294 ? -27.585 22.503 22.107 1 41.16 294 VAL B O 1
ATOM 4579 N N . ALA B 1 295 ? -26.43 21.514 23.532 1 40.63 295 ALA B N 1
ATOM 4580 C CA . ALA B 1 295 ? -27.613 20.901 24.13 1 40.63 295 ALA B CA 1
ATOM 4581 C C . ALA B 1 295 ? -28.653 21.956 24.494 1 40.63 295 ALA B C 1
ATOM 4583 O O . ALA B 1 295 ? -28.355 22.904 25.226 1 40.63 295 ALA B O 1
ATOM 4584 N N . GLN B 1 296 ? -29.469 22.415 23.682 1 37.37 296 GLN B N 1
ATOM 4585 C CA . GLN B 1 296 ? -30.643 23.113 24.195 1 37.37 296 GLN B CA 1
ATOM 4586 C C . GLN B 1 296 ? -31.05 22.574 25.563 1 37.37 296 GLN B C 1
ATOM 4588 O O . GLN B 1 296 ? -31.386 21.395 25.697 1 37.37 296 GLN B O 1
ATOM 4593 N N . GLU B 1 297 ? -30.469 22.962 26.59 1 35.73 297 GLU B N 1
ATOM 4594 C CA . GLU B 1 297 ? -31.241 22.905 27.828 1 35.73 297 GLU B CA 1
ATOM 4595 C C . GLU B 1 297 ? -32.731 23.091 27.559 1 35.73 297 GLU B C 1
ATOM 4597 O O . GLU B 1 297 ? -33.131 24.038 26.879 1 35.73 297 GLU B O 1
ATOM 4602 N N . ALA B 1 298 ? -33.558 22.051 27.482 1 39.4 298 ALA B N 1
ATOM 4603 C CA . ALA B 1 298 ? -34.995 22.107 27.738 1 39.4 298 ALA B CA 1
ATOM 4604 C C . ALA B 1 298 ? -35.332 23.21 28.737 1 39.4 298 ALA B C 1
ATOM 4606 O O . ALA B 1 298 ? -34.941 23.139 29.905 1 39.4 298 ALA B O 1
ATOM 4607 N N . GLU B 1 299 ? -35.207 24.402 28.472 1 35.51 299 GLU B N 1
ATOM 4608 C CA . GLU B 1 299 ? -36.07 25.299 29.234 1 35.51 299 GLU B CA 1
ATOM 4609 C C . GLU B 1 299 ? -37.446 24.679 29.463 1 35.51 299 GLU B C 1
ATOM 4611 O O . GLU B 1 299 ? -38.249 24.576 28.534 1 35.51 299 GLU B O 1
ATOM 4616 N N . THR B 1 300 ? -37.533 23.49 30.184 1 37.04 300 THR B N 1
ATOM 4617 C CA . THR B 1 300 ? -38.77 23.233 30.913 1 37.04 300 THR B CA 1
ATOM 4618 C C . THR B 1 300 ? -39.381 24.536 31.42 1 37.04 300 THR B C 1
ATOM 4620 O O . THR B 1 300 ? -38.754 25.261 32.195 1 37.04 300 THR B O 1
ATOM 4623 N N . ASP B 1 301 ? -40.019 25.272 30.509 1 38.43 301 ASP B N 1
ATOM 4624 C CA . ASP B 1 301 ? -41.099 26.175 30.898 1 38.43 301 ASP B CA 1
ATOM 4625 C C . ASP B 1 301 ? -41.793 25.685 32.166 1 38.43 301 ASP B C 1
ATOM 4627 O O . ASP B 1 301 ? -42.636 24.787 32.112 1 38.43 301 ASP B O 1
ATOM 4631 N N . LEU B 1 302 ? -41.069 25.27 33.204 1 31.56 302 LEU B N 1
ATOM 4632 C CA . LEU B 1 302 ? -41.677 25.223 34.529 1 31.56 302 LEU B CA 1
ATOM 4633 C C . LEU B 1 302 ? -42.252 26.583 34.911 1 31.56 302 LEU B C 1
ATOM 4635 O O . LEU B 1 302 ? -41.578 27.386 35.56 1 31.56 302 LEU B O 1
ATOM 4639 N N . ARG B 1 303 ? -42.719 27.296 33.854 1 35.53 303 ARG B N 1
ATOM 4640 C CA . ARG B 1 303 ? -43.899 28.012 34.329 1 35.53 303 ARG B CA 1
ATOM 4641 C C . ARG B 1 303 ? -44.895 27.055 34.977 1 35.53 303 ARG B C 1
ATOM 4643 O O . ARG B 1 303 ? -45.105 25.944 34.486 1 35.53 303 ARG B O 1
ATOM 4650 N N . PRO B 1 304 ? -45.325 27.382 36.349 1 33.44 304 PRO B N 1
ATOM 4651 C CA . PRO B 1 304 ? -46.495 26.71 36.92 1 33.44 304 PRO B CA 1
ATOM 4652 C C . PRO B 1 304 ? -47.706 26.741 35.991 1 33.44 304 PRO B C 1
ATOM 4654 O O . PRO B 1 304 ? -47.786 27.595 35.105 1 33.44 304 PRO B O 1
#

Nearest PDB structures (foldseek):
  5xap-assembly1_A  TM=9.151E-01  e=3.757E-16  Deinococcus radiodurans R1 = ATCC 13939 = DSM 20539
  3aqp-assembly1_A  TM=9.222E-01  e=5.069E-15  Thermus thermophilus HB8
  5mg3-assembly1_F  TM=8.455E-01  e=2.075E-16  Escherichia coli
  5yhf-assembly1_A  TM=7.509E-01  e=5.553E-15  Thermus thermophilus HB8
  5u73-assembly1_A  TM=6.439E-01  e=3.090E-04  Homo sapiens